Protein AF-0000000074484745 (afdb_homodimer)

InterPro domains:
  IPR009061 Putative DNA-binding domain superfamily [SSF46955] (7-53)
  IPR010093 SinI-like, DNA-binding domain [TIGR01764] (7-54)
  IPR024370 PBP domain [PF12727] (98-289)
  IPR041657 Helix-turn-helix domain, group 17 [PF12728] (7-54)

Foldseek 3Di:
DPPQDWDFLVRLCVVVVHDSLVSLVCCQVVLFPWDDDDQTTTGGPVSSVVSVVVVVPVPPPPPPPPPPPPPPDPPDPPQAAHEAEEEEADCLVVLLQVLVVVVDVNYHYHYHYAAQQVQLLSVLVVSHFKGKFFAAAQPVRDTDCVSNCVSQVVFWKWKFFAWKFFKFKKFFAPLVVPDADLVSQLDPVFAAAEEDPRHRQNNVNVSRCVNVVHDCVSGHHSVHYDHDLLVRNACNHVVVGGMYMDTPVSNVVDPRIDGHTDDTITMIMMGTDDPVCPVVLVSSLVLQPDPVSVVVVVVVPRIGSVRGSPTPDTD/DPPQDWDFLVRLCVVVVHDSLVSLVCCLVVLFPWDDDDQTTTGGPVSSVVSVVVVVPVPDPPPPPPPPPPPPDPPDPPQQAHEAEEEEADCLVVLLQVLVVVVDVNYHYHYHYAAQQVQLLSVLVVSHFKGKFFAAAQPVRDTDCVSNCVSQVVFWKWKFFAWKFFKFKKFFAVLPVPDADLVSQLDPVFAAAEEDPRHRQNNVNVSRCVNVVNDCVSGHNSVHYDHDLLVRNACNHVVVGGMYMDTPVSNVVDPRIDGHTDDTITMIMMGTDDPVCPVVLVSSLVLQPDPVSVVVVVVVPRIGSVRGSPTPDTD

Secondary structure (DSSP, 8-state):
-----PEEHHHHHHHHT--HHHHHHHHHTTSS--EEETTEEEE-HHHHHHHHHHHHHTTS--------------------PEEEEEE-S-THHHHHHHHHHHH-TTEEEEEE---HHHHHHHHHTT--SEEEE-PBPTTT--BSHHHHHHHTTTS-EEEEEEEEEEEEEEEETT-TT---SGGGGGSTT--EEEEPTTSHHHHHHHHHHHHTT--GGG-TTTT-EESSHHHHHHHHHTTS-SEEEEEHHHHHTSTTEEEEEEEEEEEEEEEE-SGGGHHHHHHHHHHHHSHHHHHHHHHH-SEE-TTTT-EEEE-/-----PEEHHHHHHHHT--HHHHHHHHHTTSS--EEETTEEEE-HHHHHHHHHHHHHTTS--------------------PEEEEEE-S-THHHHHHHHHHHH-TTEEEEEE---HHHHHHHHHTT--SEEEE-PBPTTT--BSHHHHHHHTTTS-EEEEEEEEEEEEEEEETT-TT---SGGGGGSTT--EEEEPTTSHHHHHHHHHHHHTT--GGG-TTTT-EESSHHHHHHHHHTTS-SEEEEEHHHHHTSTTEEEEEEEEEEEEEEEE-SGGGHHHHHHHHHHHHSHHHHHHHHHH-SEE-TTTT-EEEE-

Structure (mmCIF, N/CA/C/O backbone):
data_AF-0000000074484745-model_v1
#
loop_
_entity.id
_entity.type
_entity.pdbx_description
1 polymer 'Helix-turn-helix domain-containing protein'
#
loop_
_atom_site.group_PDB
_atom_site.id
_atom_site.type_symbol
_atom_site.label_atom_id
_atom_site.label_alt_id
_atom_site.label_comp_id
_atom_site.label_asym_id
_atom_site.label_entity_id
_atom_site.label_seq_id
_atom_site.pdbx_PDB_ins_code
_atom_site.Cartn_x
_atom_site.Cartn_y
_atom_site.Cartn_z
_atom_site.occupancy
_atom_site.B_iso_or_equiv
_atom_site.auth_seq_id
_atom_site.auth_comp_id
_atom_site.auth_asym_id
_atom_site.auth_atom_id
_atom_site.pdbx_PDB_model_num
ATOM 1 N N . MET A 1 1 ? -10.875 -10.203 -43.719 1 24.77 1 MET A N 1
ATOM 2 C CA . MET A 1 1 ? -11.383 -9.688 -42.438 1 24.77 1 MET A CA 1
ATOM 3 C C . MET A 1 1 ? -10.305 -8.906 -41.688 1 24.77 1 MET A C 1
ATOM 5 O O . MET A 1 1 ? -9.25 -9.453 -41.344 1 24.77 1 MET A O 1
ATOM 9 N N . GLU A 1 2 ? -9.953 -7.727 -41.969 1 32.47 2 GLU A N 1
ATOM 10 C CA . GLU A 1 2 ? -8.812 -6.949 -41.5 1 32.47 2 GLU A CA 1
ATOM 11 C C . GLU A 1 2 ? -8.695 -7.02 -39.969 1 32.47 2 GLU A C 1
ATOM 13 O O . GLU A 1 2 ? -9.664 -6.746 -39.25 1 32.47 2 GLU A O 1
ATOM 18 N N . LYS A 1 3 ? -8.023 -7.977 -39.344 1 40.06 3 LYS A N 1
ATOM 19 C CA . LYS A 1 3 ? -7.848 -8.383 -37.938 1 40.06 3 LYS A CA 1
ATOM 20 C C . LYS A 1 3 ? -7.766 -7.164 -37.031 1 40.06 3 LYS A C 1
ATOM 22 O O . LYS A 1 3 ? -6.793 -6.41 -37.062 1 40.06 3 LYS A O 1
ATOM 27 N N . SER A 1 4 ? -8.789 -6.41 -36.75 1 48 4 SER A N 1
ATOM 28 C CA . SER A 1 4 ? -8.945 -5.203 -35.938 1 48 4 SER A CA 1
ATOM 29 C C . SER A 1 4 ? -8.281 -5.367 -34.594 1 48 4 SER A C 1
ATOM 31 O O . SER A 1 4 ? -8.648 -6.254 -33.812 1 48 4 SER A O 1
ATOM 33 N N . HIS A 1 5 ? -6.922 -5.211 -34.469 1 65.5 5 HIS A N 1
ATOM 34 C CA . HIS A 1 5 ? -5.988 -5.383 -33.375 1 65.5 5 HIS A CA 1
ATOM 35 C C . HIS A 1 5 ? -6.406 -4.551 -32.156 1 65.5 5 HIS A C 1
ATOM 37 O O . HIS A 1 5 ? -6.625 -3.342 -32.281 1 65.5 5 HIS A O 1
ATOM 43 N N . SER A 1 6 ? -7.145 -5.141 -31.125 1 74.12 6 SER A N 1
ATOM 44 C CA . SER A 1 6 ? -7.445 -4.484 -29.859 1 74.12 6 SER A CA 1
ATOM 45 C C . SER A 1 6 ? -6.215 -4.418 -28.969 1 74.12 6 SER A C 1
ATOM 47 O O . SER A 1 6 ? -5.254 -5.164 -29.172 1 74.12 6 SER A O 1
ATOM 49 N N . TYR A 1 7 ? -6.148 -3.359 -28.234 1 79.06 7 TYR A N 1
ATOM 50 C CA . TYR A 1 7 ? -5.027 -3.15 -27.328 1 79.06 7 TYR A CA 1
ATOM 51 C C . TYR A 1 7 ? -5.289 -3.816 -25.984 1 79.06 7 TYR A C 1
ATOM 53 O O . TYR A 1 7 ? -6.422 -3.832 -25.5 1 79.06 7 TYR A O 1
ATOM 61 N N . THR A 1 8 ? -4.258 -4.445 -25.469 1 78.38 8 THR A N 1
ATOM 62 C CA . THR A 1 8 ? -4.301 -4.84 -24.062 1 78.38 8 THR A CA 1
ATOM 63 C C . THR A 1 8 ? -4.18 -3.621 -23.141 1 78.38 8 THR A C 1
ATOM 65 O O . THR A 1 8 ? -3.832 -2.531 -23.609 1 78.38 8 THR A O 1
ATOM 68 N N . THR A 1 9 ? -4.547 -3.93 -21.953 1 75.19 9 THR A N 1
ATOM 69 C CA . THR A 1 9 ? -4.395 -2.85 -20.984 1 75.19 9 THR A CA 1
ATOM 70 C C . THR A 1 9 ? -2.939 -2.404 -20.891 1 75.19 9 THR A C 1
ATOM 72 O O . THR A 1 9 ? -2.656 -1.212 -20.75 1 75.19 9 THR A O 1
ATOM 75 N N . GLU A 1 10 ? -2.098 -3.393 -21.016 1 73.44 10 GLU A N 1
ATOM 76 C CA . GLU A 1 10 ? -0.674 -3.07 -20.984 1 73.44 10 GLU A CA 1
ATOM 77 C C . GLU A 1 10 ? -0.276 -2.205 -22.188 1 73.44 10 GLU A C 1
ATOM 79 O O . GLU A 1 10 ? 0.48 -1.243 -22.031 1 73.44 10 GLU A O 1
ATOM 84 N N . GLU A 1 11 ? -0.733 -2.586 -23.281 1 75 11 GLU A N 1
ATOM 85 C CA . GLU A 1 11 ? -0.441 -1.834 -24.5 1 75 11 GLU A CA 1
ATOM 86 C C . GLU A 1 11 ? -0.996 -0.415 -24.422 1 75 11 GLU A C 1
ATOM 88 O O . GLU A 1 11 ? -0.316 0.545 -24.781 1 75 11 GLU A O 1
ATOM 93 N N . VAL A 1 12 ? -2.141 -0.335 -23.938 1 78.56 12 VAL A N 1
ATOM 94 C CA . VAL A 1 12 ? -2.766 0.977 -23.797 1 78.56 12 VAL A CA 1
ATOM 95 C C . VAL A 1 12 ? -1.986 1.817 -22.797 1 78.56 12 VAL A C 1
ATOM 97 O O . VAL A 1 12 ? -1.76 3.01 -23.016 1 78.56 12 VAL A O 1
ATOM 100 N N . ALA A 1 13 ? -1.604 1.086 -21.766 1 75.5 13 ALA A N 1
ATOM 101 C CA . ALA A 1 13 ? -0.803 1.776 -20.766 1 75.5 13 ALA A CA 1
ATOM 102 C C . ALA A 1 13 ? 0.471 2.352 -21.375 1 75.5 13 ALA A C 1
ATOM 104 O O . ALA A 1 13 ? 0.853 3.486 -21.078 1 75.5 13 ALA A O 1
ATOM 105 N N . ASN A 1 14 ? 1.008 1.59 -22.234 1 70.56 14 ASN A N 1
ATOM 106 C CA . ASN A 1 14 ? 2.223 2.023 -22.906 1 70.56 14 ASN A CA 1
ATOM 107 C C . ASN A 1 14 ? 1.943 3.174 -23.875 1 70.56 14 ASN A C 1
ATOM 109 O O . ASN A 1 14 ? 2.721 4.125 -23.953 1 70.56 14 ASN A O 1
ATOM 113 N N . ILE A 1 15 ? 0.83 3.035 -24.547 1 68.19 15 ILE A N 1
ATOM 114 C CA . ILE A 1 15 ? 0.446 4.023 -25.547 1 68.19 15 ILE A CA 1
ATOM 115 C C . ILE A 1 15 ? 0.151 5.359 -24.859 1 68.19 15 ILE A C 1
ATOM 117 O O . ILE A 1 15 ? 0.598 6.41 -25.328 1 68.19 15 ILE A O 1
ATOM 121 N N . LEU A 1 16 ? -0.575 5.223 -23.75 1 67.62 16 LEU A N 1
ATOM 122 C CA . LEU A 1 16 ? -1.01 6.426 -23.047 1 67.62 16 LEU A CA 1
ATOM 123 C C . LEU A 1 16 ? 0.053 6.895 -22.062 1 67.62 16 LEU A C 1
ATOM 125 O O . LEU A 1 16 ? -0.072 7.969 -21.469 1 67.62 16 LEU A O 1
ATOM 129 N N . LYS A 1 17 ? 1.092 5.938 -21.922 1 62.72 17 LYS A N 1
ATOM 130 C CA . LYS A 1 17 ? 2.182 6.191 -20.984 1 62.72 17 LYS A CA 1
ATOM 131 C C . LYS A 1 17 ? 1.647 6.449 -19.578 1 62.72 17 LYS A C 1
ATOM 133 O O . LYS A 1 17 ? 2.035 7.422 -18.922 1 62.72 17 LYS A O 1
ATOM 138 N N . VAL A 1 18 ? 0.648 5.691 -19.234 1 64.44 18 VAL A N 1
ATOM 139 C CA . VAL A 1 18 ? 0.069 5.668 -17.906 1 64.44 18 VAL A CA 1
ATOM 140 C C . VAL A 1 18 ? 0.228 4.273 -17.297 1 64.44 18 VAL A C 1
ATOM 142 O O . VAL A 1 18 ? 0.671 3.344 -17.969 1 64.44 18 VAL A O 1
ATOM 145 N N . SER A 1 19 ? 0.088 4.199 -15.984 1 59.94 19 SER A N 1
ATOM 146 C CA . SER A 1 19 ? 0.112 2.891 -15.336 1 59.94 19 SER A CA 1
ATOM 147 C C . SER A 1 19 ? -1.058 2.025 -15.797 1 59.94 19 SER A C 1
ATOM 149 O O . SER A 1 19 ? -2.076 2.545 -16.25 1 59.94 19 SER A O 1
ATOM 151 N N . LYS A 1 20 ? -0.791 0.778 -15.711 1 69.75 20 LYS A N 1
ATOM 152 C CA . LYS A 1 20 ? -1.881 -0.154 -15.984 1 69.75 20 LYS A CA 1
ATOM 153 C C . LYS A 1 20 ? -3.098 0.157 -15.117 1 69.75 20 LYS A C 1
ATOM 155 O O . LYS A 1 20 ? -4.234 0.085 -15.586 1 69.75 20 LYS A O 1
ATOM 160 N N . LEU A 1 21 ? -2.854 0.633 -14.023 1 63.97 21 LEU A N 1
ATOM 161 C CA . LEU A 1 21 ? -3.928 0.944 -13.086 1 63.97 21 LEU A CA 1
ATOM 162 C C . LEU A 1 21 ? -4.766 2.113 -13.594 1 63.97 21 LEU A C 1
ATOM 164 O O . LEU A 1 21 ? -5.992 2.105 -13.461 1 63.97 21 LEU A O 1
ATOM 168 N N . THR A 1 22 ? -4.086 2.992 -14.133 1 66.56 22 THR A N 1
ATOM 169 C CA . THR A 1 22 ? -4.789 4.129 -14.711 1 66.56 22 THR A CA 1
ATOM 170 C C . THR A 1 22 ? -5.711 3.682 -15.844 1 66.56 22 THR A C 1
ATOM 172 O O . THR A 1 22 ? -6.832 4.172 -15.969 1 66.56 22 THR A O 1
ATOM 175 N N . VAL A 1 23 ? -5.23 2.775 -16.625 1 73.94 23 VAL A N 1
ATOM 176 C CA . VAL A 1 23 ? -6.055 2.275 -17.719 1 73.94 23 VAL A CA 1
ATOM 177 C C . VAL A 1 23 ? -7.32 1.629 -17.156 1 73.94 23 VAL A C 1
ATOM 179 O O . VAL A 1 23 ? -8.422 1.883 -17.656 1 73.94 23 VAL A O 1
ATOM 182 N N . TYR A 1 24 ? -7.172 0.943 -16.125 1 72.31 24 TYR A N 1
ATOM 183 C CA . TYR A 1 24 ? -8.32 0.289 -15.508 1 72.31 24 TYR A CA 1
ATOM 184 C C . TYR A 1 24 ? -9.305 1.316 -14.969 1 72.31 24 TYR A C 1
ATOM 186 O O . TYR A 1 24 ? -10.523 1.139 -15.086 1 72.31 24 TYR A O 1
ATOM 194 N N . ASP A 1 25 ? -8.758 2.295 -14.438 1 68.44 25 ASP A N 1
ATOM 195 C CA . ASP A 1 25 ? -9.602 3.373 -13.922 1 68.44 25 ASP A CA 1
ATOM 196 C C . ASP A 1 25 ? -10.422 4.012 -15.039 1 68.44 25 ASP A C 1
ATOM 198 O O . ASP A 1 25 ? -11.609 4.27 -14.875 1 68.44 25 ASP A O 1
ATOM 202 N N . LEU A 1 26 ? -9.789 4.266 -16.125 1 72.5 26 LEU A N 1
ATOM 203 C CA . LEU A 1 26 ? -10.453 4.859 -17.281 1 72.5 26 LEU A CA 1
ATOM 204 C C . LEU A 1 26 ? -11.586 3.963 -17.766 1 72.5 26 LEU A C 1
ATOM 206 O O . LEU A 1 26 ? -12.656 4.449 -18.141 1 72.5 26 LEU A O 1
ATOM 210 N N . VAL A 1 27 ? -11.352 2.736 -17.703 1 73.69 27 VAL A N 1
ATOM 211 C CA . VAL A 1 27 ? -12.344 1.768 -18.172 1 73.69 27 VAL A CA 1
ATOM 212 C C . VAL A 1 27 ? -13.516 1.716 -17.188 1 73.69 27 VAL A C 1
ATOM 214 O O . VAL A 1 27 ? -14.672 1.75 -17.609 1 73.69 27 VAL A O 1
ATOM 217 N N . LYS A 1 28 ? -13.195 1.705 -15.992 1 67.62 28 LYS A N 1
ATOM 218 C CA . LYS A 1 28 ? -14.219 1.613 -14.953 1 67.62 28 LYS A CA 1
ATOM 219 C C . LYS A 1 28 ? -15.141 2.83 -14.969 1 67.62 28 LYS A C 1
ATOM 221 O O . LYS A 1 28 ? -16.344 2.707 -14.758 1 67.62 28 LYS A O 1
ATOM 226 N N . LYS A 1 29 ? -14.477 3.928 -15.258 1 66.25 29 LYS A N 1
ATOM 227 C CA . LYS A 1 29 ? -15.234 5.18 -15.281 1 66.25 29 LYS A CA 1
ATOM 228 C C . LYS A 1 29 ? -15.992 5.336 -16.594 1 66.25 29 LYS A C 1
ATOM 230 O O . LYS A 1 29 ? -16.719 6.316 -16.781 1 66.25 29 LYS A O 1
ATOM 235 N N . GLY A 1 30 ? -15.797 4.422 -17.484 1 68.5 30 GLY A N 1
ATOM 236 C CA . GLY A 1 30 ? -16.5 4.453 -18.75 1 68.5 30 GLY A CA 1
ATOM 237 C C . GLY A 1 30 ? -15.875 5.414 -19.75 1 68.5 30 GLY A C 1
ATOM 238 O O . GLY A 1 30 ? -16.453 5.676 -20.812 1 68.5 30 GLY A O 1
ATOM 239 N N . LEU A 1 31 ? -14.758 5.902 -19.391 1 73.25 31 LEU A N 1
ATOM 240 C CA . LEU A 1 31 ? -14.094 6.867 -20.266 1 73.25 31 LEU A CA 1
ATOM 241 C C . LEU A 1 31 ? -13.383 6.16 -21.422 1 73.25 31 LEU A C 1
ATOM 243 O O . LEU A 1 31 ? -13.18 6.75 -22.484 1 73.25 31 LEU A O 1
ATOM 247 N N . LEU A 1 32 ? -13.023 5.035 -21.172 1 76.25 32 LEU A N 1
ATOM 248 C CA . LEU A 1 32 ? -12.383 4.18 -22.156 1 76.25 32 LEU A CA 1
ATOM 249 C C . LEU A 1 32 ? -13.102 2.84 -22.266 1 76.25 32 LEU A C 1
ATOM 251 O O . LEU A 1 32 ? -12.891 1.95 -21.438 1 76.25 32 LEU A O 1
ATOM 255 N N . PRO A 1 33 ? -13.977 2.914 -23.25 1 76.31 33 PRO A N 1
ATOM 256 C CA . PRO A 1 33 ? -14.711 1.654 -23.391 1 76.31 33 PRO A CA 1
ATOM 257 C C . PRO A 1 33 ? -13.789 0.457 -23.609 1 76.31 33 PRO A C 1
ATOM 259 O O . PRO A 1 33 ? -12.781 0.567 -24.312 1 76.31 33 PRO A O 1
ATOM 262 N N . ALA A 1 34 ? -13.984 -0.537 -22.844 1 77 34 ALA A N 1
ATOM 263 C CA . ALA A 1 34 ? -13.242 -1.787 -22.984 1 77 34 ALA A CA 1
ATOM 264 C C . ALA A 1 34 ? -14.188 -2.977 -23.109 1 77 34 ALA A C 1
ATOM 266 O O . ALA A 1 34 ? -15.375 -2.865 -22.812 1 77 34 ALA A O 1
ATOM 267 N N . TYR A 1 35 ? -13.773 -3.877 -23.828 1 67.81 35 TYR A N 1
ATOM 268 C CA . TYR A 1 35 ? -14.539 -5.113 -23.938 1 67.81 35 TYR A CA 1
ATOM 269 C C . TYR A 1 35 ? -13.664 -6.324 -23.641 1 67.81 35 TYR A C 1
ATOM 271 O O . TYR A 1 35 ? -12.445 -6.199 -23.5 1 67.81 35 TYR A O 1
ATOM 279 N N . ARG A 1 36 ? -14.391 -7.414 -23.5 1 59.75 36 ARG A N 1
ATOM 280 C CA . ARG A 1 36 ? -13.695 -8.625 -23.062 1 59.75 36 ARG A CA 1
ATOM 281 C C . ARG A 1 36 ? -13.461 -9.57 -24.234 1 59.75 36 ARG A C 1
ATOM 283 O O . ARG A 1 36 ? -14.359 -9.812 -25.047 1 59.75 36 ARG A O 1
ATOM 290 N N . VAL A 1 37 ? -12.219 -9.695 -24.453 1 55.06 37 VAL A N 1
ATOM 291 C CA . VAL A 1 37 ? -11.891 -10.812 -25.328 1 55.06 37 VAL A CA 1
ATOM 292 C C . VAL A 1 37 ? -11.281 -11.945 -24.516 1 55.06 37 VAL A C 1
ATOM 294 O O . VAL A 1 37 ? -10.148 -11.836 -24.031 1 55.06 37 VAL A O 1
ATOM 297 N N . GLY A 1 38 ? -12.086 -12.852 -24.344 1 53.56 38 GLY A N 1
ATOM 298 C CA . GLY A 1 38 ? -11.68 -13.836 -23.359 1 53.56 38 GLY A CA 1
ATOM 299 C C . GLY A 1 38 ? -11.719 -13.305 -21.938 1 53.56 38 GLY A C 1
ATOM 300 O O . GLY A 1 38 ? -12.758 -12.844 -21.469 1 53.56 38 GLY A O 1
ATOM 301 N N . ARG A 1 39 ? -10.602 -13.414 -21.312 1 52.69 39 ARG A N 1
ATOM 302 C CA . ARG A 1 39 ? -10.555 -12.938 -19.938 1 52.69 39 ARG A CA 1
ATOM 303 C C . ARG A 1 39 ? -9.781 -11.625 -19.844 1 52.69 39 ARG A C 1
ATOM 305 O O . ARG A 1 39 ? -9.531 -11.133 -18.734 1 52.69 39 ARG A O 1
ATOM 312 N N . GLN A 1 40 ? -9.398 -11.211 -20.891 1 60.31 40 GLN A N 1
ATOM 313 C CA . GLN A 1 40 ? -8.578 -10 -20.906 1 60.31 40 GLN A CA 1
ATOM 314 C C . GLN A 1 40 ? -9.398 -8.789 -21.344 1 60.31 40 GLN A C 1
ATOM 316 O O . GLN A 1 40 ? -10.266 -8.891 -22.203 1 60.31 40 GLN A O 1
ATOM 321 N N . MET A 1 41 ? -9.172 -7.727 -20.703 1 72.62 41 MET A N 1
ATOM 322 C CA . MET A 1 41 ? -9.734 -6.438 -21.078 1 72.62 41 MET A CA 1
ATOM 323 C C . MET A 1 41 ? -9.062 -5.914 -22.359 1 72.62 41 MET A C 1
ATOM 325 O O . MET A 1 41 ? -7.84 -5.918 -22.453 1 72.62 41 MET A O 1
ATOM 329 N N . ARG A 1 42 ? -9.852 -5.691 -23.359 1 74.62 42 ARG A N 1
ATOM 330 C CA . ARG A 1 42 ? -9.352 -5.16 -24.625 1 74.62 42 ARG A CA 1
ATOM 331 C C . ARG A 1 42 ? -9.977 -3.801 -24.938 1 74.62 42 ARG A C 1
ATOM 333 O O . ARG A 1 42 ? -11.109 -3.529 -24.531 1 74.62 42 ARG A O 1
ATOM 340 N N . ILE A 1 43 ? -9.188 -2.959 -25.547 1 81.62 43 ILE A N 1
ATOM 341 C CA . ILE A 1 43 ? -9.641 -1.624 -25.922 1 81.62 43 ILE A CA 1
ATOM 342 C C . ILE A 1 43 ? -9.508 -1.449 -27.438 1 81.62 43 ILE A C 1
ATOM 344 O O . ILE A 1 43 ? -8.445 -1.722 -28.016 1 81.62 43 ILE A O 1
ATOM 348 N N . ASP A 1 44 ? -10.539 -1.108 -28.062 1 78.38 44 ASP A N 1
ATOM 349 C CA . ASP A 1 44 ? -10.523 -0.859 -29.5 1 78.38 44 ASP A CA 1
ATOM 350 C C . ASP A 1 44 ? -9.688 0.378 -29.828 1 78.38 44 ASP A C 1
ATOM 352 O O . ASP A 1 44 ? -9.773 1.395 -29.141 1 78.38 44 ASP A O 1
ATOM 356 N N . PRO A 1 45 ? -8.922 0.197 -30.812 1 77.69 45 PRO A N 1
ATOM 357 C CA . PRO A 1 45 ? -8.133 1.361 -31.234 1 77.69 45 PRO A CA 1
ATOM 358 C C . PRO A 1 45 ? -8.992 2.607 -31.438 1 77.69 45 PRO A C 1
ATOM 360 O O . PRO A 1 45 ? -8.57 3.715 -31.094 1 77.69 45 PRO A O 1
ATOM 363 N N . SER A 1 46 ? -10.156 2.359 -31.953 1 77.62 46 SER A N 1
ATOM 364 C CA . SER A 1 46 ? -11.039 3.494 -32.188 1 77.62 46 SER A CA 1
ATOM 365 C C . SER A 1 46 ? -11.453 4.164 -30.891 1 77.62 46 SER A C 1
ATOM 367 O O . SER A 1 46 ? -11.539 5.391 -30.812 1 77.62 46 SER A O 1
ATOM 369 N N . ASP A 1 47 ? -11.734 3.318 -29.938 1 79.06 47 ASP A N 1
ATOM 370 C CA . ASP A 1 47 ? -12.141 3.857 -28.641 1 79.06 47 ASP A CA 1
ATOM 371 C C . ASP A 1 47 ? -10.984 4.594 -27.969 1 79.06 47 ASP A C 1
ATOM 373 O O . ASP A 1 47 ? -11.188 5.633 -27.344 1 79.06 47 ASP A O 1
ATOM 377 N N . LEU A 1 48 ? -9.898 3.963 -28.172 1 80.25 48 LEU A N 1
ATOM 378 C CA . LEU A 1 48 ? -8.719 4.621 -27.625 1 80.25 48 LEU A CA 1
ATOM 379 C C . LEU A 1 48 ? -8.477 5.961 -28.312 1 80.25 48 LEU A C 1
ATOM 381 O O . LEU A 1 48 ? -8.203 6.965 -27.656 1 80.25 48 LEU A O 1
ATOM 385 N N . GLU A 1 49 ? -8.664 5.953 -29.578 1 74.44 49 GLU A N 1
ATOM 386 C CA . GLU A 1 49 ? -8.508 7.188 -30.328 1 74.44 49 GLU A CA 1
ATOM 387 C C . GLU A 1 49 ? -9.555 8.227 -29.922 1 74.44 49 GLU A C 1
ATOM 389 O O . GLU A 1 49 ? -9.242 9.414 -29.812 1 74.44 49 GLU A O 1
ATOM 394 N N . ALA A 1 50 ? -10.734 7.73 -29.781 1 73.69 50 ALA A N 1
ATOM 395 C CA . ALA A 1 50 ? -11.805 8.625 -29.344 1 73.69 50 ALA A CA 1
ATOM 396 C C . ALA A 1 50 ? -11.5 9.25 -27.984 1 73.69 50 ALA A C 1
ATOM 398 O O . ALA A 1 50 ? -11.742 10.438 -27.781 1 73.69 50 ALA A O 1
ATOM 399 N N . TYR A 1 51 ? -11.086 8.391 -27.188 1 76.62 51 TYR A N 1
ATOM 400 C CA . TYR A 1 51 ? -10.711 8.883 -25.875 1 76.62 51 TYR A CA 1
ATOM 401 C C . TYR A 1 51 ? -9.633 9.953 -25.969 1 76.62 51 TYR A C 1
ATOM 403 O O . TYR A 1 51 ? -9.719 10.992 -25.312 1 76.62 51 TYR A O 1
ATOM 411 N N . ILE A 1 52 ? -8.75 9.648 -26.844 1 69.69 52 ILE A N 1
ATOM 412 C CA . ILE A 1 52 ? -7.633 10.57 -27.016 1 69.69 52 ILE A CA 1
ATOM 413 C C . ILE A 1 52 ? -8.133 11.875 -27.625 1 69.69 52 ILE A C 1
ATOM 415 O O . ILE A 1 52 ? -7.738 12.961 -27.188 1 69.69 52 ILE A O 1
ATOM 419 N N . LYS A 1 53 ? -9.016 11.766 -28.547 1 65.31 53 LYS A N 1
ATOM 420 C CA . LYS A 1 53 ? -9.594 12.945 -29.188 1 65.31 53 LYS A CA 1
ATOM 421 C C . LYS A 1 53 ? -10.406 13.773 -28.203 1 65.31 53 LYS A C 1
ATOM 423 O O . LYS A 1 53 ? -10.328 15 -28.219 1 65.31 53 LYS A O 1
ATOM 428 N N . ARG A 1 54 ? -11.281 13.07 -27.531 1 64 54 ARG A N 1
ATOM 429 C CA . ARG A 1 54 ? -12.102 13.758 -26.547 1 64 54 ARG A CA 1
ATOM 430 C C . ARG A 1 54 ? -11.227 14.461 -25.516 1 64 54 ARG A C 1
ATOM 432 O O . ARG A 1 54 ? -11.539 15.57 -25.078 1 64 54 ARG A O 1
ATOM 439 N N . ALA A 1 55 ? -10.367 13.688 -25.25 1 56.81 55 ALA A N 1
ATOM 440 C CA . ALA A 1 55 ? -9.43 14.242 -24.281 1 56.81 55 ALA A CA 1
ATOM 441 C C . ALA A 1 55 ? -8.695 15.453 -24.844 1 56.81 55 ALA A C 1
ATOM 443 O O . ALA A 1 55 ? -8.391 16.406 -24.125 1 56.81 55 ALA A O 1
ATOM 444 N N . LYS A 1 56 ? -8.703 15.492 -26.172 1 51.69 56 LYS A N 1
ATOM 445 C CA . LYS A 1 56 ? -8.094 16.609 -26.891 1 51.69 56 LYS A CA 1
ATOM 446 C C . LYS A 1 56 ? -9.094 17.75 -27.094 1 51.69 56 LYS A C 1
ATOM 448 O O . LYS A 1 56 ? -8.742 18.922 -26.984 1 51.69 56 LYS A O 1
ATOM 453 N N . GLY A 1 57 ? -10.359 17.562 -27.734 1 45.38 57 GLY A N 1
ATOM 454 C CA . GLY A 1 57 ? -11.359 18.531 -28.141 1 45.38 57 GLY A CA 1
ATOM 455 C C . GLY A 1 57 ? -12.008 19.25 -26.969 1 45.38 57 GLY A C 1
ATOM 456 O O . GLY A 1 57 ? -12.578 20.328 -27.141 1 45.38 57 GLY A O 1
ATOM 457 N N . LYS A 1 58 ? -12.445 18.781 -25.844 1 44.12 58 LYS A N 1
ATOM 458 C CA . LYS A 1 58 ? -13.156 19.578 -24.844 1 44.12 58 LYS A CA 1
ATOM 459 C C . LYS A 1 58 ? -12.391 20.844 -24.516 1 44.12 58 LYS A C 1
ATOM 461 O O . LYS A 1 58 ? -12.766 21.594 -23.609 1 44.12 58 LYS A O 1
ATOM 466 N N . LEU A 1 59 ? -11.523 21.375 -25.266 1 36.62 59 LEU A N 1
ATOM 467 C CA . LEU A 1 59 ? -11.117 22.75 -25 1 36.62 59 LEU A CA 1
ATOM 468 C C . LEU A 1 59 ? -12.055 23.734 -25.688 1 36.62 59 LEU A C 1
ATOM 470 O O . LEU A 1 59 ? -11.891 24.953 -25.547 1 36.62 59 LEU A O 1
ATOM 474 N N . GLN A 1 60 ? -12.695 23.594 -26.859 1 30.97 60 GLN A N 1
ATOM 475 C CA . GLN A 1 60 ? -13.516 24.734 -27.281 1 30.97 60 GLN A CA 1
ATOM 476 C C . GLN A 1 60 ? -14.789 24.828 -26.438 1 30.97 60 GLN A C 1
ATOM 478 O O . GLN A 1 60 ? -15.492 23.828 -26.25 1 30.97 60 GLN A O 1
ATOM 483 N N . PRO A 1 61 ? -15.109 26.031 -25.781 1 30.84 61 PRO A N 1
ATOM 484 C CA . PRO A 1 61 ? -16.328 26.359 -25.031 1 30.84 61 PRO A CA 1
ATOM 485 C C . PRO A 1 61 ? -17.594 26.156 -25.844 1 30.84 61 PRO A C 1
ATOM 487 O O . PRO A 1 61 ? -18.641 26.719 -25.516 1 30.84 61 PRO A O 1
ATOM 490 N N . THR A 1 62 ? -17.812 25.531 -26.969 1 27.75 62 THR A N 1
ATOM 491 C CA . THR A 1 62 ? -19.141 25.734 -27.516 1 27.75 62 THR A CA 1
ATOM 492 C C . THR A 1 62 ? -20.203 25.625 -26.422 1 27.75 62 THR A C 1
ATOM 494 O O . THR A 1 62 ? -20.094 24.781 -25.531 1 27.75 62 THR A O 1
ATOM 497 N N . ALA A 1 63 ? -21.219 26.766 -26.469 1 28.05 63 ALA A N 1
ATOM 498 C CA . ALA A 1 63 ? -22.453 26.875 -25.719 1 28.05 63 ALA A CA 1
ATOM 499 C C . ALA A 1 63 ? -23.172 25.531 -25.641 1 28.05 63 ALA A C 1
ATOM 501 O O . ALA A 1 63 ? -23.641 25.016 -26.672 1 28.05 63 ALA A O 1
ATOM 502 N N . SER A 1 64 ? -22.734 24.703 -25.078 1 27.69 64 SER A N 1
ATOM 503 C CA . SER A 1 64 ? -23.484 23.438 -24.969 1 27.69 64 SER A CA 1
ATOM 504 C C . SER A 1 64 ? -24.969 23.703 -24.797 1 27.69 64 SER A C 1
ATOM 506 O O . SER A 1 64 ? -25.375 24.406 -23.875 1 27.69 64 SER A O 1
ATOM 508 N N . GLN A 1 65 ? -25.672 24.109 -25.969 1 26.81 65 GLN A N 1
ATOM 509 C CA . GLN A 1 65 ? -27.125 24.016 -25.859 1 26.81 65 GLN A CA 1
ATOM 510 C C . GLN A 1 65 ? -27.531 22.938 -24.859 1 26.81 65 GLN A C 1
ATOM 512 O O . GLN A 1 65 ? -26.875 21.906 -24.75 1 26.81 65 GLN A O 1
ATOM 517 N N . PRO A 1 66 ? -28.297 23.469 -23.859 1 25.86 66 PRO A N 1
ATOM 518 C CA . PRO A 1 66 ? -28.859 22.469 -22.938 1 25.86 66 PRO A CA 1
ATOM 519 C C . PRO A 1 66 ? -29.359 21.219 -23.641 1 25.86 66 PRO A C 1
ATOM 521 O O . PRO A 1 66 ? -30.109 21.328 -24.625 1 25.86 66 PRO A O 1
ATOM 524 N N . LEU A 1 67 ? -28.516 20.453 -24.188 1 26.97 67 LEU A N 1
ATOM 525 C CA . LEU A 1 67 ? -29.266 19.297 -24.656 1 26.97 67 LEU A CA 1
ATOM 526 C C . LEU A 1 67 ? -30.609 19.188 -23.938 1 26.97 67 LEU A C 1
ATOM 528 O O . LEU A 1 67 ? -30.656 19.266 -22.703 1 26.97 67 LEU A O 1
ATOM 532 N N . ASN A 1 68 ? -31.562 19.688 -24.562 1 25.55 68 ASN A N 1
ATOM 533 C CA . ASN A 1 68 ? -32.938 19.5 -24.141 1 25.55 68 ASN A CA 1
ATOM 534 C C . ASN A 1 68 ? -33.094 18.25 -23.281 1 25.55 68 ASN A C 1
ATOM 536 O O . ASN A 1 68 ? -32.562 17.203 -23.594 1 25.55 68 ASN A O 1
ATOM 540 N N . LYS A 1 69 ? -33.344 18.438 -22.016 1 27.62 69 LYS A N 1
ATOM 541 C CA . LYS A 1 69 ? -33.938 17.484 -21.078 1 27.62 69 LYS A CA 1
ATOM 542 C C . LYS A 1 69 ? -34.969 16.594 -21.766 1 27.62 69 LYS A C 1
ATOM 544 O O . LYS A 1 69 ? -36 16.266 -21.188 1 27.62 69 LYS A O 1
ATOM 549 N N . GLU A 1 70 ? -35.281 16.906 -23.125 1 27.34 70 GLU A N 1
ATOM 550 C CA . GLU A 1 70 ? -36.469 16.172 -23.516 1 27.34 70 GLU A CA 1
ATOM 551 C C . GLU A 1 70 ? -36.531 14.812 -22.812 1 27.34 70 GLU A C 1
ATOM 553 O O . GLU A 1 70 ? -35.5 14.328 -22.312 1 27.34 70 GLU A O 1
ATOM 558 N N . THR A 1 71 ? -37.688 14.031 -23.266 1 26.28 71 THR A N 1
ATOM 559 C CA . THR A 1 71 ? -38.406 12.875 -22.75 1 26.28 71 THR A CA 1
ATOM 560 C C . THR A 1 71 ? -37.5 11.648 -22.672 1 26.28 71 THR A C 1
ATOM 562 O O . THR A 1 71 ? -37.375 10.914 -23.656 1 26.28 71 THR A O 1
ATOM 565 N N . THR A 1 72 ? -36.344 11.828 -22.922 1 25.88 72 THR A N 1
ATOM 566 C CA . THR A 1 72 ? -35.938 10.438 -22.969 1 25.88 72 THR A CA 1
ATOM 567 C C . THR A 1 72 ? -36.688 9.609 -21.922 1 25.88 72 THR A C 1
ATOM 569 O O . THR A 1 72 ? -36.5 9.82 -20.719 1 25.88 72 THR A O 1
ATOM 572 N N . SER A 1 73 ? -37.906 9.32 -22.203 1 28.88 73 SER A N 1
ATOM 573 C CA . SER A 1 73 ? -38.938 8.547 -21.531 1 28.88 73 SER A CA 1
ATOM 574 C C . SER A 1 73 ? -38.344 7.543 -20.547 1 28.88 73 SER A C 1
ATOM 576 O O . SER A 1 73 ? -37.125 7.336 -20.531 1 28.88 73 SER A O 1
ATOM 578 N N . GLU A 1 74 ? -39.281 6.43 -20.328 1 27.97 74 GLU A N 1
ATOM 579 C CA . GLU A 1 74 ? -39.312 5.223 -19.516 1 27.97 74 GLU A CA 1
ATOM 580 C C . GLU A 1 74 ? -38.062 4.367 -19.766 1 27.97 74 GLU A C 1
ATOM 582 O O . GLU A 1 74 ? -38.094 3.48 -20.625 1 27.97 74 GLU A O 1
ATOM 587 N N . ALA A 1 75 ? -37.156 4.762 -20.328 1 29.73 75 ALA A N 1
ATOM 588 C CA . ALA A 1 75 ? -36.25 3.658 -20.594 1 29.73 75 ALA A CA 1
ATOM 589 C C . ALA A 1 75 ? -36.5 2.494 -19.641 1 29.73 75 ALA A C 1
ATOM 591 O O . ALA A 1 75 ? -36.312 2.631 -18.438 1 29.73 75 ALA A O 1
ATOM 592 N N . ARG A 1 76 ? -37.125 1.553 -19.812 1 29.2 76 ARG A N 1
ATOM 593 C CA . ARG A 1 76 ? -37.688 0.344 -19.203 1 29.2 76 ARG A CA 1
ATOM 594 C C . ARG A 1 76 ? -36.625 -0.37 -18.359 1 29.2 76 ARG A C 1
ATOM 596 O O . ARG A 1 76 ? -35.438 -0.159 -18.531 1 29.2 76 ARG A O 1
ATOM 603 N N . GLY A 1 77 ? -36.812 -1.422 -17.547 1 34.97 77 GLY A N 1
ATOM 604 C CA . GLY A 1 77 ? -36.344 -2.238 -16.438 1 34.97 77 GLY A CA 1
ATOM 605 C C . GLY A 1 77 ? -34.969 -2.842 -16.703 1 34.97 77 GLY A C 1
ATOM 606 O O . GLY A 1 77 ? -34.625 -3.893 -16.141 1 34.97 77 GLY A O 1
ATOM 607 N N . TYR A 1 78 ? -34.281 -2.557 -17.766 1 39.84 78 TYR A N 1
ATOM 608 C CA . TYR A 1 78 ? -33.125 -3.469 -17.797 1 39.84 78 TYR A CA 1
ATOM 609 C C . TYR A 1 78 ? -32.188 -3.189 -16.625 1 39.84 78 TYR A C 1
ATOM 611 O O . TYR A 1 78 ? -31.859 -2.033 -16.344 1 39.84 78 TYR A O 1
ATOM 619 N N . PRO A 1 79 ? -32 -3.838 -15.742 1 50.59 79 PRO A N 1
ATOM 620 C CA . PRO A 1 79 ? -31.156 -3.713 -14.547 1 50.59 79 PRO A CA 1
ATOM 621 C C . PRO A 1 79 ? -29.734 -3.262 -14.883 1 50.59 79 PRO A C 1
ATOM 623 O O . PRO A 1 79 ? -29.141 -3.719 -15.867 1 50.59 79 PRO A O 1
ATOM 626 N N . GLN A 1 80 ? -29.219 -1.973 -14.859 1 66.38 80 GLN A N 1
ATOM 627 C CA . GLN A 1 80 ? -27.875 -1.42 -15 1 66.38 80 GLN A CA 1
ATOM 628 C C . GLN A 1 80 ? -26.828 -2.4 -14.5 1 66.38 80 GLN A C 1
ATOM 630 O O . GLN A 1 80 ? -26.828 -2.781 -13.328 1 66.38 80 GLN A O 1
ATOM 635 N N . VAL A 1 81 ? -26.141 -2.994 -15.477 1 82 81 VAL A N 1
ATOM 636 C CA . VAL A 1 81 ? -25.109 -3.992 -15.219 1 82 81 VAL A CA 1
ATOM 637 C C . VAL A 1 81 ? -23.875 -3.316 -14.633 1 82 81 VAL A C 1
ATOM 639 O O . VAL A 1 81 ? -23.422 -2.299 -15.148 1 82 81 VAL A O 1
ATOM 642 N N . ARG A 1 82 ? -23.422 -3.678 -13.445 1 87.12 82 ARG A N 1
ATOM 643 C CA . ARG A 1 82 ? -22.234 -3.172 -12.781 1 87.12 82 ARG A CA 1
ATOM 644 C C . ARG A 1 82 ? -20.984 -3.922 -13.242 1 87.12 82 ARG A C 1
ATOM 646 O O . ARG A 1 82 ? -20.906 -5.145 -13.102 1 87.12 82 ARG A O 1
ATOM 653 N N . GLN A 1 83 ? -20.062 -3.139 -13.812 1 84.94 83 GLN A N 1
ATOM 654 C CA . GLN A 1 83 ? -18.781 -3.725 -14.164 1 84.94 83 GLN A CA 1
ATOM 655 C C . GLN A 1 83 ? -17.906 -3.941 -12.93 1 84.94 83 GLN A C 1
ATOM 657 O O . GLN A 1 83 ? -17.719 -3.02 -12.133 1 84.94 83 GLN A O 1
ATOM 662 N N . LEU A 1 84 ? -17.375 -5.219 -12.758 1 91.19 84 LEU A N 1
ATOM 663 C CA . LEU A 1 84 ? -16.547 -5.586 -11.617 1 91.19 84 LEU A CA 1
ATOM 664 C C . LEU A 1 84 ? -15.133 -5.914 -12.062 1 91.19 84 LEU A C 1
ATOM 666 O O . LEU A 1 84 ? -14.93 -6.562 -13.086 1 91.19 84 LEU A O 1
ATOM 670 N N . ILE A 1 85 ? -14.18 -5.371 -11.398 1 91.06 85 ILE A N 1
ATOM 671 C CA . ILE A 1 85 ? -12.789 -5.738 -11.656 1 91.06 85 ILE A CA 1
ATOM 672 C C . ILE A 1 85 ? -12.312 -6.734 -10.602 1 91.06 85 ILE A C 1
ATOM 674 O O . ILE A 1 85 ? -12.32 -6.434 -9.406 1 91.06 85 ILE A O 1
ATOM 678 N N . ILE A 1 86 ? -11.945 -7.961 -11.062 1 95 86 ILE A N 1
ATOM 679 C CA . ILE A 1 86 ? -11.367 -9.008 -10.227 1 95 86 ILE A CA 1
ATOM 680 C 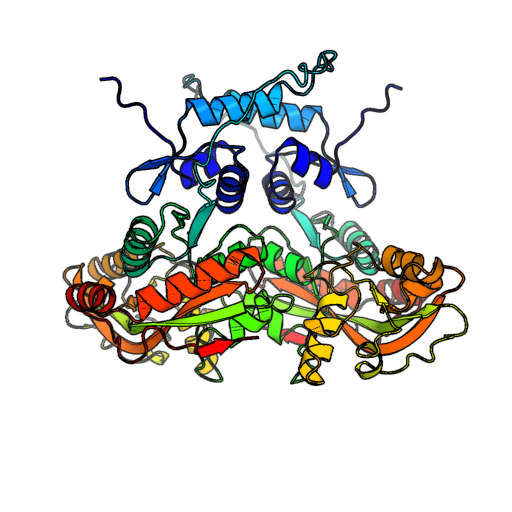C . ILE A 1 86 ? -9.867 -9.094 -10.477 1 95 86 ILE A C 1
ATOM 682 O O . ILE A 1 86 ? -9.43 -9.414 -11.586 1 95 86 ILE A O 1
ATOM 686 N N . SER A 1 87 ? -9.086 -8.859 -9.422 1 94.69 87 SER A N 1
ATOM 687 C CA . SER A 1 87 ? -7.641 -8.781 -9.586 1 94.69 87 SER A CA 1
ATOM 688 C C . SER A 1 87 ? -6.949 -9.984 -8.953 1 94.69 87 SER A C 1
ATOM 690 O O . SER A 1 87 ? -7.34 -10.438 -7.875 1 94.69 87 SER A O 1
ATOM 692 N N . GLY A 1 88 ? -5.934 -10.5 -9.609 1 93.75 88 GLY A N 1
ATOM 693 C CA . GLY A 1 88 ? -5.148 -11.641 -9.18 1 93.75 88 GLY A CA 1
ATOM 694 C C . GLY A 1 88 ? -4.711 -12.539 -10.328 1 93.75 88 GLY A C 1
ATOM 695 O O . GLY A 1 88 ? -5.215 -12.414 -11.445 1 93.75 88 GLY A O 1
ATOM 696 N N . GLN A 1 89 ? -3.871 -13.461 -10.055 1 89.88 89 GLN A N 1
ATOM 697 C CA . GLN A 1 89 ? -3.262 -14.172 -11.164 1 89.88 89 GLN A CA 1
ATOM 698 C C . GLN A 1 89 ? -3.691 -15.641 -11.18 1 89.88 89 GLN A C 1
ATOM 700 O O . GLN A 1 89 ? -3.404 -16.359 -12.133 1 89.88 89 GLN A O 1
ATOM 705 N N . ASP A 1 90 ? -4.383 -16.125 -10.203 1 94.88 90 ASP A N 1
ATOM 706 C CA . ASP A 1 90 ? -4.75 -17.547 -10.148 1 94.88 90 ASP A CA 1
ATOM 707 C C . ASP A 1 90 ? -5.949 -17.828 -11.047 1 94.88 90 ASP A C 1
ATOM 709 O O . ASP A 1 90 ? -6.906 -17.062 -11.078 1 94.88 90 ASP A O 1
ATOM 713 N N . ILE A 1 91 ? -5.969 -18.938 -11.672 1 93.38 91 ILE A N 1
ATOM 714 C CA . ILE A 1 91 ? -6.992 -19.312 -12.633 1 93.38 91 ILE A CA 1
ATOM 715 C C . ILE A 1 91 ? -8.328 -19.5 -11.922 1 93.38 91 ILE A C 1
ATOM 717 O O . ILE A 1 91 ? -9.391 -19.406 -12.547 1 93.38 91 ILE A O 1
ATOM 721 N N . SER A 1 92 ? -8.312 -19.797 -10.672 1 97.56 92 SER A N 1
ATOM 722 C CA . SER A 1 92 ? -9.539 -19.938 -9.891 1 97.56 92 SER A CA 1
ATOM 723 C C . SER A 1 92 ? -10.391 -18.672 -9.984 1 97.56 92 SER A C 1
ATOM 725 O O . SER A 1 92 ? -11.617 -18.734 -9.867 1 97.56 92 SER A O 1
ATOM 727 N N . LEU A 1 93 ? -9.812 -17.547 -10.211 1 97.56 93 LEU A N 1
ATOM 728 C CA . LEU A 1 93 ? -10.531 -16.281 -10.305 1 97.56 93 LEU A CA 1
ATOM 729 C C . LEU A 1 93 ? -11.297 -16.188 -11.617 1 97.56 93 LEU A C 1
ATOM 731 O O . LEU A 1 93 ? -12.336 -15.531 -11.688 1 97.56 93 LEU A O 1
ATOM 735 N N . ASP A 1 94 ? -10.805 -16.828 -12.617 1 94.38 94 ASP A N 1
ATOM 736 C CA . ASP A 1 94 ? -11.555 -16.922 -13.867 1 94.38 94 ASP A CA 1
ATOM 737 C C . ASP A 1 94 ? -12.836 -17.719 -13.688 1 94.38 94 ASP A C 1
ATOM 739 O O . ASP A 1 94 ? -13.891 -17.359 -14.227 1 94.38 94 ASP A O 1
ATOM 743 N N . ILE A 1 95 ? -12.68 -18.75 -12.984 1 97 95 ILE A N 1
ATOM 744 C CA . ILE A 1 95 ? -13.844 -19.578 -12.688 1 97 95 ILE A CA 1
ATOM 745 C C . ILE A 1 95 ? -14.852 -18.781 -11.875 1 97 95 ILE A C 1
ATOM 747 O O . ILE A 1 95 ? -16.047 -18.797 -12.172 1 97 95 ILE A O 1
ATOM 751 N N . LEU A 1 96 ? -14.352 -18.062 -10.859 1 97.94 96 LEU A N 1
ATOM 752 C CA . LEU A 1 96 ? -15.227 -17.203 -10.062 1 97.94 96 LEU A CA 1
ATOM 753 C C . LEU A 1 96 ? -15.938 -16.172 -10.945 1 97.94 96 LEU A C 1
ATOM 755 O O . LEU A 1 96 ? -17.141 -15.953 -10.797 1 97.94 96 LEU A O 1
ATOM 759 N N . ALA A 1 97 ? -15.211 -15.578 -11.828 1 95.62 97 ALA A N 1
ATOM 760 C CA . ALA A 1 97 ? -15.781 -14.586 -12.742 1 95.62 97 ALA A CA 1
ATOM 761 C C . ALA A 1 97 ? -16.922 -15.18 -13.562 1 95.62 97 ALA A C 1
ATOM 763 O O . ALA A 1 97 ? -17.969 -14.547 -13.734 1 95.62 97 ALA A O 1
ATOM 764 N N . ASN A 1 98 ? -16.75 -16.391 -14.031 1 95 98 ASN A N 1
ATOM 765 C CA . ASN A 1 98 ? -17.766 -17.078 -14.805 1 95 98 ASN A CA 1
ATOM 766 C C . ASN A 1 98 ? -19.031 -17.312 -13.977 1 95 98 ASN A C 1
ATOM 768 O O . ASN A 1 98 ? -20.141 -17.094 -14.461 1 95 98 ASN A O 1
ATOM 772 N N . TYR A 1 99 ? -18.859 -17.719 -12.812 1 97 99 TYR A N 1
ATOM 773 C CA . TYR A 1 99 ? -20 -17.984 -11.938 1 97 99 TYR A CA 1
ATOM 774 C C . TYR A 1 99 ? -20.734 -16.703 -11.609 1 97 99 TYR A C 1
ATOM 776 O O . TYR A 1 99 ? -21.969 -16.688 -11.57 1 97 99 TYR A O 1
ATOM 784 N N . LEU A 1 100 ? -20.031 -15.625 -11.344 1 95.75 100 LEU A N 1
ATOM 785 C CA . LEU A 1 100 ? -20.656 -14.336 -11.055 1 95.75 100 LEU A CA 1
ATOM 786 C C . LEU A 1 100 ? -21.484 -13.859 -12.234 1 95.75 100 LEU A C 1
ATOM 788 O O . LEU A 1 100 ? -22.594 -13.344 -12.055 1 95.75 100 LEU A O 1
ATOM 792 N N . GLU A 1 101 ? -20.938 -14.039 -13.367 1 91.5 101 GLU A N 1
ATOM 793 C CA . GLU A 1 101 ? -21.625 -13.617 -14.578 1 91.5 101 GLU A CA 1
ATOM 794 C C . GLU A 1 101 ? -22.906 -14.422 -14.797 1 91.5 101 GLU A C 1
ATOM 796 O O . GLU A 1 101 ? -23.922 -13.867 -15.227 1 91.5 101 GLU A O 1
ATOM 801 N N . LYS A 1 102 ? -22.875 -15.633 -14.5 1 92.44 102 LYS A N 1
ATOM 802 C CA . LYS A 1 102 ? -24.016 -16.531 -14.688 1 92.44 102 LYS A CA 1
ATOM 803 C C . LYS A 1 102 ? -25.078 -16.297 -13.617 1 92.44 102 LYS A C 1
ATOM 805 O O . LYS A 1 102 ? -26.281 -16.422 -13.883 1 92.44 102 LYS A O 1
ATOM 810 N N . SER A 1 103 ? -24.688 -16.031 -12.445 1 89.88 103 SER A N 1
ATOM 811 C CA . SER A 1 103 ? -25.594 -15.945 -11.297 1 89.88 103 SER A CA 1
ATOM 812 C C . SER A 1 103 ? -26.406 -14.664 -11.336 1 89.88 103 SER A C 1
ATOM 814 O O . SER A 1 103 ? -27.516 -14.609 -10.797 1 89.88 103 SER A O 1
ATOM 816 N N . SER A 1 104 ? -25.781 -13.602 -11.812 1 80.56 104 SER A N 1
ATOM 817 C CA . SER A 1 104 ? -26.484 -12.32 -11.836 1 80.56 104 SER A CA 1
ATOM 818 C C . SER A 1 104 ? -26.219 -11.578 -13.141 1 80.56 104 SER A C 1
ATOM 820 O O . SER A 1 104 ? -25.078 -11.438 -13.57 1 80.56 104 SER A O 1
ATOM 822 N N . LYS A 1 105 ? -27.312 -11.156 -13.703 1 82.62 105 LYS A N 1
ATOM 823 C CA . LYS A 1 105 ? -27.172 -10.328 -14.898 1 82.62 105 LYS A CA 1
ATOM 824 C C . LYS A 1 105 ? -26.781 -8.898 -14.531 1 82.62 105 LYS A C 1
ATOM 826 O O . LYS A 1 105 ? -26.516 -8.078 -15.406 1 82.62 105 LYS A O 1
ATOM 831 N N . ARG A 1 106 ? -26.594 -8.789 -13.266 1 87.69 106 ARG A N 1
ATOM 832 C CA . ARG A 1 106 ? -26.297 -7.441 -12.797 1 87.69 106 ARG A CA 1
ATOM 833 C C . ARG A 1 106 ? -24.797 -7.195 -12.773 1 87.69 106 ARG A C 1
ATOM 835 O O . ARG A 1 106 ? -24.344 -6.051 -12.664 1 87.69 106 ARG A O 1
ATOM 842 N N . PHE A 1 107 ? -24.016 -8.266 -12.781 1 90.31 107 PHE A N 1
ATOM 843 C CA . PHE A 1 107 ? -22.578 -8.109 -12.68 1 90.31 107 PHE A CA 1
ATOM 844 C C . PHE A 1 107 ? -21.875 -8.578 -13.953 1 90.31 107 PHE A C 1
ATOM 846 O O . PHE A 1 107 ? -22.234 -9.625 -14.508 1 90.31 107 PHE A O 1
ATOM 853 N N . ARG A 1 108 ? -20.938 -7.77 -14.367 1 88.25 108 ARG A N 1
ATOM 854 C CA . ARG A 1 108 ? -20.047 -8.117 -15.469 1 88.25 108 ARG A CA 1
ATOM 855 C C . ARG A 1 108 ? -18.594 -8.07 -15.016 1 88.25 108 ARG A C 1
ATOM 857 O O . ARG A 1 108 ? -17.969 -7 -15 1 88.25 108 ARG A O 1
ATOM 864 N N . PRO A 1 109 ? -18.047 -9.258 -14.742 1 90.88 109 PRO A N 1
ATOM 865 C CA . PRO A 1 109 ? -16.688 -9.289 -14.203 1 90.88 109 PRO A CA 1
ATOM 866 C C . PRO A 1 109 ? -15.609 -9.133 -15.281 1 90.88 109 PRO A C 1
ATOM 868 O O . PRO A 1 109 ? -15.742 -9.695 -16.375 1 90.88 109 PRO A O 1
ATOM 871 N N . LEU A 1 110 ? -14.633 -8.289 -15.023 1 85.25 110 LEU A N 1
ATOM 872 C CA . LEU A 1 110 ? -13.391 -8.156 -15.773 1 85.25 110 LEU A CA 1
ATOM 873 C C . LEU A 1 110 ? -12.195 -8.602 -14.938 1 85.25 110 LEU A C 1
ATOM 875 O O . LEU A 1 110 ? -12.195 -8.445 -13.711 1 85.25 110 LEU A O 1
ATOM 879 N N . ARG A 1 111 ? -11.172 -9.172 -15.656 1 88.62 111 ARG A N 1
ATOM 880 C CA . ARG A 1 111 ? -10.016 -9.703 -14.945 1 88.62 111 ARG A CA 1
ATOM 881 C C . ARG A 1 111 ? -8.82 -8.766 -15.07 1 88.62 111 ARG A C 1
ATOM 883 O O . ARG A 1 111 ? -8.555 -8.227 -16.141 1 88.62 111 ARG A O 1
ATOM 890 N N . SER A 1 112 ? -8.172 -8.484 -13.953 1 85.69 112 SER A N 1
ATOM 891 C CA . SER A 1 112 ? -6.883 -7.809 -13.898 1 85.69 112 SER A CA 1
ATOM 892 C C . SER A 1 112 ? -5.801 -8.727 -13.336 1 85.69 112 SER A C 1
ATOM 894 O O . SER A 1 112 ? -5.855 -9.109 -12.172 1 85.69 112 SER A O 1
ATOM 896 N N . TYR A 1 113 ? -4.809 -9.031 -14.148 1 86.19 113 TYR A N 1
ATOM 897 C CA . TYR A 1 113 ? -3.793 -10.016 -13.773 1 86.19 113 TYR A CA 1
ATOM 898 C C . TYR A 1 113 ? -2.574 -9.328 -13.164 1 86.19 113 TYR A C 1
ATOM 900 O O . TYR A 1 113 ? -1.582 -9.086 -13.859 1 86.19 113 TYR A O 1
ATOM 908 N N . VAL A 1 114 ? -2.619 -9.039 -11.906 1 86.5 114 VAL A N 1
ATOM 909 C CA . VAL A 1 114 ? -1.522 -8.367 -11.211 1 86.5 114 VAL A CA 1
ATOM 910 C C . VAL A 1 114 ? -1.245 -9.078 -9.883 1 86.5 114 VAL A C 1
ATOM 912 O O . VAL A 1 114 ? -2.039 -9.906 -9.438 1 86.5 114 VAL A O 1
ATOM 915 N N . GLY A 1 115 ? -0.075 -8.773 -9.25 1 91.5 115 GLY A N 1
ATOM 916 C CA . GLY A 1 115 ? 0.335 -9.398 -7.996 1 91.5 115 GLY A CA 1
ATOM 917 C C . GLY A 1 115 ? -0.513 -8.969 -6.812 1 91.5 115 GLY A C 1
ATOM 918 O O . GLY A 1 115 ? -1.284 -8.008 -6.91 1 91.5 115 GLY A O 1
ATOM 919 N N . SER A 1 116 ? -0.348 -9.641 -5.738 1 97.06 116 SER A N 1
ATOM 920 C CA . SER A 1 116 ? -1.18 -9.484 -4.551 1 97.06 116 SER A CA 1
ATOM 921 C C . SER A 1 116 ? -1.093 -8.062 -4 1 97.06 116 SER A C 1
ATOM 923 O O . SER A 1 116 ? -2.117 -7.438 -3.717 1 97.06 116 SER A O 1
ATOM 925 N N . LEU A 1 117 ? 0.119 -7.586 -3.83 1 97.25 117 LEU A N 1
ATOM 926 C CA . LEU A 1 117 ? 0.288 -6.254 -3.26 1 97.25 117 LEU A CA 1
ATOM 927 C C . LEU A 1 117 ? -0.297 -5.188 -4.18 1 97.25 117 LEU A C 1
ATOM 929 O O . LEU A 1 117 ? -0.994 -4.277 -3.721 1 97.25 117 LEU A O 1
ATOM 933 N N . GLU A 1 118 ? -0.043 -5.328 -5.457 1 93.06 118 GLU A N 1
ATOM 934 C CA . GLU A 1 118 ? -0.615 -4.41 -6.434 1 93.06 118 GLU A CA 1
ATOM 935 C C . GLU A 1 118 ? -2.139 -4.477 -6.434 1 93.06 118 GLU A C 1
ATOM 937 O O . GLU A 1 118 ? -2.812 -3.467 -6.641 1 93.06 118 GLU A O 1
ATOM 942 N N . SER A 1 119 ? -2.619 -5.633 -6.281 1 95.38 119 SER A N 1
ATOM 943 C CA . SER A 1 119 ? -4.066 -5.805 -6.203 1 95.38 119 SER A CA 1
ATOM 944 C C . SER A 1 119 ? -4.652 -5.031 -5.023 1 95.38 119 SER A C 1
ATOM 946 O O . SER A 1 119 ? -5.656 -4.332 -5.172 1 95.38 119 SER A O 1
ATOM 948 N N . LEU A 1 120 ? -4.039 -5.121 -3.896 1 97.81 120 LEU A N 1
ATOM 949 C CA . LEU A 1 120 ? -4.5 -4.398 -2.717 1 97.81 120 LEU A CA 1
ATOM 950 C C . LEU A 1 120 ? -4.414 -2.891 -2.934 1 97.81 120 LEU A C 1
ATOM 952 O O . LEU A 1 120 ? -5.336 -2.154 -2.574 1 97.81 120 LEU A O 1
ATOM 956 N N . ILE A 1 121 ? -3.316 -2.477 -3.504 1 95.31 121 ILE A N 1
ATOM 957 C CA . ILE A 1 121 ? -3.127 -1.061 -3.793 1 95.31 121 ILE A CA 1
ATOM 958 C C . ILE A 1 121 ? -4.199 -0.585 -4.77 1 95.31 121 ILE A C 1
ATOM 960 O O . ILE A 1 121 ? -4.773 0.493 -4.598 1 95.31 121 ILE A O 1
ATOM 964 N N . SER A 1 122 ? -4.469 -1.427 -5.77 1 91.62 122 SER A N 1
ATOM 965 C CA . SER A 1 122 ? -5.508 -1.108 -6.742 1 91.62 122 SER A CA 1
ATOM 966 C C . SER A 1 122 ? -6.867 -0.943 -6.066 1 91.62 122 SER A C 1
ATOM 968 O O . SER A 1 122 ? -7.629 -0.038 -6.41 1 91.62 122 SER A O 1
ATOM 970 N N . MET A 1 123 ? -7.16 -1.747 -5.117 1 95.81 123 MET A N 1
ATOM 971 C CA . MET A 1 123 ? -8.414 -1.636 -4.375 1 95.81 123 MET A CA 1
ATOM 972 C C . MET A 1 123 ? -8.438 -0.368 -3.529 1 95.81 123 MET A C 1
ATOM 974 O O . MET A 1 123 ? -9.43 0.357 -3.516 1 95.81 123 MET A O 1
ATOM 978 N N . TYR A 1 124 ? -7.328 -0.091 -2.877 1 96.19 124 TYR A N 1
ATOM 979 C CA . TYR A 1 124 ? -7.199 1.134 -2.096 1 96.19 124 TYR A CA 1
ATOM 980 C C . TYR A 1 124 ? -7.512 2.359 -2.945 1 96.19 124 TYR A C 1
ATOM 982 O O . TYR A 1 124 ? -8.18 3.289 -2.484 1 96.19 124 TYR A O 1
ATOM 990 N N . GLN A 1 125 ? -7.055 2.234 -4.156 1 88.5 125 GLN A N 1
ATOM 991 C CA . GLN A 1 125 ? -7.203 3.371 -5.059 1 88.5 125 GLN A CA 1
ATOM 992 C C . GLN A 1 125 ? -8.57 3.355 -5.738 1 88.5 125 GLN A C 1
ATOM 994 O O . GLN A 1 125 ? -8.891 4.254 -6.516 1 88.5 125 GLN A O 1
ATOM 999 N N . GLY A 1 126 ? -9.328 2.344 -5.527 1 89.31 126 GLY A N 1
ATOM 1000 C CA . GLY A 1 126 ? -10.688 2.289 -6.047 1 89.31 126 GLY A CA 1
ATOM 1001 C C . GLY A 1 126 ? -10.781 1.64 -7.414 1 89.31 126 GLY A C 1
ATOM 1002 O O . GLY A 1 126 ? -11.805 1.753 -8.094 1 89.31 126 GLY A O 1
ATOM 1003 N N . TYR A 1 127 ? -9.766 0.891 -7.801 1 85.75 127 TYR A N 1
ATOM 1004 C CA . TYR A 1 127 ? -9.703 0.384 -9.164 1 85.75 127 TYR A CA 1
ATOM 1005 C C . TYR A 1 127 ? -10.086 -1.09 -9.219 1 85.75 127 TYR A C 1
ATOM 1007 O O . TYR A 1 127 ? -10.234 -1.661 -10.305 1 85.75 127 TYR A O 1
ATOM 1015 N N . SER A 1 128 ? -10.258 -1.717 -8.094 1 92.62 128 SER A N 1
ATOM 1016 C CA . SER A 1 128 ? -10.602 -3.135 -8.062 1 92.62 128 SER A CA 1
ATOM 1017 C C . SER A 1 128 ? -11.711 -3.412 -7.055 1 92.62 128 SER A C 1
ATOM 1019 O O . SER A 1 128 ? -11.742 -2.814 -5.98 1 92.62 128 SER A O 1
ATOM 1021 N N . ASP A 1 129 ? -12.547 -4.348 -7.418 1 96.12 129 ASP A N 1
ATOM 1022 C CA . ASP A 1 129 ? -13.703 -4.66 -6.59 1 96.12 129 ASP A CA 1
ATOM 1023 C C . ASP A 1 129 ? -13.469 -5.922 -5.762 1 96.12 129 ASP A C 1
ATOM 1025 O O . ASP A 1 129 ? -13.867 -5.996 -4.598 1 96.12 129 ASP A O 1
ATOM 1029 N N . ILE A 1 130 ? -12.891 -6.91 -6.422 1 98.38 130 ILE A N 1
ATOM 1030 C CA . ILE A 1 130 ? -12.477 -8.148 -5.773 1 98.38 130 ILE A CA 1
ATOM 1031 C C . ILE A 1 130 ? -10.977 -8.352 -5.965 1 98.38 130 ILE A C 1
ATOM 1033 O O . ILE A 1 130 ? -10.484 -8.352 -7.094 1 98.38 130 ILE A O 1
ATOM 1037 N N . VAL A 1 131 ? -10.312 -8.547 -4.828 1 98.06 131 VAL A N 1
ATOM 1038 C CA . VAL A 1 131 ? -8.867 -8.703 -4.906 1 98.06 131 VAL A CA 1
ATOM 1039 C C . VAL A 1 131 ? -8.453 -10.016 -4.246 1 98.06 131 VAL A C 1
ATOM 1041 O O . VAL A 1 131 ? -9.008 -10.398 -3.213 1 98.06 131 VAL A O 1
ATOM 1044 N N . SER A 1 132 ? -7.527 -10.695 -4.898 1 98.25 132 SER A N 1
ATOM 1045 C CA . SER A 1 132 ? -6.934 -11.859 -4.25 1 98.25 132 SER A CA 1
ATOM 1046 C C . SER A 1 132 ? -5.578 -11.523 -3.641 1 98.25 132 SER A C 1
ATOM 1048 O O . SER A 1 132 ? -4.863 -10.656 -4.145 1 98.25 132 SER A O 1
ATOM 1050 N N . THR A 1 133 ? -5.312 -12.141 -2.559 1 98.25 133 THR A N 1
ATOM 1051 C CA . THR A 1 133 ? -4.031 -11.898 -1.902 1 98.25 133 THR A CA 1
ATOM 1052 C C . THR A 1 133 ? -3.498 -13.18 -1.26 1 98.25 133 THR A C 1
ATOM 1054 O O . THR A 1 133 ? -4.277 -14.039 -0.838 1 98.25 133 THR A O 1
ATOM 1057 N N . HIS A 1 134 ? -2.271 -13.398 -1.271 1 98.56 134 HIS A N 1
ATOM 1058 C CA . HIS A 1 134 ? -1.532 -14.438 -0.569 1 98.56 134 HIS A CA 1
ATOM 1059 C C . HIS A 1 134 ? -0.18 -13.93 -0.085 1 98.56 134 HIS A C 1
ATOM 1061 O O . HIS A 1 134 ? 0.865 -14.453 -0.475 1 98.56 134 HIS A O 1
ATOM 1067 N N . LEU A 1 135 ? -0.177 -12.984 0.756 1 98.69 135 LEU A N 1
ATOM 1068 C CA . LEU A 1 135 ? 0.995 -12.328 1.324 1 98.69 135 LEU A CA 1
ATOM 1069 C C . LEU A 1 135 ? 1.271 -12.836 2.736 1 98.69 135 LEU A C 1
ATOM 1071 O O . LEU A 1 135 ? 0.452 -12.648 3.639 1 98.69 135 LEU A O 1
ATOM 1075 N N . ILE A 1 136 ? 2.406 -13.375 2.928 1 98.25 136 ILE A N 1
ATOM 1076 C CA . ILE A 1 136 ? 2.738 -13.953 4.227 1 98.25 136 ILE A CA 1
ATOM 1077 C C . ILE A 1 136 ? 3.549 -12.945 5.043 1 98.25 136 ILE A C 1
ATOM 1079 O O . ILE A 1 136 ? 4.414 -12.25 4.504 1 98.25 136 ILE A O 1
ATOM 1083 N N . GLU A 1 137 ? 3.25 -12.836 6.266 1 95.75 137 GLU A N 1
ATOM 1084 C CA . GLU A 1 137 ? 4.113 -12.133 7.215 1 95.75 137 GLU A CA 1
ATOM 1085 C C . GLU A 1 137 ? 5.102 -13.086 7.871 1 95.75 137 GLU A C 1
ATOM 1087 O O . GLU A 1 137 ? 4.703 -14.062 8.516 1 95.75 137 GLU A O 1
ATOM 1092 N N . GLY A 1 138 ? 6.336 -12.805 7.832 1 90.31 138 GLY A N 1
ATOM 1093 C CA . GLY A 1 138 ? 7.395 -13.719 8.227 1 90.31 138 GLY A CA 1
ATOM 1094 C C . GLY A 1 138 ? 7.398 -14.023 9.711 1 90.31 138 GLY A C 1
ATOM 1095 O O . GLY A 1 138 ? 7.477 -15.188 10.117 1 90.31 138 GLY A O 1
ATOM 1096 N N . ILE A 1 139 ? 7.23 -13.031 10.492 1 84.94 139 ILE A N 1
ATOM 1097 C CA . ILE A 1 139 ? 7.391 -13.18 11.938 1 84.94 139 ILE A CA 1
ATOM 1098 C C . ILE A 1 139 ? 6.234 -13.992 12.508 1 84.94 139 ILE A C 1
ATOM 1100 O O . ILE A 1 139 ? 6.449 -14.938 13.266 1 84.94 139 ILE A O 1
ATOM 1104 N N . SER A 1 140 ? 5.012 -13.75 12.094 1 90.12 140 SER A N 1
ATOM 1105 C CA . SER A 1 140 ? 3.836 -14.398 12.672 1 90.12 140 SER A CA 1
ATOM 1106 C C . SER A 1 140 ? 3.441 -15.641 11.875 1 90.12 140 SER A C 1
ATOM 1108 O O . SER A 1 140 ? 2.783 -16.531 12.406 1 90.12 140 SER A O 1
ATOM 1110 N N . GLY A 1 141 ? 3.828 -15.609 10.594 1 93.38 141 GLY A N 1
ATOM 1111 C CA . GLY A 1 141 ? 3.391 -16.688 9.719 1 93.38 141 GLY A CA 1
ATOM 1112 C C . GLY A 1 141 ? 1.961 -16.516 9.234 1 93.38 141 GLY A C 1
ATOM 1113 O O . GLY A 1 141 ? 1.438 -17.375 8.516 1 93.38 141 GLY A O 1
ATOM 1114 N N . GLU A 1 142 ? 1.363 -15.43 9.641 1 96.25 142 GLU A N 1
ATOM 1115 C CA . GLU A 1 142 ? -0.018 -15.172 9.25 1 96.25 142 GLU A CA 1
ATOM 1116 C C . GLU A 1 142 ? -0.093 -14.641 7.816 1 96.25 142 GLU A C 1
ATOM 1118 O O . GLU A 1 142 ? 0.71 -13.797 7.418 1 96.25 142 GLU A O 1
ATOM 1123 N N . TYR A 1 143 ? -1.039 -15.188 7.062 1 98.19 143 TYR A N 1
ATOM 1124 C CA . TYR A 1 143 ? -1.225 -14.734 5.688 1 98.19 143 TYR A CA 1
ATOM 1125 C C . TYR A 1 143 ? -2.234 -13.594 5.625 1 98.19 143 TYR A C 1
ATOM 1127 O O . TYR A 1 143 ? -3.254 -13.617 6.316 1 98.19 143 TYR A O 1
ATOM 1135 N N . ASN A 1 144 ? -1.971 -12.625 4.793 1 98.56 144 ASN A N 1
ATOM 1136 C CA . ASN A 1 144 ? -2.873 -11.68 4.141 1 98.56 144 ASN A CA 1
ATOM 1137 C C . ASN A 1 144 ? -3.293 -10.562 5.09 1 98.56 144 ASN A C 1
ATOM 1139 O O . ASN A 1 144 ? -2.986 -9.391 4.848 1 98.56 144 ASN A O 1
ATOM 1143 N N . VAL A 1 145 ? -3.854 -10.875 6.285 1 97.94 145 VAL A N 1
ATOM 1144 C CA . VAL A 1 145 ? -4.5 -9.875 7.129 1 97.94 145 VAL A CA 1
ATOM 1145 C C . VAL A 1 145 ? -3.479 -8.828 7.566 1 97.94 145 VAL A C 1
ATOM 1147 O O . VAL A 1 145 ? -3.768 -7.629 7.57 1 97.94 145 VAL A O 1
ATOM 1150 N N . PRO A 1 146 ? -2.236 -9.234 7.906 1 97.25 146 PRO A N 1
ATOM 1151 C CA . PRO A 1 146 ? -1.249 -8.234 8.312 1 97.25 146 PRO A CA 1
ATOM 1152 C C . PRO A 1 146 ? -0.988 -7.188 7.23 1 97.25 146 PRO A C 1
ATOM 1154 O O . PRO A 1 146 ? -0.663 -6.039 7.543 1 97.25 146 PRO A O 1
ATOM 1157 N N . TYR A 1 147 ? -1.113 -7.531 5.977 1 98.44 147 TYR A N 1
ATOM 1158 C CA . TYR A 1 147 ? -0.928 -6.605 4.863 1 98.44 147 TYR A CA 1
ATOM 1159 C C . TYR A 1 147 ? -2.209 -5.828 4.582 1 98.44 147 TYR A C 1
ATOM 1161 O O . TYR A 1 147 ? -2.174 -4.609 4.406 1 98.44 147 TYR A O 1
ATOM 1169 N N . ILE A 1 148 ? -3.324 -6.516 4.586 1 98.56 148 ILE A N 1
ATOM 1170 C CA . ILE A 1 148 ? -4.621 -5.93 4.266 1 98.56 148 ILE A CA 1
ATOM 1171 C C . ILE A 1 148 ? -4.941 -4.812 5.262 1 98.56 148 ILE A C 1
ATOM 1173 O O . ILE A 1 148 ? -5.352 -3.721 4.863 1 98.56 148 ILE A O 1
ATOM 1177 N N . SER A 1 149 ? -4.672 -5.062 6.523 1 97.19 149 SER A N 1
ATOM 1178 C CA . SER A 1 149 ? -5.055 -4.137 7.582 1 97.19 149 SER A CA 1
ATOM 1179 C C . SER A 1 149 ? -4.242 -2.848 7.508 1 97.19 149 SER A C 1
ATOM 1181 O O . SER A 1 149 ? -4.66 -1.812 8.031 1 97.19 149 SER A O 1
ATOM 1183 N N . LYS A 1 150 ? -3.07 -2.898 6.875 1 97.81 150 LYS A N 1
ATOM 1184 C CA . LYS A 1 150 ? -2.258 -1.694 6.73 1 97.81 150 LYS A CA 1
ATOM 1185 C C . LYS A 1 150 ? -2.643 -0.921 5.473 1 97.81 150 LYS A C 1
ATOM 1187 O O . LYS A 1 150 ? -2.84 0.295 5.52 1 97.81 150 LYS A O 1
ATOM 1192 N N . ILE A 1 151 ? -2.861 -1.609 4.441 1 98.06 151 ILE A N 1
ATOM 1193 C CA . ILE A 1 151 ? -3.113 -0.956 3.162 1 98.06 151 ILE A CA 1
ATOM 1194 C C . ILE A 1 151 ? -4.547 -0.433 3.123 1 98.06 151 ILE A C 1
ATOM 1196 O O . ILE A 1 151 ? -4.805 0.645 2.582 1 98.06 151 ILE A O 1
ATOM 1200 N N . LEU A 1 152 ? -5.434 -1.171 3.74 1 98.12 152 LEU A N 1
ATOM 1201 C CA . LEU A 1 152 ? -6.84 -0.785 3.74 1 98.12 152 LEU A CA 1
ATOM 1202 C C . LEU A 1 152 ? -7.27 -0.297 5.121 1 98.12 152 LEU A C 1
ATOM 1204 O O . LEU A 1 152 ? -8.406 -0.518 5.535 1 98.12 152 LEU A O 1
ATOM 1208 N N . VAL 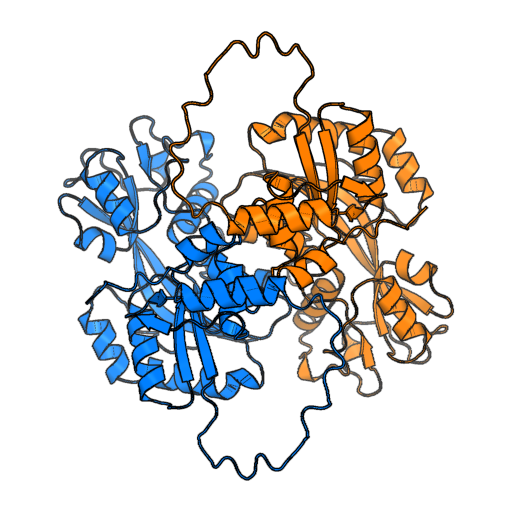A 1 153 ? -6.406 0.355 5.824 1 96.94 153 VAL A N 1
ATOM 1209 C CA . VAL A 1 153 ? -6.551 0.731 7.227 1 96.94 153 VAL A CA 1
ATOM 1210 C C . VAL A 1 153 ? -7.793 1.601 7.406 1 96.94 153 VAL A C 1
ATOM 1212 O O . VAL A 1 153 ? -8.438 1.56 8.453 1 96.94 153 VAL A O 1
ATOM 1215 N N . ASN A 1 154 ? -8.211 2.371 6.418 1 97 154 ASN A N 1
ATOM 1216 C CA . ASN A 1 154 ? -9.32 3.309 6.559 1 97 154 ASN A CA 1
ATOM 1217 C C . ASN A 1 154 ? -10.602 2.758 5.934 1 97 154 ASN A C 1
ATOM 1219 O O . ASN A 1 154 ? -11.562 3.496 5.73 1 97 154 ASN A O 1
ATOM 1223 N N . PHE A 1 155 ? -10.617 1.483 5.613 1 97 155 PHE A N 1
ATOM 1224 C CA . PHE A 1 155 ? -11.758 0.869 4.949 1 97 155 PHE A CA 1
ATOM 1225 C C . PHE A 1 155 ? -12.336 -0.26 5.797 1 97 155 PHE A C 1
ATOM 1227 O O . PHE A 1 155 ? -11.641 -0.817 6.652 1 97 155 PHE A O 1
ATOM 1234 N N . GLN A 1 156 ? -13.594 -0.471 5.586 1 96.5 156 GLN A N 1
ATOM 1235 C CA . GLN A 1 156 ? -14.195 -1.717 6.043 1 96.5 156 GLN A CA 1
ATOM 1236 C C . GLN A 1 156 ? -14.133 -2.789 4.961 1 96.5 156 GLN A C 1
ATOM 1238 O O . GLN A 1 156 ? -14.328 -2.498 3.779 1 96.5 156 GLN A O 1
ATOM 1243 N N . TYR A 1 157 ? -13.812 -4.02 5.336 1 98.25 157 TYR A N 1
ATOM 1244 C CA . TYR A 1 157 ? -13.633 -5.062 4.332 1 98.25 157 TYR A CA 1
ATOM 1245 C C . TYR A 1 157 ? -13.922 -6.441 4.918 1 98.25 157 TYR A C 1
ATOM 1247 O O . TYR A 1 157 ? -14.031 -6.594 6.137 1 98.25 157 TYR A O 1
ATOM 1255 N N . ILE A 1 158 ? -14.125 -7.348 4.059 1 98.75 158 ILE A N 1
ATOM 1256 C CA . ILE A 1 158 ? -14.281 -8.758 4.398 1 98.75 158 ILE A CA 1
ATOM 1257 C C . ILE A 1 158 ? -13.211 -9.586 3.689 1 98.75 158 ILE A C 1
ATOM 1259 O O . ILE A 1 158 ? -12.875 -9.312 2.535 1 98.75 158 ILE A O 1
ATOM 1263 N N . VAL A 1 159 ? -12.609 -10.484 4.422 1 98.88 159 VAL A N 1
ATOM 1264 C CA . VAL A 1 159 ? -11.617 -11.414 3.893 1 98.88 159 VAL A CA 1
ATOM 1265 C C . VAL A 1 159 ? -12.188 -12.828 3.877 1 98.88 159 VAL A C 1
ATOM 1267 O O . VAL A 1 159 ? -12.602 -13.352 4.914 1 98.88 159 VAL A O 1
ATOM 1270 N N . ILE A 1 160 ? -12.156 -13.453 2.666 1 98.94 160 ILE A N 1
ATOM 1271 C CA . ILE A 1 160 ? -12.773 -14.758 2.486 1 98.94 160 ILE A CA 1
ATOM 1272 C C . ILE A 1 160 ? -11.742 -15.742 1.929 1 98.94 160 ILE A C 1
ATOM 1274 O O . ILE A 1 160 ? -11.055 -15.445 0.953 1 98.94 160 ILE A O 1
ATOM 1278 N N . ARG A 1 161 ? -11.648 -16.906 2.559 1 98.88 161 ARG A N 1
ATOM 1279 C CA . ARG A 1 161 ? -10.75 -17.938 2.043 1 98.88 161 ARG A CA 1
ATOM 1280 C C . ARG A 1 161 ? -11.25 -18.469 0.703 1 98.88 161 ARG A C 1
ATOM 1282 O O . ARG A 1 161 ? -12.383 -18.953 0.6 1 98.88 161 ARG A O 1
ATOM 1289 N N . LEU A 1 162 ? -10.477 -18.344 -0.309 1 98.81 162 LEU A N 1
ATOM 1290 C CA . LEU A 1 162 ? -10.805 -18.938 -1.598 1 98.81 162 LEU A CA 1
ATOM 1291 C C . LEU A 1 162 ? -10.258 -20.359 -1.7 1 98.81 162 LEU A C 1
ATOM 1293 O O . LEU A 1 162 ? -10.992 -21.297 -2.016 1 98.81 162 LEU A O 1
ATOM 1297 N N . LEU A 1 163 ? -8.969 -20.516 -1.406 1 98.75 163 LEU A N 1
ATOM 1298 C CA . LEU A 1 163 ? -8.297 -21.812 -1.466 1 98.75 163 LEU A CA 1
ATOM 1299 C C . LEU A 1 163 ? -6.957 -21.766 -0.743 1 98.75 163 LEU A C 1
ATOM 1301 O O . LEU A 1 163 ? -6.516 -20.688 -0.31 1 98.75 163 LEU A O 1
ATOM 1305 N N . ALA A 1 164 ? -6.375 -22.875 -0.5 1 98.5 164 ALA A N 1
ATOM 1306 C CA . ALA A 1 164 ? -4.965 -23 -0.134 1 98.5 164 ALA A CA 1
ATOM 1307 C C . ALA A 1 164 ? -4.211 -23.859 -1.146 1 98.5 164 ALA A C 1
ATOM 1309 O O . ALA A 1 164 ? -4.809 -24.703 -1.83 1 98.5 164 ALA A O 1
ATOM 1310 N N . ARG A 1 165 ? -2.994 -23.531 -1.271 1 98.25 165 ARG A N 1
ATOM 1311 C CA . ARG A 1 165 ? -2.186 -24.281 -2.23 1 98.25 165 ARG A CA 1
ATOM 1312 C C . ARG A 1 165 ? -0.72 -24.297 -1.809 1 98.25 165 ARG A C 1
ATOM 1314 O O . ARG A 1 165 ? -0.29 -23.484 -0.989 1 98.25 165 ARG A O 1
ATOM 1321 N N . LYS A 1 166 ? 0.022 -25.219 -2.336 1 97.94 166 LYS A N 1
ATOM 1322 C CA . LYS A 1 166 ? 1.427 -25.359 -1.967 1 97.94 166 LYS A CA 1
ATOM 1323 C C . LYS A 1 166 ? 2.303 -24.391 -2.74 1 97.94 166 LYS A C 1
ATOM 1325 O O . LYS A 1 166 ? 2.139 -24.219 -3.951 1 97.94 166 LYS A O 1
ATOM 1330 N N . ALA A 1 167 ? 3.156 -23.719 -2.041 1 98 167 ALA A N 1
ATOM 1331 C CA . ALA A 1 167 ? 4.215 -22.891 -2.617 1 98 167 ALA A CA 1
ATOM 1332 C C . ALA A 1 167 ? 5.59 -23.359 -2.156 1 98 167 ALA A C 1
ATOM 1334 O O . ALA A 1 167 ? 5.73 -23.906 -1.061 1 98 167 ALA A O 1
ATOM 1335 N N . GLY A 1 168 ? 6.527 -23.234 -3.035 1 98.31 168 GLY A N 1
ATOM 1336 C CA . GLY A 1 168 ? 7.859 -23.703 -2.705 1 98.31 168 GLY A CA 1
ATOM 1337 C C . GLY A 1 168 ? 8.875 -23.438 -3.801 1 98.31 168 GLY A C 1
ATOM 1338 O O . GLY A 1 168 ? 8.727 -22.484 -4.57 1 98.31 168 GLY A O 1
ATOM 1339 N N . PHE A 1 169 ? 9.93 -24.312 -3.811 1 98.75 169 PHE A N 1
ATOM 1340 C CA . PHE A 1 169 ? 11.047 -24.109 -4.73 1 98.75 169 PHE A CA 1
ATOM 1341 C C . PHE A 1 169 ? 10.812 -24.859 -6.035 1 98.75 169 PHE A C 1
ATOM 1343 O O . PHE A 1 169 ? 10.367 -26.016 -6.02 1 98.75 169 PHE A O 1
ATOM 1350 N N . TYR A 1 170 ? 11.008 -24.188 -7.133 1 98.75 170 TYR A N 1
ATOM 1351 C CA . TYR A 1 170 ? 11.328 -24.859 -8.383 1 98.75 170 TYR A CA 1
ATOM 1352 C C . TYR A 1 170 ? 12.82 -25.141 -8.484 1 98.75 170 TYR A C 1
ATOM 1354 O O . TYR A 1 170 ? 13.648 -24.25 -8.305 1 98.75 170 TYR A O 1
ATOM 1362 N N . VAL A 1 171 ? 13.188 -26.391 -8.727 1 98.62 171 VAL A N 1
ATOM 1363 C CA . VAL A 1 171 ? 14.578 -26.75 -8.945 1 98.62 171 VAL A CA 1
ATOM 1364 C C . VAL A 1 171 ? 14.695 -27.594 -10.219 1 98.62 171 VAL A C 1
ATOM 1366 O O . VAL A 1 171 ? 13.695 -28.094 -10.734 1 98.62 171 VAL A O 1
ATOM 1369 N N . GLN A 1 172 ? 15.883 -27.641 -10.719 1 97.69 172 GLN A N 1
ATOM 1370 C CA . GLN A 1 172 ? 16.094 -28.516 -11.875 1 97.69 172 GLN A CA 1
ATOM 1371 C C . GLN A 1 172 ? 15.734 -29.953 -11.539 1 97.69 172 GLN A C 1
ATOM 1373 O O . GLN A 1 172 ? 15.875 -30.391 -10.391 1 97.69 172 GLN A O 1
ATOM 1378 N N . LYS A 1 173 ? 15.328 -30.656 -12.617 1 97.62 173 LYS A N 1
ATOM 1379 C CA . LYS A 1 173 ? 14.961 -32.062 -12.438 1 97.62 173 LYS A CA 1
ATOM 1380 C C . LYS A 1 173 ? 16.062 -32.844 -11.734 1 97.62 173 LYS A C 1
ATOM 1382 O O . LYS A 1 173 ? 17.234 -32.75 -12.109 1 97.62 173 LYS A O 1
ATOM 1387 N N . GLY A 1 174 ? 15.68 -33.531 -10.688 1 97.5 174 GLY A N 1
ATOM 1388 C CA . GLY A 1 174 ? 16.641 -34.281 -9.914 1 97.5 174 GLY A CA 1
ATOM 1389 C C . GLY A 1 174 ? 17.297 -33.5 -8.797 1 97.5 174 GLY A C 1
ATOM 1390 O O . GLY A 1 174 ? 18 -34.062 -7.961 1 97.5 174 GLY A O 1
ATOM 1391 N N . ASN A 1 175 ? 17.234 -32.188 -8.844 1 98.31 175 ASN A N 1
ATOM 1392 C CA . ASN A 1 175 ? 17.781 -31.281 -7.828 1 98.31 175 ASN A CA 1
ATOM 1393 C C . ASN A 1 175 ? 19.281 -31.469 -7.652 1 98.31 175 ASN A C 1
ATOM 1395 O O . ASN A 1 175 ? 19.75 -31.766 -6.551 1 98.31 175 ASN A O 1
ATOM 1399 N N . PRO A 1 176 ? 19.984 -31.281 -8.672 1 97.75 176 PRO A N 1
ATOM 1400 C CA . PRO A 1 176 ? 21.406 -31.594 -8.656 1 97.75 176 PRO A CA 1
ATOM 1401 C C . PRO A 1 176 ? 22.172 -30.844 -7.574 1 97.75 176 PRO A C 1
ATOM 1403 O O . PRO A 1 176 ? 23.219 -31.297 -7.102 1 97.75 176 PRO A O 1
ATOM 1406 N N . LEU A 1 177 ? 21.641 -29.719 -7.121 1 98.19 177 LEU A N 1
ATOM 1407 C CA . LEU A 1 177 ? 22.344 -28.922 -6.125 1 98.19 177 LEU A CA 1
ATOM 1408 C C . LEU A 1 177 ? 21.797 -29.203 -4.727 1 98.19 177 LEU A C 1
ATOM 1410 O O . LEU A 1 177 ? 22.172 -28.516 -3.768 1 98.19 177 LEU A O 1
ATOM 1414 N N . ASN A 1 178 ? 20.828 -30.094 -4.559 1 98.25 178 ASN A N 1
ATOM 1415 C CA . ASN A 1 178 ? 20.266 -30.516 -3.285 1 98.25 178 ASN A CA 1
ATOM 1416 C C . ASN A 1 178 ? 19.75 -29.344 -2.475 1 98.25 178 ASN A C 1
ATOM 1418 O O . ASN A 1 178 ? 20.094 -29.172 -1.307 1 98.25 178 ASN A O 1
ATOM 1422 N N . ILE A 1 179 ? 19.016 -28.484 -3.135 1 98.38 179 ILE A N 1
ATOM 1423 C CA . ILE A 1 179 ? 18.391 -27.344 -2.502 1 98.38 179 ILE A CA 1
ATOM 1424 C C . ILE A 1 179 ? 17.141 -27.781 -1.749 1 98.38 179 ILE A C 1
ATOM 1426 O O . ILE A 1 179 ? 16.25 -28.406 -2.33 1 98.38 179 ILE A O 1
ATOM 1430 N N . LYS A 1 180 ? 17.031 -27.422 -0.409 1 96.94 180 LYS A N 1
ATOM 1431 C CA . LYS A 1 180 ? 15.914 -27.938 0.38 1 96.94 180 LYS A CA 1
ATOM 1432 C C . LYS A 1 180 ? 15.352 -26.844 1.289 1 96.94 180 LYS A C 1
ATOM 1434 O O . LYS A 1 180 ? 14.156 -26.844 1.601 1 96.94 180 LYS A O 1
ATOM 1439 N N . HIS A 1 181 ? 16.234 -25.906 1.738 1 96.56 181 HIS A N 1
ATOM 1440 C CA . HIS A 1 181 ? 15.852 -24.906 2.725 1 96.56 181 HIS A CA 1
ATOM 1441 C C . HIS A 1 181 ? 16.219 -23.5 2.266 1 96.56 181 HIS A C 1
ATOM 1443 O O . HIS A 1 181 ? 17.031 -23.344 1.351 1 96.56 181 HIS A O 1
ATOM 1449 N N . TRP A 1 182 ? 15.609 -22.578 2.902 1 97.19 182 TRP A N 1
ATOM 1450 C CA . TRP A 1 182 ? 15.875 -21.188 2.576 1 97.19 182 TRP A CA 1
ATOM 1451 C C . TRP A 1 182 ? 17.344 -20.859 2.756 1 97.19 182 TRP A C 1
ATOM 1453 O O . TRP A 1 182 ? 17.922 -20.094 1.972 1 97.19 182 TRP A O 1
ATOM 1463 N N . GLU A 1 183 ? 18 -21.469 3.717 1 96.81 183 GLU A N 1
ATOM 1464 C CA . GLU A 1 183 ? 19.391 -21.188 4.035 1 96.81 183 GLU A CA 1
ATOM 1465 C C . GLU A 1 183 ? 20.312 -21.609 2.889 1 96.81 183 GLU A C 1
ATOM 1467 O O . GLU A 1 183 ? 21.422 -21.094 2.75 1 96.81 183 GLU A O 1
ATOM 1472 N N . ASP A 1 184 ? 19.844 -22.531 2.08 1 97.69 184 ASP A N 1
ATOM 1473 C CA . ASP A 1 184 ? 20.641 -23 0.946 1 97.69 184 ASP A CA 1
ATOM 1474 C C . ASP A 1 184 ? 20.875 -21.875 -0.061 1 97.69 184 ASP A C 1
ATOM 1476 O O . ASP A 1 184 ? 21.828 -21.906 -0.835 1 97.69 184 ASP A O 1
ATOM 1480 N N . LEU A 1 185 ? 20.047 -20.859 -0.059 1 97.75 185 LEU A N 1
ATOM 1481 C CA . LEU A 1 185 ? 20.125 -19.766 -1.028 1 97.75 185 LEU A CA 1
ATOM 1482 C C . LEU A 1 185 ? 21.359 -18.922 -0.796 1 97.75 185 LEU A C 1
ATOM 1484 O O . LEU A 1 185 ? 21.75 -18.125 -1.66 1 97.75 185 LEU A O 1
ATOM 1488 N N . ARG A 1 186 ? 22.016 -19.094 0.341 1 96 186 ARG A N 1
ATOM 1489 C CA . ARG A 1 186 ? 23.234 -18.359 0.669 1 96 186 ARG A CA 1
ATOM 1490 C C . ARG A 1 186 ? 24.438 -18.906 -0.094 1 96 186 ARG A C 1
ATOM 1492 O O . ARG A 1 186 ? 25.484 -18.266 -0.156 1 96 186 ARG A O 1
ATOM 1499 N N . ARG A 1 187 ? 24.297 -20.109 -0.458 1 96.94 187 ARG A N 1
ATOM 1500 C CA . ARG A 1 187 ? 25.406 -20.75 -1.139 1 96.94 187 ARG A CA 1
ATOM 1501 C C . ARG A 1 187 ? 25.797 -19.984 -2.4 1 96.94 187 ARG A C 1
ATOM 1503 O O . ARG A 1 187 ? 24.922 -19.562 -3.164 1 96.94 187 ARG A O 1
ATOM 1510 N N . LYS A 1 188 ? 27.031 -19.906 -2.701 1 95.69 188 LYS A N 1
ATOM 1511 C CA . LYS A 1 188 ? 27.547 -19.125 -3.818 1 95.69 188 LYS A CA 1
ATOM 1512 C C . LYS A 1 188 ? 27.328 -19.844 -5.145 1 95.69 188 LYS A C 1
ATOM 1514 O O . LYS A 1 188 ? 27.312 -19.219 -6.203 1 95.69 188 LYS A O 1
ATOM 1519 N N . ASP A 1 189 ? 27.125 -21.125 -5.117 1 97.19 189 ASP A N 1
ATOM 1520 C CA . ASP A 1 189 ? 26.953 -21.891 -6.34 1 97.19 189 ASP A CA 1
ATOM 1521 C C . ASP A 1 189 ? 25.484 -21.906 -6.781 1 97.19 189 ASP A C 1
ATOM 1523 O O . ASP A 1 189 ? 25.141 -22.5 -7.805 1 97.19 189 ASP A O 1
ATOM 1527 N N . ILE A 1 190 ? 24.688 -21.266 -6.016 1 98.19 190 ILE A N 1
ATOM 1528 C CA . ILE A 1 190 ? 23.25 -21.25 -6.316 1 98.19 190 ILE A CA 1
ATOM 1529 C C . ILE A 1 190 ? 22.859 -19.859 -6.844 1 98.19 190 ILE A C 1
ATOM 1531 O O . ILE A 1 190 ? 23.234 -18.844 -6.266 1 98.19 190 ILE A O 1
ATOM 1535 N N . LYS A 1 191 ? 22.109 -19.828 -7.91 1 98.31 191 LYS A N 1
ATOM 1536 C CA . LYS A 1 191 ? 21.547 -18.625 -8.508 1 98.31 191 LYS A CA 1
ATOM 1537 C C . LYS A 1 191 ? 20.031 -18.688 -8.555 1 98.31 191 LYS A C 1
ATOM 1539 O O . LYS A 1 191 ? 19.453 -19.703 -8.969 1 98.31 191 LYS A O 1
ATOM 1544 N N . ILE A 1 192 ? 19.438 -17.531 -8.219 1 98.62 192 ILE A N 1
ATOM 1545 C CA . ILE A 1 192 ? 17.984 -17.594 -8.148 1 98.62 192 ILE A CA 1
ATOM 1546 C C . ILE A 1 192 ? 17.375 -16.766 -9.281 1 98.62 192 ILE A C 1
ATOM 1548 O O . ILE A 1 192 ? 18.062 -15.969 -9.922 1 98.62 192 ILE A O 1
ATOM 1552 N N . VAL A 1 193 ? 16.109 -17.016 -9.578 1 98.62 193 VAL A N 1
ATOM 1553 C CA . VAL A 1 193 ? 15.211 -16.156 -10.352 1 98.62 193 VAL A CA 1
ATOM 1554 C C . VAL A 1 193 ? 13.961 -15.844 -9.539 1 98.62 193 VAL A C 1
ATOM 1556 O O . VAL A 1 193 ? 13.461 -16.688 -8.797 1 98.62 193 VAL A O 1
ATOM 1559 N N . ASN A 1 194 ? 13.523 -14.602 -9.664 1 97.81 194 ASN A N 1
ATOM 1560 C CA . ASN A 1 194 ? 12.422 -14.156 -8.812 1 97.81 194 ASN A CA 1
ATOM 1561 C C . ASN A 1 194 ? 11.195 -13.773 -9.641 1 97.81 194 ASN A C 1
ATOM 1563 O O . ASN A 1 194 ? 11.32 -13.438 -10.82 1 97.81 194 ASN A O 1
ATOM 1567 N N . ARG A 1 195 ? 10.016 -13.914 -9 1 96.75 195 ARG A N 1
ATOM 1568 C CA . ARG A 1 195 ? 8.82 -13.188 -9.438 1 96.75 195 ARG A CA 1
ATOM 1569 C C . ARG A 1 195 ? 8.969 -11.695 -9.195 1 96.75 195 ARG A C 1
ATOM 1571 O O . ARG A 1 195 ? 9.906 -11.258 -8.516 1 96.75 195 ARG A O 1
ATOM 1578 N N . GLU A 1 196 ? 8.078 -10.953 -9.805 1 94.12 196 GLU A N 1
ATOM 1579 C CA . GLU A 1 196 ? 8.109 -9.5 -9.672 1 94.12 196 GLU A CA 1
ATOM 1580 C C . GLU A 1 196 ? 7.809 -9.07 -8.242 1 94.12 196 GLU A C 1
ATOM 1582 O O . GLU A 1 196 ? 7.086 -9.758 -7.52 1 94.12 196 GLU A O 1
ATOM 1587 N N . LYS A 1 197 ? 8.375 -7.898 -7.832 1 95.75 197 LYS A N 1
ATOM 1588 C CA . LYS A 1 197 ? 8.078 -7.32 -6.527 1 95.75 197 LYS A CA 1
ATOM 1589 C C . LYS A 1 197 ? 6.574 -7.125 -6.348 1 95.75 197 LYS A C 1
ATOM 1591 O O . LYS A 1 197 ? 5.879 -6.715 -7.281 1 95.75 197 LYS A O 1
ATOM 1596 N N . GLY A 1 198 ? 6.105 -7.477 -5.156 1 96 198 GLY A N 1
ATOM 1597 C CA . GLY A 1 198 ? 4.684 -7.355 -4.867 1 96 198 GLY A CA 1
ATOM 1598 C C . GLY A 1 198 ? 3.926 -8.656 -5.047 1 96 198 GLY A C 1
ATOM 1599 O O . GLY A 1 198 ? 2.801 -8.797 -4.559 1 96 198 GLY A O 1
ATOM 1600 N N . SER A 1 199 ? 4.473 -9.594 -5.816 1 96.88 199 SER A N 1
ATOM 1601 C CA . SER A 1 199 ? 3.83 -10.898 -5.941 1 96.88 199 SER A CA 1
ATOM 16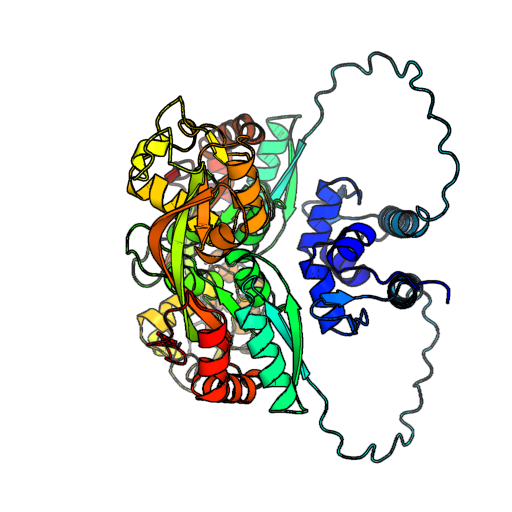02 C C . SER A 1 199 ? 3.93 -11.688 -4.637 1 96.88 199 SER A C 1
ATOM 1604 O O . SER A 1 199 ? 4.844 -11.469 -3.842 1 96.88 199 SER A O 1
ATOM 1606 N N . GLY A 1 200 ? 3.012 -12.562 -4.445 1 97.75 200 GLY A N 1
ATOM 1607 C CA . GLY A 1 200 ? 3.045 -13.398 -3.26 1 97.75 200 GLY A CA 1
ATOM 1608 C C . GLY A 1 200 ? 4.312 -14.227 -3.146 1 97.75 200 GLY A C 1
ATOM 1609 O O . GLY A 1 200 ? 4.871 -14.367 -2.057 1 97.75 200 GLY A O 1
ATOM 1610 N N . ALA A 1 201 ? 4.734 -14.734 -4.27 1 98 201 ALA A N 1
ATOM 1611 C CA . ALA A 1 201 ? 5.941 -15.555 -4.285 1 98 201 ALA A CA 1
ATOM 1612 C C . ALA A 1 201 ? 7.168 -14.734 -3.891 1 98 201 ALA A C 1
ATOM 1614 O O . ALA A 1 201 ? 8.039 -15.219 -3.16 1 98 201 ALA A O 1
ATOM 1615 N N . ARG A 1 202 ? 7.266 -13.539 -4.383 1 98.25 202 ARG A N 1
ATOM 1616 C CA . ARG A 1 202 ? 8.383 -12.664 -4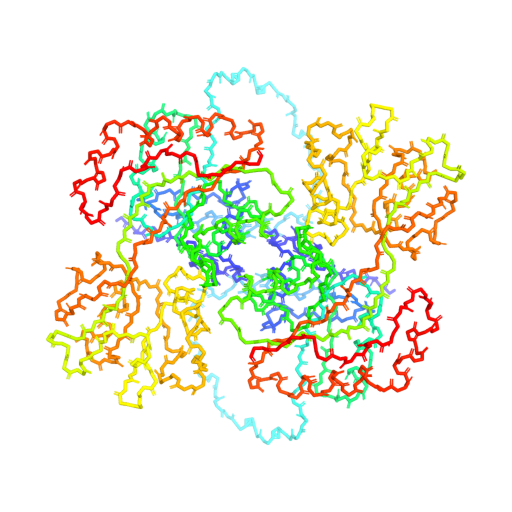.031 1 98.25 202 ARG A CA 1
ATOM 1617 C C . ARG A 1 202 ? 8.336 -12.289 -2.555 1 98.25 202 ARG A C 1
ATOM 1619 O O . ARG A 1 202 ? 9.375 -12.258 -1.888 1 98.25 202 ARG A O 1
ATOM 1626 N N . VAL A 1 203 ? 7.168 -11.992 -2.076 1 98.56 203 VAL A N 1
ATOM 1627 C CA . VAL A 1 203 ? 7 -11.656 -0.666 1 98.56 203 VAL A CA 1
ATOM 1628 C C . VAL A 1 203 ? 7.391 -12.852 0.199 1 98.56 203 VAL A C 1
ATOM 1630 O O . VAL A 1 203 ? 8.07 -12.695 1.217 1 98.56 203 VAL A O 1
ATOM 1633 N N . LEU A 1 204 ? 6.938 -14.062 -0.212 1 98.44 204 LEU A N 1
ATOM 1634 C CA . LEU A 1 204 ? 7.328 -15.266 0.503 1 98.44 204 LEU A CA 1
ATOM 1635 C C . LEU A 1 204 ? 8.852 -15.375 0.592 1 98.44 204 LEU A C 1
ATOM 1637 O O . LEU A 1 204 ? 9.391 -15.656 1.662 1 98.44 204 LEU A O 1
ATOM 1641 N N . LEU A 1 205 ? 9.523 -15.141 -0.512 1 98.25 205 LEU A N 1
ATOM 1642 C CA . LEU A 1 205 ? 10.984 -15.203 -0.537 1 98.25 205 LEU A CA 1
ATOM 1643 C C . LEU A 1 205 ? 11.586 -14.188 0.423 1 98.25 205 LEU A C 1
ATOM 1645 O O . LEU A 1 205 ? 12.352 -14.555 1.32 1 98.25 205 LEU A O 1
ATOM 1649 N N . ASP A 1 206 ? 11.211 -12.93 0.315 1 97.88 206 ASP A N 1
ATOM 1650 C CA . ASP A 1 206 ? 11.859 -11.859 1.072 1 97.88 206 ASP A CA 1
ATOM 1651 C C . ASP A 1 206 ? 11.539 -11.969 2.561 1 97.88 206 ASP A C 1
ATOM 1653 O O . ASP A 1 206 ? 12.391 -11.695 3.408 1 97.88 206 ASP A O 1
ATOM 1657 N N . GLU A 1 207 ? 10.305 -12.328 2.869 1 97.69 207 GLU A N 1
ATOM 1658 C CA . GLU A 1 207 ? 9.953 -12.562 4.266 1 97.69 207 GLU A CA 1
ATOM 1659 C C . GLU A 1 207 ? 10.75 -13.727 4.848 1 97.69 207 GLU A C 1
ATOM 1661 O O . GLU A 1 207 ? 11.164 -13.68 6.012 1 97.69 207 GLU A O 1
ATOM 1666 N N . SER A 1 208 ? 10.953 -14.734 4.074 1 97.31 208 SER A N 1
ATOM 1667 C CA . SER A 1 208 ? 11.727 -15.883 4.535 1 97.31 208 SER A CA 1
ATOM 1668 C C . SER A 1 208 ? 13.195 -15.523 4.719 1 97.31 208 SER A C 1
ATOM 1670 O O . SER A 1 208 ? 13.828 -15.945 5.688 1 97.31 208 SER A O 1
ATOM 1672 N N . LEU A 1 209 ? 13.75 -14.766 3.771 1 96.88 209 LEU A N 1
ATOM 1673 C CA . LEU A 1 209 ? 15.133 -14.312 3.922 1 96.88 209 LEU A CA 1
ATOM 1674 C C . LEU A 1 209 ? 15.312 -13.539 5.219 1 96.88 209 LEU A C 1
ATOM 1676 O O . LEU A 1 209 ? 16.281 -13.758 5.953 1 96.88 209 LEU A O 1
ATOM 1680 N N . ARG A 1 210 ? 14.375 -12.656 5.492 1 94.88 210 ARG A N 1
ATOM 1681 C CA . ARG A 1 210 ? 14.43 -11.859 6.715 1 94.88 210 ARG A CA 1
ATOM 1682 C C . ARG A 1 210 ? 14.312 -12.742 7.953 1 94.88 210 ARG A C 1
ATOM 1684 O O . ARG A 1 210 ? 15.086 -12.586 8.906 1 94.88 210 ARG A O 1
ATOM 1691 N N . LYS A 1 211 ? 13.375 -13.617 7.926 1 94 211 LYS A N 1
ATOM 1692 C CA . LYS A 1 211 ? 13.133 -14.523 9.047 1 94 211 LYS A CA 1
ATOM 1693 C C . LYS A 1 211 ? 14.391 -15.32 9.383 1 94 211 LYS A C 1
ATOM 1695 O O . LYS A 1 211 ? 14.68 -15.578 10.555 1 94 211 LYS A O 1
ATOM 1700 N N . HIS A 1 212 ? 15.133 -15.672 8.367 1 94.75 212 HIS A N 1
ATOM 1701 C CA . HIS A 1 212 ? 16.328 -16.5 8.539 1 94.75 212 HIS A CA 1
ATOM 1702 C C . HIS A 1 212 ? 17.594 -15.648 8.578 1 94.75 212 HIS A C 1
ATOM 1704 O O . HIS A 1 212 ? 18.703 -16.188 8.523 1 94.75 212 HIS A O 1
ATOM 1710 N N . ARG A 1 213 ? 17.406 -14.344 8.57 1 93.44 213 ARG A N 1
ATOM 1711 C CA . ARG A 1 213 ? 18.5 -13.375 8.695 1 93.44 213 ARG A CA 1
ATOM 1712 C C . ARG A 1 213 ? 19.516 -13.531 7.566 1 93.44 213 ARG A C 1
ATOM 1714 O O . ARG A 1 213 ? 20.719 -13.531 7.805 1 93.44 213 ARG A O 1
ATOM 1721 N N . ILE A 1 214 ? 19.031 -13.734 6.387 1 95.81 214 ILE A N 1
ATOM 1722 C CA . ILE A 1 214 ? 19.859 -13.82 5.191 1 95.81 214 ILE A CA 1
ATOM 1723 C C . ILE A 1 214 ? 19.844 -12.492 4.445 1 95.81 214 ILE A C 1
ATOM 1725 O O . ILE A 1 214 ? 18.812 -12.102 3.883 1 95.81 214 ILE A O 1
ATOM 1729 N N . PRO A 1 215 ? 20.953 -11.82 4.348 1 94.19 215 PRO A N 1
ATOM 1730 C CA . PRO A 1 215 ? 20.969 -10.555 3.602 1 94.19 215 PRO A CA 1
ATOM 1731 C C . PRO A 1 215 ? 20.766 -10.758 2.102 1 94.19 215 PRO A C 1
ATOM 1733 O O . PRO A 1 215 ? 21.297 -11.711 1.525 1 94.19 215 PRO A O 1
ATOM 1736 N N . VAL A 1 216 ? 20.078 -9.883 1.523 1 95 216 VAL A N 1
ATOM 1737 C CA . VAL A 1 216 ? 19.797 -9.977 0.097 1 95 216 VAL A CA 1
ATOM 1738 C C . VAL A 1 216 ? 21.094 -9.906 -0.705 1 95 216 VAL A C 1
ATOM 1740 O O . VAL A 1 216 ? 21.188 -10.477 -1.794 1 95 216 VAL A O 1
ATOM 1743 N N . SER A 1 217 ? 22.078 -9.219 -0.16 1 92.5 217 SER A N 1
ATOM 1744 C CA . SER A 1 217 ? 23.359 -9.047 -0.827 1 92.5 217 SER A CA 1
ATOM 1745 C C . SER A 1 217 ? 24.078 -10.383 -0.996 1 92.5 217 SER A C 1
ATOM 1747 O O . SER A 1 217 ? 25 -10.5 -1.812 1 92.5 217 SER A O 1
ATOM 1749 N N . GLU A 1 218 ? 23.656 -11.422 -0.314 1 95.12 218 GLU A N 1
ATOM 1750 C CA . GLU A 1 218 ? 24.297 -12.734 -0.376 1 95.12 218 GLU A CA 1
ATOM 1751 C C . GLU A 1 218 ? 23.594 -13.648 -1.376 1 95.12 218 GLU A C 1
ATOM 1753 O O . GLU A 1 218 ? 24.031 -14.773 -1.619 1 95.12 218 GLU A O 1
ATOM 1758 N N . ILE A 1 219 ? 22.578 -13.125 -1.967 1 97.25 219 ILE A N 1
ATOM 1759 C CA . ILE A 1 219 ? 21.766 -13.945 -2.855 1 97.25 219 ILE A CA 1
ATOM 1760 C C . ILE A 1 219 ? 22.156 -13.68 -4.309 1 97.25 219 ILE A C 1
ATOM 1762 O O . ILE A 1 219 ? 21.906 -12.602 -4.836 1 97.25 219 ILE A O 1
ATOM 1766 N N . ASN A 1 220 ? 22.703 -14.695 -4.922 1 97.12 220 ASN A N 1
ATOM 1767 C CA . ASN A 1 220 ? 23.031 -14.586 -6.34 1 97.12 220 ASN A CA 1
ATOM 1768 C C . ASN A 1 220 ? 21.766 -14.625 -7.199 1 97.12 220 ASN A C 1
ATOM 1770 O O . ASN A 1 220 ? 20.953 -15.539 -7.074 1 97.12 220 ASN A O 1
ATOM 1774 N N . GLY A 1 221 ? 21.594 -13.594 -8.016 1 97.31 221 GLY A N 1
ATOM 1775 C CA . GLY A 1 221 ? 20.438 -13.562 -8.906 1 97.31 221 GLY A CA 1
ATOM 1776 C C . GLY A 1 221 ? 19.234 -12.867 -8.289 1 97.31 221 GLY A C 1
ATOM 1777 O O . GLY A 1 221 ? 18.125 -12.953 -8.828 1 97.31 221 GLY A O 1
ATOM 1778 N N . TYR A 1 222 ? 19.406 -12.148 -7.234 1 97.12 222 TYR A N 1
ATOM 1779 C CA . TYR A 1 222 ? 18.312 -11.531 -6.492 1 97.12 222 TYR A CA 1
ATOM 1780 C C . TYR A 1 222 ? 17.531 -10.578 -7.387 1 97.12 222 TYR A C 1
ATOM 1782 O O . TYR A 1 222 ? 16.312 -10.445 -7.23 1 97.12 222 TYR A O 1
ATOM 1790 N N . ASP A 1 223 ? 18.156 -10.023 -8.344 1 94.94 223 ASP A N 1
ATOM 1791 C CA . ASP A 1 223 ? 17.5 -9 -9.148 1 94.94 223 ASP A CA 1
ATOM 1792 C C . ASP A 1 223 ? 16.984 -9.586 -10.461 1 94.94 223 ASP A C 1
ATOM 1794 O O . ASP A 1 223 ? 16.422 -8.867 -11.289 1 94.94 223 ASP A O 1
ATOM 1798 N N . HIS A 1 224 ? 17.188 -10.859 -10.711 1 97.12 224 HIS A N 1
ATOM 1799 C CA . HIS A 1 224 ? 16.625 -11.539 -11.867 1 97.12 224 HIS A CA 1
ATOM 1800 C C . HIS A 1 224 ? 15.125 -11.766 -11.703 1 97.12 224 HIS A C 1
ATOM 1802 O O . HIS A 1 224 ? 14.703 -12.57 -10.867 1 97.12 224 HIS A O 1
ATOM 1808 N N . GLU A 1 225 ? 14.359 -11.07 -12.516 1 96.81 225 GLU A N 1
ATOM 1809 C CA . GLU A 1 225 ? 12.914 -11.078 -12.312 1 96.81 225 GLU A CA 1
ATOM 1810 C C . GLU A 1 225 ? 12.18 -11.531 -13.57 1 96.81 225 GLU A C 1
ATOM 1812 O O . GLU A 1 225 ? 12.562 -11.164 -14.68 1 96.81 225 GLU A O 1
ATOM 1817 N N . VAL A 1 226 ? 11.156 -12.328 -13.359 1 94.38 226 VAL A N 1
ATOM 1818 C CA . VAL A 1 226 ? 10.195 -12.672 -14.406 1 94.38 226 VAL A CA 1
ATOM 1819 C C . VAL A 1 226 ? 8.773 -12.508 -13.883 1 94.38 226 VAL A C 1
ATOM 1821 O O . VAL A 1 226 ? 8.57 -12.219 -12.703 1 94.38 226 VAL A O 1
ATOM 1824 N N . THR A 1 227 ? 7.68 -12.688 -14.641 1 89.38 227 THR A N 1
ATOM 1825 C CA . THR A 1 227 ? 6.41 -12.055 -14.289 1 89.38 227 THR A CA 1
ATOM 1826 C C . THR A 1 227 ? 5.352 -13.109 -13.977 1 89.38 227 THR A C 1
ATOM 1828 O O . THR A 1 227 ? 4.211 -12.766 -13.648 1 89.38 227 THR A O 1
ATOM 1831 N N . ASN A 1 228 ? 5.613 -14.414 -14.086 1 90.12 228 ASN A N 1
ATOM 1832 C CA . ASN A 1 228 ? 4.629 -15.422 -13.711 1 90.12 228 ASN A CA 1
ATOM 1833 C C . ASN A 1 228 ? 5.293 -16.719 -13.273 1 90.12 228 ASN A C 1
ATOM 1835 O O . ASN A 1 228 ? 6.504 -16.891 -13.438 1 90.12 228 ASN A O 1
ATOM 1839 N N . HIS A 1 229 ? 4.523 -17.562 -12.727 1 94.38 229 HIS A N 1
ATOM 1840 C CA . HIS A 1 229 ? 5.039 -18.797 -12.156 1 94.38 229 HIS A CA 1
ATOM 1841 C C . HIS A 1 229 ? 5.66 -19.672 -13.234 1 94.38 229 HIS A C 1
ATOM 1843 O O . HIS A 1 229 ? 6.727 -20.266 -13.023 1 94.38 229 HIS A O 1
ATOM 1849 N N . VAL A 1 230 ? 5.023 -19.766 -14.336 1 94.06 230 VAL A N 1
ATOM 1850 C CA . VAL A 1 230 ? 5.492 -20.625 -15.422 1 94.06 230 VAL A CA 1
ATOM 1851 C C . VAL A 1 230 ? 6.84 -20.109 -15.938 1 94.06 230 VAL A C 1
ATOM 1853 O O . VAL A 1 230 ? 7.738 -20.906 -16.219 1 94.06 230 VAL A O 1
ATOM 1856 N N . SER A 1 231 ? 6.938 -18.797 -16 1 95.5 231 SER A N 1
ATOM 1857 C CA . SER A 1 231 ? 8.203 -18.203 -16.422 1 95.5 231 SER A CA 1
ATOM 1858 C C . SER A 1 231 ? 9.328 -18.547 -15.453 1 95.5 231 SER A C 1
ATOM 1860 O O . SER A 1 231 ? 10.445 -18.844 -15.867 1 95.5 231 SER A O 1
ATOM 1862 N N . VAL A 1 232 ? 9.078 -18.516 -14.211 1 97.88 232 VAL A N 1
ATOM 1863 C CA . VAL A 1 232 ? 10.07 -18.875 -13.203 1 97.88 232 VAL A CA 1
ATOM 1864 C C . VAL A 1 232 ? 10.484 -20.328 -13.406 1 97.88 232 VAL A C 1
ATOM 1866 O O . VAL A 1 232 ? 11.68 -20.641 -13.477 1 97.88 232 VAL A O 1
ATOM 1869 N N . ALA A 1 233 ? 9.508 -21.188 -13.531 1 97.94 233 ALA A N 1
ATOM 1870 C CA . ALA A 1 233 ? 9.773 -22.609 -13.734 1 97.94 233 ALA A CA 1
ATOM 1871 C C . ALA A 1 233 ? 10.586 -22.844 -15.008 1 97.94 233 ALA A C 1
ATOM 1873 O O . ALA A 1 233 ? 11.516 -23.656 -15.016 1 97.94 233 ALA A O 1
ATOM 1874 N N . SER A 1 234 ? 10.25 -22.141 -16.016 1 97.69 234 SER A N 1
ATOM 1875 C CA . SER A 1 234 ? 10.922 -22.281 -17.297 1 97.69 234 SER A CA 1
ATOM 1876 C C . SER A 1 234 ? 12.391 -21.875 -17.203 1 97.69 234 SER A C 1
ATOM 1878 O O . SER A 1 234 ? 13.266 -22.547 -17.766 1 97.69 234 SER A O 1
ATOM 1880 N N . VAL A 1 235 ? 12.648 -20.781 -16.547 1 98.06 235 VAL A N 1
ATOM 1881 C CA . VAL A 1 235 ? 14.016 -20.281 -16.359 1 98.06 235 VAL A CA 1
ATOM 1882 C C . VAL A 1 235 ? 14.852 -21.328 -15.617 1 98.06 235 VAL A C 1
ATOM 1884 O O . VAL A 1 235 ? 16 -21.578 -15.977 1 98.06 235 VAL A O 1
ATOM 1887 N N . VAL A 1 236 ? 14.281 -21.969 -14.664 1 98.5 236 VAL A N 1
ATOM 1888 C CA . VAL A 1 236 ? 14.961 -23.016 -13.883 1 98.5 236 VAL A CA 1
ATOM 1889 C C . VAL A 1 236 ? 15.172 -24.25 -14.75 1 98.5 236 VAL A C 1
ATOM 1891 O O . VAL A 1 236 ? 16.266 -24.828 -14.766 1 98.5 236 VAL A O 1
ATOM 1894 N N . ALA A 1 237 ? 14.18 -24.594 -15.484 1 97.69 237 ALA A N 1
ATOM 1895 C CA . ALA A 1 237 ? 14.25 -25.766 -16.359 1 97.69 237 ALA A CA 1
ATOM 1896 C C . ALA A 1 237 ? 15.375 -25.625 -17.375 1 97.69 237 ALA A C 1
ATOM 1898 O O . ALA A 1 237 ? 16.062 -26.594 -17.703 1 97.69 237 ALA A O 1
ATOM 1899 N N . LYS A 1 238 ? 15.539 -24.406 -17.844 1 97.31 238 LYS A N 1
ATOM 1900 C CA . LYS A 1 238 ? 16.531 -24.109 -18.875 1 97.31 238 LYS A CA 1
ATOM 1901 C C . LYS A 1 238 ? 17.938 -24.016 -18.281 1 97.31 238 LYS A C 1
ATOM 1903 O O . LYS A 1 238 ? 18.922 -23.938 -19 1 97.31 238 LYS A O 1
ATOM 1908 N N . GLY A 1 239 ? 18 -23.953 -16.969 1 97.06 239 GLY A N 1
ATOM 1909 C CA . GLY A 1 239 ? 19.297 -23.891 -16.297 1 97.06 239 GLY A CA 1
ATOM 1910 C C . GLY A 1 239 ? 19.812 -22.469 -16.172 1 97.06 239 GLY A C 1
ATOM 1911 O O . GLY A 1 239 ? 20.984 -22.266 -15.82 1 97.06 239 GLY A O 1
ATOM 1912 N N . GLU A 1 240 ? 19 -21.484 -16.484 1 97.88 240 GLU A N 1
ATOM 1913 C CA . GLU A 1 240 ? 19.406 -20.078 -16.344 1 97.88 240 GLU A CA 1
ATOM 1914 C C . GLU A 1 240 ? 19.453 -19.656 -14.883 1 97.88 240 GLU A C 1
ATOM 1916 O O . GLU A 1 240 ? 20.125 -18.688 -14.531 1 97.88 240 GLU A O 1
ATOM 1921 N N . ALA A 1 241 ? 18.75 -20.312 -14.102 1 98.62 241 ALA A N 1
ATOM 1922 C CA . ALA A 1 241 ? 18.766 -20.234 -12.641 1 98.62 241 ALA A CA 1
ATOM 1923 C C . ALA A 1 241 ? 18.641 -21.609 -12.008 1 98.62 241 ALA A C 1
ATOM 1925 O O . ALA A 1 241 ? 18.188 -22.562 -12.656 1 98.62 241 ALA A O 1
ATOM 1926 N N . ASP A 1 242 ? 18.984 -21.672 -10.797 1 98.56 242 ASP A N 1
ATOM 1927 C CA . ASP A 1 242 ? 19 -22.953 -10.125 1 98.56 242 ASP A CA 1
ATOM 1928 C C . ASP A 1 242 ? 17.734 -23.172 -9.297 1 98.56 242 ASP A C 1
ATOM 1930 O O . ASP A 1 242 ? 17.359 -24.297 -8.992 1 98.56 242 ASP A O 1
ATOM 1934 N N . VAL A 1 243 ? 17.203 -22.047 -8.93 1 98.69 243 VAL A N 1
ATOM 1935 C CA . VAL A 1 243 ? 16.031 -22.156 -8.07 1 98.69 243 VAL A CA 1
ATOM 1936 C C . VAL A 1 243 ? 15.156 -20.922 -8.219 1 98.69 243 VAL A C 1
ATOM 1938 O O . VAL A 1 243 ? 15.656 -19.828 -8.523 1 98.69 243 VAL A O 1
ATOM 1941 N N . GLY A 1 244 ? 13.859 -21.016 -8.102 1 98.56 244 GLY A N 1
ATOM 1942 C CA . GLY A 1 244 ? 12.852 -19.969 -7.992 1 98.56 244 GLY A CA 1
ATOM 1943 C C . GLY A 1 244 ? 11.68 -20.375 -7.113 1 98.56 244 GLY A C 1
ATOM 1944 O O . GLY A 1 244 ? 11.547 -21.531 -6.738 1 98.56 244 GLY A O 1
ATOM 1945 N N . VAL A 1 245 ? 10.906 -19.406 -6.719 1 98.56 245 VAL A N 1
ATOM 1946 C CA . VAL A 1 245 ? 9.766 -19.672 -5.848 1 98.56 245 VAL A CA 1
ATOM 1947 C C . VAL A 1 245 ? 8.469 -19.578 -6.652 1 98.56 245 VAL A C 1
ATOM 1949 O O . VAL A 1 245 ? 8.297 -18.672 -7.469 1 98.56 245 VAL A O 1
ATOM 1952 N N . GLY A 1 246 ? 7.594 -20.484 -6.449 1 97.69 246 GLY A N 1
ATOM 1953 C CA . GLY A 1 246 ? 6.293 -20.5 -7.098 1 97.69 246 GLY A CA 1
ATOM 1954 C C . GLY A 1 246 ? 5.344 -21.531 -6.52 1 97.69 246 GLY A C 1
ATOM 1955 O O . GLY A 1 246 ? 5.605 -22.094 -5.449 1 97.69 246 GLY A O 1
ATOM 1956 N N . ILE A 1 247 ? 4.289 -21.766 -7.195 1 97.31 247 ILE A N 1
ATOM 1957 C CA . ILE A 1 247 ? 3.281 -22.703 -6.727 1 97.31 247 ILE A CA 1
ATOM 1958 C C . ILE A 1 247 ? 3.441 -24.031 -7.457 1 97.31 247 ILE A C 1
ATOM 1960 O O . ILE A 1 247 ? 3.988 -24.078 -8.562 1 97.31 247 ILE A O 1
ATOM 1964 N N . GLU A 1 248 ? 2.93 -25.078 -6.898 1 96.5 248 GLU A N 1
ATOM 1965 C CA . GLU A 1 248 ? 3.09 -26.422 -7.41 1 96.5 248 GLU A CA 1
ATOM 1966 C C . GLU A 1 248 ? 2.574 -26.547 -8.844 1 96.5 248 GLU A C 1
ATOM 1968 O O . GLU A 1 248 ? 3.223 -27.156 -9.695 1 96.5 248 GLU A O 1
ATOM 1973 N N . ARG A 1 249 ? 1.503 -25.953 -9.156 1 91.69 249 ARG A N 1
ATOM 1974 C CA . ARG A 1 249 ? 0.897 -26.031 -10.477 1 91.69 249 ARG A CA 1
ATOM 1975 C C . ARG A 1 249 ? 1.835 -25.469 -11.547 1 91.69 249 ARG A C 1
ATOM 1977 O O . ARG A 1 249 ? 1.875 -25.969 -12.672 1 91.69 249 ARG A O 1
ATOM 1984 N N . GLY A 1 250 ? 2.49 -24.391 -11.219 1 90.06 250 GLY A N 1
ATOM 1985 C CA . GLY A 1 250 ? 3.447 -23.828 -12.156 1 90.06 250 GLY A CA 1
ATOM 1986 C C . GLY A 1 250 ? 4.543 -24.781 -12.555 1 90.06 250 GLY A C 1
ATOM 1987 O O . GLY A 1 250 ? 4.957 -24.812 -13.719 1 90.06 250 GLY A O 1
ATOM 1988 N N . ALA A 1 251 ? 4.961 -25.562 -11.633 1 92.69 251 ALA A N 1
ATOM 1989 C CA . ALA A 1 251 ? 6 -26.547 -11.891 1 92.69 251 ALA A CA 1
ATOM 1990 C C . ALA A 1 251 ? 5.473 -27.688 -12.773 1 92.69 251 ALA A C 1
ATOM 1992 O O . ALA A 1 251 ? 6.184 -28.188 -13.641 1 92.69 251 ALA A O 1
ATOM 1993 N N . ASN A 1 252 ? 4.246 -28.047 -12.547 1 92 252 ASN A N 1
ATOM 1994 C CA . ASN A 1 252 ? 3.645 -29.172 -13.266 1 92 252 ASN A CA 1
ATOM 1995 C C . ASN A 1 252 ? 3.486 -28.859 -14.75 1 92 252 ASN A C 1
ATOM 1997 O O . ASN A 1 252 ? 3.367 -29.781 -15.562 1 92 252 ASN A O 1
ATOM 2001 N N . LEU A 1 253 ? 3.549 -27.656 -15.102 1 90.69 253 LEU A N 1
ATOM 2002 C CA . LEU A 1 253 ? 3.303 -27.234 -16.469 1 90.69 253 LEU A CA 1
ATOM 2003 C C . LEU A 1 253 ? 4.605 -27.172 -17.266 1 90.69 253 LEU A C 1
ATOM 2005 O O . LEU A 1 253 ? 4.594 -26.938 -18.469 1 90.69 253 LEU A O 1
ATOM 2009 N N . VAL A 1 254 ? 5.672 -27.344 -16.594 1 93.94 254 VAL A N 1
ATOM 2010 C CA . VAL A 1 254 ? 6.973 -27.203 -17.234 1 93.94 254 VAL A CA 1
ATOM 2011 C C . VAL A 1 254 ? 7.777 -28.5 -17.078 1 93.94 254 VAL A C 1
ATOM 2013 O O . VAL A 1 254 ? 7.848 -29.047 -15.977 1 93.94 254 VAL A O 1
ATOM 2016 N N . LYS A 1 255 ? 8.383 -28.906 -18.141 1 93.69 255 LYS A N 1
ATOM 2017 C CA . LYS A 1 255 ? 9.219 -30.109 -18.094 1 93.69 255 LYS A CA 1
ATOM 2018 C C . LYS A 1 255 ? 10.57 -29.812 -17.453 1 93.69 255 LYS A C 1
ATOM 2020 O O . LYS A 1 255 ? 11.031 -28.672 -17.469 1 93.69 255 LYS A O 1
ATOM 2025 N N . ASN A 1 256 ? 11.125 -30.812 -16.797 1 95.81 256 ASN A N 1
ATOM 2026 C CA . ASN A 1 256 ? 12.484 -30.797 -16.266 1 95.81 256 ASN A CA 1
ATOM 2027 C C . ASN A 1 256 ? 12.594 -29.906 -15.031 1 95.81 256 ASN A C 1
ATOM 2029 O O . ASN A 1 256 ? 13.625 -29.281 -14.812 1 95.81 256 ASN A O 1
ATOM 2033 N N . VAL A 1 257 ? 11.562 -29.688 -14.398 1 97.56 257 VAL A N 1
ATOM 2034 C CA . VAL A 1 257 ? 11.547 -28.938 -13.141 1 97.56 257 VAL A CA 1
ATOM 2035 C C . VAL A 1 257 ? 10.953 -29.812 -12.031 1 97.56 257 VAL A C 1
ATOM 2037 O O . VAL A 1 257 ? 9.984 -30.531 -12.258 1 97.56 257 VAL A O 1
ATOM 2040 N N . ASP A 1 258 ? 11.562 -29.891 -10.906 1 98.12 258 ASP A N 1
ATOM 2041 C CA . ASP A 1 258 ? 11 -30.516 -9.711 1 98.12 258 ASP A CA 1
ATOM 2042 C C . ASP A 1 258 ? 10.516 -29.453 -8.719 1 98.12 258 ASP A C 1
ATOM 2044 O O . ASP A 1 258 ? 11.023 -28.328 -8.703 1 98.12 258 ASP A O 1
ATOM 2048 N N . PHE A 1 259 ? 9.531 -29.828 -7.996 1 98.19 259 PHE A N 1
ATOM 2049 C CA . PHE A 1 259 ? 8.898 -28.938 -7.031 1 98.19 259 PHE A CA 1
ATOM 2050 C C . PHE A 1 259 ? 9.172 -29.391 -5.605 1 98.19 259 PHE A C 1
ATOM 2052 O O . PHE A 1 259 ? 8.961 -30.562 -5.273 1 98.19 259 PHE A O 1
ATOM 2059 N N . ILE A 1 260 ? 9.688 -28.484 -4.719 1 98.44 260 ILE A N 1
ATOM 2060 C CA . ILE A 1 260 ? 9.898 -28.719 -3.295 1 98.44 260 ILE A CA 1
ATOM 2061 C C . ILE A 1 260 ? 8.906 -27.891 -2.48 1 98.44 260 ILE A C 1
ATOM 2063 O O . ILE A 1 260 ? 9.062 -26.672 -2.357 1 98.44 260 ILE A O 1
ATOM 2067 N N . PRO A 1 261 ? 7.898 -28.516 -1.927 1 97.69 261 PRO A N 1
ATOM 2068 C CA . PRO A 1 261 ? 6.914 -27.766 -1.153 1 97.69 261 PRO A CA 1
ATOM 2069 C C . PRO A 1 261 ? 7.496 -27.172 0.128 1 97.69 261 PRO A C 1
ATOM 2071 O O . PRO A 1 261 ? 8.203 -27.859 0.868 1 97.69 261 PRO A O 1
ATOM 2074 N N . LEU A 1 262 ? 7.23 -25.922 0.385 1 97.06 262 LEU A N 1
ATOM 2075 C CA . LEU A 1 262 ? 7.77 -25.266 1.571 1 97.06 262 LEU A CA 1
ATOM 2076 C C . LEU A 1 262 ? 6.645 -24.781 2.48 1 97.06 262 LEU A C 1
ATOM 2078 O O . LEU A 1 262 ? 6.781 -24.797 3.705 1 97.06 262 LEU A O 1
ATOM 2082 N N . VAL A 1 263 ? 5.57 -24.25 1.92 1 96.94 263 VAL A N 1
ATOM 2083 C CA . VAL A 1 263 ? 4.484 -23.703 2.721 1 96.94 263 VAL A CA 1
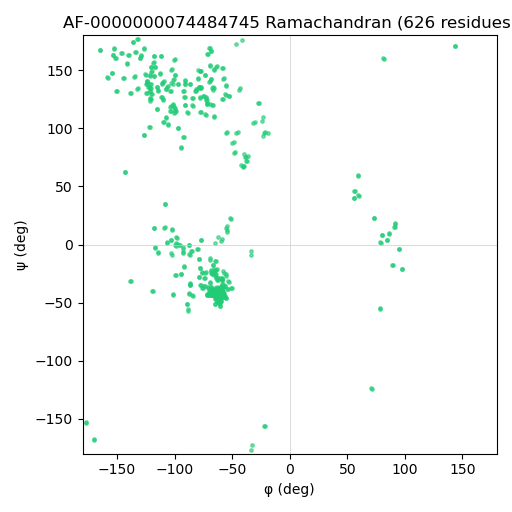ATOM 2084 C C . VAL A 1 263 ? 3.143 -24.047 2.082 1 96.94 263 VAL A C 1
ATOM 2086 O O . VAL A 1 263 ? 3.08 -24.391 0.898 1 96.94 263 VAL A O 1
ATOM 2089 N N . ASN A 1 264 ? 2.145 -24.062 2.889 1 97.44 264 ASN A N 1
ATOM 2090 C CA . ASN A 1 264 ? 0.759 -24.078 2.432 1 97.44 264 ASN A CA 1
ATOM 2091 C C . ASN A 1 264 ? 0.164 -22.672 2.426 1 97.44 264 ASN A C 1
ATOM 2093 O O . ASN A 1 264 ? -0.244 -22.156 3.471 1 97.44 264 ASN A O 1
ATOM 2097 N N . GLU A 1 265 ? 0.132 -22.109 1.307 1 97.94 265 GLU A N 1
ATOM 2098 C CA . GLU A 1 265 ? -0.235 -20.703 1.16 1 97.94 265 GLU A CA 1
ATOM 2099 C C . GLU A 1 265 ? -1.746 -20.516 1.247 1 97.94 265 GLU A C 1
ATOM 2101 O O . GLU A 1 265 ? -2.508 -21.297 0.673 1 97.94 265 GLU A O 1
ATOM 2106 N N . LYS A 1 266 ? -2.168 -19.531 1.998 1 98.56 266 LYS A N 1
ATOM 2107 C CA . LYS A 1 266 ? -3.572 -19.141 2.061 1 98.56 266 LYS A CA 1
ATOM 2108 C C . LYS A 1 266 ? -3.893 -18.062 1.02 1 98.56 266 LYS A C 1
ATOM 2110 O O . LYS A 1 266 ? -3.254 -17.016 0.987 1 98.56 266 LYS A O 1
ATOM 2115 N N . TYR A 1 267 ? -4.777 -18.391 0.174 1 98.56 267 TYR A N 1
ATOM 2116 C CA . TYR A 1 267 ? -5.215 -17.531 -0.914 1 98.56 267 TYR A CA 1
ATOM 2117 C C . TYR A 1 267 ? -6.613 -16.984 -0.647 1 98.56 267 TYR A C 1
ATOM 2119 O O . TYR A 1 267 ? -7.602 -17.719 -0.737 1 98.56 267 TYR A O 1
ATOM 2127 N N . ASP A 1 268 ? -6.703 -15.68 -0.347 1 98.88 268 ASP A N 1
ATOM 2128 C CA . ASP A 1 268 ? -7.953 -15.102 0.126 1 98.88 268 ASP A CA 1
ATOM 2129 C C . ASP A 1 268 ? -8.461 -14.031 -0.836 1 98.88 268 ASP A C 1
ATOM 2131 O O . ASP A 1 268 ? -7.688 -13.469 -1.614 1 98.88 268 ASP A O 1
ATOM 2135 N N . LEU A 1 269 ? -9.734 -13.812 -0.762 1 98.94 269 LEU A N 1
ATOM 2136 C CA . LEU A 1 269 ? -10.383 -12.695 -1.438 1 98.94 269 LEU A CA 1
ATOM 2137 C C . LEU A 1 269 ? -10.672 -11.562 -0.459 1 98.94 269 LEU A C 1
ATOM 2139 O O . LEU A 1 269 ? -11.055 -11.812 0.688 1 98.94 269 LEU A O 1
ATOM 2143 N N . VAL A 1 270 ? -10.5 -10.336 -0.924 1 98.94 270 VAL A N 1
ATOM 2144 C CA . VAL A 1 270 ? -10.844 -9.141 -0.158 1 98.94 270 VAL A CA 1
ATOM 2145 C C . VAL A 1 270 ? -11.898 -8.328 -0.912 1 98.94 270 VAL A C 1
ATOM 2147 O O . VAL A 1 270 ? -11.766 -8.102 -2.117 1 98.94 270 VAL A O 1
ATOM 2150 N N . ILE A 1 271 ? -12.961 -7.949 -0.284 1 98.88 271 ILE A N 1
ATOM 2151 C CA . ILE A 1 271 ? -14 -7.082 -0.82 1 98.88 271 ILE A CA 1
ATOM 2152 C C . ILE A 1 271 ? -14.336 -5.992 0.196 1 98.88 271 ILE A C 1
ATOM 2154 O O . ILE A 1 271 ? -14.477 -6.27 1.39 1 98.88 271 ILE A O 1
ATOM 2158 N N . LEU A 1 272 ? -14.438 -4.777 -0.227 1 98.5 272 LEU A N 1
ATOM 2159 C CA . LEU A 1 272 ? -14.805 -3.686 0.669 1 98.5 272 LEU A CA 1
ATOM 2160 C C . LEU A 1 272 ? -16.266 -3.807 1.105 1 98.5 272 LEU A C 1
ATOM 2162 O O . LEU A 1 272 ? -17.125 -4.156 0.302 1 98.5 272 LEU A O 1
ATOM 2166 N N . LYS A 1 273 ? -16.469 -3.512 2.336 1 97.31 273 LYS A N 1
ATOM 2167 C CA . LYS A 1 273 ? -17.828 -3.521 2.879 1 97.31 273 LYS A CA 1
ATOM 2168 C C . LYS A 1 273 ? -18.469 -2.141 2.781 1 97.31 273 LYS A C 1
ATOM 2170 O O . LYS A 1 273 ? -18.312 -1.311 3.678 1 97.31 273 LYS A O 1
ATOM 2175 N N . ASN A 1 274 ? -19.125 -1.901 1.787 1 94 274 ASN A N 1
ATOM 2176 C CA . ASN A 1 274 ? -19.938 -0.716 1.576 1 94 274 ASN A CA 1
ATOM 2177 C C . ASN A 1 274 ? -21.297 -1.075 0.977 1 94 274 ASN A C 1
ATOM 2179 O O . ASN A 1 274 ? -21.562 -2.244 0.699 1 94 274 ASN A O 1
ATOM 2183 N N . ASP A 1 275 ? -22.141 -0.141 0.843 1 92.44 275 ASP A N 1
ATOM 2184 C CA . ASP A 1 275 ? -23.5 -0.408 0.409 1 92.44 275 ASP A CA 1
ATOM 2185 C C . ASP A 1 275 ? -23.531 -1.021 -0.989 1 92.44 275 ASP A C 1
ATOM 2187 O O . ASP A 1 275 ? -24.297 -1.947 -1.254 1 92.44 275 ASP A O 1
ATOM 2191 N N . GLU A 1 276 ? -22.656 -0.56 -1.805 1 92.12 276 GLU A N 1
ATOM 2192 C CA . GLU A 1 276 ? -22.625 -1.014 -3.191 1 92.12 276 GLU A CA 1
ATOM 2193 C C . GLU A 1 276 ? -22.203 -2.477 -3.283 1 92.12 276 GLU A C 1
ATOM 2195 O O . GLU A 1 276 ? -22.594 -3.182 -4.219 1 92.12 276 GLU A O 1
ATOM 2200 N N . ASN A 1 277 ? -21.469 -2.963 -2.279 1 97.06 277 ASN A N 1
ATOM 2201 C CA . ASN A 1 277 ? -20.875 -4.289 -2.367 1 97.06 277 ASN A CA 1
ATOM 2202 C C . ASN A 1 277 ? -21.641 -5.312 -1.544 1 97.06 277 ASN A C 1
ATOM 2204 O O . ASN A 1 277 ? -21.266 -6.48 -1.472 1 97.06 277 ASN A O 1
ATOM 2208 N N . ARG A 1 278 ? -22.734 -4.914 -0.947 1 96.25 278 ARG A N 1
ATOM 2209 C CA . ARG A 1 278 ? -23.484 -5.84 -0.107 1 96.25 278 ARG A CA 1
ATOM 2210 C C . ARG A 1 278 ? -23.953 -7.055 -0.908 1 96.25 278 ARG A C 1
ATOM 2212 O O . ARG A 1 278 ? -23.734 -8.195 -0.493 1 96.25 278 ARG A O 1
ATOM 2219 N N . GLU A 1 279 ? -24.531 -6.754 -2.033 1 95.62 279 GLU A N 1
ATOM 2220 C CA . GLU A 1 279 ? -25 -7.836 -2.891 1 95.62 279 GLU A CA 1
ATOM 2221 C C . GLU A 1 279 ? -23.844 -8.656 -3.434 1 95.62 279 GLU A C 1
ATOM 2223 O O . GLU A 1 279 ? -23.922 -9.883 -3.518 1 95.62 279 GLU A O 1
ATOM 2228 N N . LEU A 1 280 ? -22.812 -7.965 -3.824 1 97.38 280 LEU A N 1
ATOM 2229 C CA . LEU A 1 280 ? -21.641 -8.641 -4.352 1 97.38 280 LEU A CA 1
ATOM 2230 C C . LEU A 1 280 ? -21.078 -9.625 -3.334 1 97.38 280 LEU A C 1
ATOM 2232 O O . LEU A 1 280 ? -20.797 -10.773 -3.674 1 97.38 280 LEU A O 1
ATOM 2236 N N . ILE A 1 281 ? -20.969 -9.219 -2.094 1 98.44 281 ILE A N 1
ATOM 2237 C CA . ILE A 1 281 ? -20.406 -10.039 -1.022 1 98.44 281 ILE A CA 1
ATOM 2238 C C . ILE A 1 281 ? -21.281 -11.273 -0.82 1 98.44 281 ILE A C 1
ATOM 2240 O O . ILE A 1 281 ? -20.781 -12.398 -0.729 1 98.44 281 ILE A O 1
ATOM 2244 N N . SER A 1 282 ? -22.531 -11.07 -0.804 1 97.56 282 SER A N 1
ATOM 2245 C CA . SER A 1 282 ? -23.469 -12.18 -0.631 1 97.56 282 SER A CA 1
ATOM 2246 C C . SER A 1 282 ? -23.344 -13.195 -1.763 1 97.56 282 SER A C 1
ATOM 2248 O O . SER A 1 282 ? -23.297 -14.398 -1.519 1 97.56 282 SER A O 1
ATOM 2250 N N . GLN A 1 283 ? -23.234 -12.711 -2.961 1 97.5 283 GLN A N 1
ATOM 2251 C CA . GLN A 1 283 ? -23.141 -13.578 -4.125 1 97.5 283 GLN A CA 1
ATOM 2252 C C . GLN A 1 283 ? -21.812 -14.352 -4.121 1 97.5 283 GLN A C 1
ATOM 2254 O O . GLN A 1 283 ? -21.781 -15.539 -4.426 1 97.5 283 GLN A O 1
ATOM 2259 N N . VAL A 1 284 ? -20.781 -13.688 -3.805 1 98.62 284 VAL A N 1
ATOM 2260 C CA . VAL A 1 284 ? -19.484 -14.336 -3.766 1 98.62 284 VAL A CA 1
ATOM 2261 C C . VAL A 1 284 ? -19.484 -15.453 -2.727 1 98.62 284 VAL A C 1
ATOM 2263 O O . VAL A 1 284 ? -19.031 -16.562 -3 1 98.62 284 VAL A O 1
ATOM 2266 N N . LEU A 1 285 ? -20.047 -15.148 -1.583 1 98.69 285 LEU A N 1
ATOM 2267 C CA . LEU A 1 285 ? -20.125 -16.156 -0.525 1 98.69 285 LEU A CA 1
ATOM 2268 C C . LEU A 1 285 ? -20.953 -17.359 -0.967 1 98.69 285 LEU A C 1
ATOM 2270 O O . LEU A 1 285 ? -20.562 -18.5 -0.738 1 98.69 285 LEU A O 1
ATOM 2274 N N . GLN A 1 286 ? -22.016 -17.078 -1.584 1 98.31 286 GLN A N 1
ATOM 2275 C CA . GLN A 1 286 ? -22.875 -18.156 -2.076 1 98.31 286 GLN A CA 1
ATOM 2276 C C . GLN A 1 286 ? -22.125 -19.031 -3.092 1 98.31 286 GLN A C 1
ATOM 2278 O O . GLN A 1 286 ? -22.188 -20.25 -3.025 1 98.31 286 GLN A O 1
ATOM 2283 N N . ILE A 1 287 ? -21.469 -18.391 -3.994 1 98.5 287 ILE A N 1
ATOM 2284 C CA . ILE A 1 287 ? -20.734 -19.109 -5.035 1 98.5 287 ILE A CA 1
ATOM 2285 C C . ILE A 1 287 ? -19.625 -19.953 -4.402 1 98.5 287 ILE A C 1
ATOM 2287 O O . ILE A 1 287 ? -19.516 -21.156 -4.684 1 98.5 287 ILE A O 1
ATOM 2291 N N . LEU A 1 288 ? -18.812 -19.359 -3.51 1 98.81 288 LEU A N 1
ATOM 2292 C CA . LEU A 1 288 ? -17.672 -20.062 -2.92 1 98.81 288 LEU A CA 1
ATOM 2293 C C . LEU A 1 288 ? -18.141 -21.266 -2.104 1 98.81 288 LEU A C 1
ATOM 2295 O O . LEU A 1 288 ? -17.422 -22.266 -2.021 1 98.81 288 LEU A O 1
ATOM 2299 N N . ARG A 1 289 ? -19.312 -21.172 -1.579 1 98.5 289 ARG A N 1
ATOM 2300 C CA . ARG A 1 289 ? -19.797 -22.234 -0.699 1 98.5 289 ARG A CA 1
ATOM 2301 C C . ARG A 1 289 ? -20.594 -23.266 -1.482 1 98.5 289 ARG A C 1
ATOM 2303 O O . ARG A 1 289 ? -21.016 -24.281 -0.922 1 98.5 289 ARG A O 1
ATOM 2310 N N . SER A 1 290 ? -20.781 -23.094 -2.736 1 98.19 290 SER A N 1
ATOM 2311 C CA . SER A 1 290 ? -21.562 -24.016 -3.555 1 98.19 290 SER A CA 1
ATOM 2312 C C . SER A 1 290 ? -20.734 -25.25 -3.922 1 98.19 290 SER A C 1
ATOM 2314 O O . SER A 1 290 ? -19.516 -25.156 -4.117 1 98.19 290 SER A O 1
ATOM 2316 N N . ASP A 1 291 ? -21.375 -26.344 -4.09 1 97.75 291 ASP A N 1
ATOM 2317 C CA . ASP A 1 291 ? -20.734 -27.594 -4.477 1 97.75 291 ASP A CA 1
ATOM 2318 C C . ASP A 1 291 ? -20.203 -27.531 -5.91 1 97.75 291 ASP A C 1
ATOM 2320 O O . ASP A 1 291 ? -19.156 -28.078 -6.215 1 97.75 291 ASP A O 1
ATOM 2324 N N . ASP A 1 292 ? -20.938 -26.859 -6.766 1 97.75 292 ASP A N 1
ATOM 2325 C CA . ASP A 1 292 ? -20.547 -26.75 -8.164 1 97.75 292 ASP A CA 1
ATOM 2326 C C . ASP A 1 292 ? -19.203 -26.031 -8.305 1 97.75 292 ASP A C 1
ATOM 2328 O O . ASP A 1 292 ? -18.328 -26.469 -9.047 1 97.75 292 ASP A O 1
ATOM 2332 N N . PHE A 1 293 ? -19.125 -24.953 -7.637 1 98.31 293 PHE A N 1
ATOM 2333 C CA . PHE A 1 293 ? -17.891 -24.188 -7.695 1 98.31 293 PHE A CA 1
ATOM 2334 C C . PHE A 1 293 ? -16.719 -24.984 -7.152 1 98.31 293 PHE A C 1
ATOM 2336 O O . PHE A 1 293 ? -15.664 -25.062 -7.789 1 98.31 293 PHE A O 1
ATOM 2343 N N . LYS A 1 294 ? -16.844 -25.609 -6.016 1 98.25 294 LYS A N 1
ATOM 2344 C CA . LYS A 1 294 ? -15.797 -26.406 -5.391 1 98.25 294 LYS A CA 1
ATOM 2345 C C . LYS A 1 294 ? -15.398 -27.578 -6.277 1 98.25 294 LYS A C 1
ATOM 2347 O O . LYS A 1 294 ? -14.211 -27.922 -6.375 1 98.25 294 LYS A O 1
ATOM 2352 N N . SER A 1 295 ? -16.375 -28.141 -6.879 1 97.94 295 SER A N 1
ATOM 2353 C CA . SER A 1 295 ? -16.109 -29.25 -7.789 1 97.94 295 SER A CA 1
ATOM 2354 C C . SER A 1 295 ? -15.242 -28.797 -8.961 1 97.94 295 SER A C 1
ATOM 2356 O O . SER A 1 295 ? -14.312 -29.5 -9.367 1 97.94 295 SER A O 1
ATOM 2358 N N . ASP A 1 296 ? -15.578 -27.625 -9.492 1 97.56 296 ASP A N 1
ATOM 2359 C CA . ASP A 1 296 ? -14.789 -27.094 -10.594 1 97.56 296 ASP A CA 1
ATOM 2360 C C . ASP A 1 296 ? -13.352 -26.812 -10.164 1 97.56 296 ASP A C 1
ATOM 2362 O O . ASP A 1 296 ? -12.406 -27.094 -10.906 1 97.56 296 ASP A O 1
ATOM 2366 N N . LEU A 1 297 ? -13.141 -26.312 -8.961 1 97.62 297 LEU A N 1
ATOM 2367 C CA . LEU A 1 297 ? -11.797 -26.047 -8.453 1 97.62 297 LEU A CA 1
ATOM 2368 C C . LEU A 1 297 ? -11.055 -27.359 -8.203 1 97.62 297 LEU A C 1
ATOM 2370 O O . LEU A 1 297 ? -9.852 -27.453 -8.461 1 97.62 297 LEU A O 1
ATOM 2374 N N . GLU A 1 298 ? -11.781 -28.328 -7.691 1 96.44 298 GLU A N 1
ATOM 2375 C CA . GLU A 1 298 ? -11.188 -29.641 -7.426 1 96.44 298 GLU A CA 1
ATOM 2376 C C . GLU A 1 298 ? -10.672 -30.281 -8.711 1 96.44 298 GLU A C 1
ATOM 2378 O O . GLU A 1 298 ? -9.648 -30.969 -8.695 1 96.44 298 GLU A O 1
ATOM 2383 N N . ALA A 1 299 ? -11.414 -30.078 -9.758 1 95.5 299 ALA A N 1
ATOM 2384 C CA . ALA A 1 299 ? -11.055 -30.656 -11.055 1 95.5 299 ALA A CA 1
ATOM 2385 C C . ALA A 1 299 ? -9.719 -30.094 -11.547 1 95.5 299 ALA A C 1
ATOM 2387 O O . ALA A 1 299 ? -9.008 -30.766 -12.305 1 95.5 299 ALA A O 1
ATOM 2388 N N . LEU A 1 300 ? -9.414 -28.906 -11.195 1 91.31 300 LEU A N 1
ATOM 2389 C CA . LEU A 1 300 ? -8.148 -28.312 -11.578 1 91.31 300 LEU A CA 1
ATOM 2390 C C . LEU A 1 300 ? -6.984 -28.969 -10.852 1 91.31 300 LEU A C 1
ATOM 2392 O O . LEU A 1 300 ? -5.879 -29.078 -11.391 1 91.31 300 LEU A O 1
ATOM 2396 N N . GLY A 1 301 ? -7.281 -29.422 -9.555 1 90.69 301 GLY A N 1
ATOM 2397 C CA . GLY A 1 301 ? -6.262 -30.078 -8.75 1 90.69 301 GLY A CA 1
ATOM 2398 C C . GLY A 1 301 ? -5.328 -29.109 -8.055 1 90.69 301 GLY A C 1
ATOM 2399 O O . GLY A 1 301 ? -5.262 -27.938 -8.43 1 90.69 301 GLY A O 1
ATOM 2400 N N . GLY A 1 302 ? -4.648 -29.578 -7 1 92.44 302 GLY A N 1
ATOM 2401 C CA . GLY A 1 302 ? -3.582 -28.844 -6.34 1 92.44 302 GLY A CA 1
ATOM 2402 C C . GLY A 1 302 ? -4.09 -27.859 -5.301 1 92.44 302 GLY A C 1
ATOM 2403 O O . GLY A 1 302 ? -3.316 -27.062 -4.766 1 92.44 302 GLY A O 1
ATOM 2404 N N . TYR A 1 303 ? -5.387 -27.859 -5.086 1 97.19 303 TYR A N 1
ATOM 2405 C CA . TYR A 1 303 ? -5.957 -26.906 -4.137 1 97.19 303 TYR A CA 1
ATOM 2406 C C . TYR A 1 303 ? -6.461 -27.625 -2.891 1 97.19 303 TYR A C 1
ATOM 2408 O O . TYR A 1 303 ? -6.945 -28.75 -2.967 1 97.19 303 TYR A O 1
ATOM 2416 N N . ASP A 1 304 ? -6.23 -27.062 -1.777 1 98.06 304 ASP A N 1
ATOM 2417 C CA . ASP A 1 304 ? -6.969 -27.391 -0.56 1 98.06 304 ASP A CA 1
ATOM 2418 C C . ASP A 1 304 ? -8.211 -26.516 -0.418 1 98.06 304 ASP A C 1
ATOM 2420 O O . ASP A 1 304 ? -8.109 -25.297 -0.212 1 98.06 304 ASP A O 1
ATOM 2424 N N . LEU A 1 305 ? -9.352 -27.141 -0.505 1 98.44 305 LEU A N 1
ATOM 2425 C CA . LEU A 1 305 ? -10.602 -26.391 -0.553 1 98.44 305 LEU A CA 1
ATOM 2426 C C . LEU A 1 305 ? -11.383 -26.547 0.751 1 98.44 305 LEU A C 1
ATOM 2428 O O . LEU A 1 305 ? -12.562 -26.188 0.824 1 98.44 305 LEU A O 1
ATOM 2432 N N . SER A 1 306 ? -10.766 -27.031 1.831 1 97.94 306 SER A N 1
ATOM 2433 C CA . SER A 1 306 ? -11.43 -27.375 3.086 1 97.94 306 SER A CA 1
ATOM 2434 C C . SER A 1 306 ? -12.031 -26.141 3.746 1 97.94 306 SER A C 1
ATOM 2436 O O . SER A 1 306 ? -13 -26.234 4.504 1 97.94 306 SER A O 1
ATOM 2438 N N . GLN A 1 307 ? -11.477 -24.953 3.457 1 98.38 307 GLN A N 1
ATOM 2439 C CA . GLN A 1 307 ? -11.953 -23.734 4.105 1 98.38 307 GLN A CA 1
ATOM 2440 C C . GLN A 1 307 ? -12.523 -22.75 3.082 1 98.38 307 GLN A C 1
ATOM 2442 O O . GLN A 1 307 ? -12.688 -21.578 3.377 1 98.38 307 GLN A O 1
ATOM 2447 N N . THR A 1 308 ? -12.781 -23.219 1.864 1 98.81 308 THR A N 1
ATOM 2448 C CA . THR A 1 308 ? -13.297 -22.344 0.815 1 98.81 308 THR A CA 1
ATOM 2449 C C . THR A 1 308 ? -14.625 -21.719 1.236 1 98.81 308 THR A C 1
ATOM 2451 O O . THR A 1 308 ? -15.531 -22.422 1.681 1 98.81 308 THR A O 1
ATOM 2454 N N . GLY A 1 309 ? -14.734 -20.422 1.204 1 98.69 309 GLY A N 1
ATOM 2455 C CA . GLY A 1 309 ? -15.969 -19.719 1.532 1 98.69 309 GLY A CA 1
ATOM 2456 C C . GLY A 1 309 ? -16.031 -19.25 2.975 1 98.69 309 GLY A C 1
ATOM 2457 O O . GLY A 1 309 ? -16.953 -18.531 3.365 1 98.69 309 GLY A O 1
ATOM 2458 N N . GLN A 1 310 ? -15.047 -19.594 3.74 1 98.56 310 GLN A N 1
ATOM 2459 C CA . GLN A 1 310 ? -15.008 -19.172 5.137 1 98.56 310 GLN A CA 1
ATOM 2460 C C . GLN A 1 310 ? -14.57 -17.703 5.254 1 98.56 310 GLN A C 1
ATOM 2462 O O . GLN A 1 310 ? -13.641 -17.281 4.574 1 98.56 310 GLN A O 1
ATOM 2467 N N . VAL A 1 311 ? -15.289 -16.984 6.086 1 98.69 311 VAL A N 1
ATOM 2468 C CA . VAL A 1 311 ? -14.867 -15.625 6.402 1 98.69 311 VAL A CA 1
ATOM 2469 C C . VAL A 1 311 ? -13.711 -15.664 7.402 1 98.69 311 VAL A C 1
ATOM 2471 O O . VAL A 1 311 ? -13.891 -16.078 8.547 1 98.69 311 VAL A O 1
ATOM 2474 N N . VAL A 1 312 ? -12.547 -15.227 6.98 1 97.81 312 VAL A N 1
ATOM 2475 C CA . VAL A 1 312 ? -11.32 -15.297 7.762 1 97.81 312 VAL A CA 1
ATOM 2476 C C . VAL A 1 312 ? -11.203 -14.07 8.656 1 97.81 312 VAL A C 1
ATOM 2478 O O . VAL A 1 312 ? -10.609 -14.133 9.734 1 97.81 312 VAL A O 1
ATOM 2481 N N . TYR A 1 313 ? -11.641 -12.961 8.195 1 97.44 313 TYR A N 1
ATOM 2482 C CA . TYR A 1 313 ? -11.562 -11.68 8.898 1 97.44 313 TYR A CA 1
ATOM 2483 C C . TYR A 1 313 ? -12.602 -10.703 8.367 1 97.44 313 TYR A C 1
ATOM 2485 O O . TYR A 1 313 ? -12.922 -10.719 7.172 1 97.44 313 TYR A O 1
ATOM 2493 N N . GLU A 1 314 ? -13.117 -9.961 9.219 1 95.81 314 GLU A N 1
ATOM 2494 C CA . GLU A 1 314 ? -14.094 -8.945 8.836 1 95.81 314 GLU A CA 1
ATOM 2495 C C . GLU A 1 314 ? -14.039 -7.746 9.781 1 95.81 314 GLU A C 1
ATOM 2497 O O . GLU A 1 314 ? -13.914 -7.91 11 1 95.81 314 GLU A O 1
ATOM 2502 N N . THR A 1 315 ? -14 -6.535 9.211 1 92.56 315 THR A N 1
ATOM 2503 C CA . THR A 1 315 ? -14.039 -5.32 10.016 1 92.56 315 THR A CA 1
ATOM 2504 C C . THR A 1 315 ? -15.477 -4.922 10.336 1 92.56 315 THR A C 1
ATOM 2506 O O . THR A 1 315 ? -16.391 -5.23 9.57 1 92.56 315 THR A O 1
ATOM 2509 N N . MET B 1 1 ? 1.05 41.188 -20.578 1 24.73 1 MET B N 1
ATOM 2510 C CA . MET B 1 1 ? 1.801 39.969 -20.375 1 24.73 1 MET B CA 1
ATOM 2511 C C . MET B 1 1 ? 0.861 38.781 -20.25 1 24.73 1 MET B C 1
ATOM 2513 O O . MET B 1 1 ? 0.017 38.719 -19.359 1 24.73 1 MET B O 1
ATOM 2517 N N . GLU B 1 2 ? 0.291 38.156 -21.234 1 32.56 2 GLU B N 1
ATOM 2518 C CA . GLU B 1 2 ? -0.776 37.156 -21.266 1 32.56 2 GLU B CA 1
ATOM 2519 C C . GLU B 1 2 ? -0.49 36.031 -20.297 1 32.56 2 GLU B C 1
ATOM 2521 O O . GLU B 1 2 ? 0.582 35.406 -20.344 1 32.56 2 GLU B O 1
ATOM 2526 N N . LYS B 1 3 ? -0.847 36.062 -19.016 1 39.84 3 LYS B N 1
ATOM 2527 C CA . LYS B 1 3 ? -0.615 35.219 -17.844 1 39.84 3 LYS B CA 1
ATOM 2528 C C . LYS B 1 3 ? -0.61 33.75 -18.219 1 39.84 3 LYS B C 1
ATOM 2530 O O . LYS B 1 3 ? -1.648 33.188 -18.578 1 39.84 3 LYS B O 1
ATOM 2535 N N . SER B 1 4 ? 0.351 33.188 -18.891 1 47.81 4 SER B N 1
ATOM 2536 C CA . SER B 1 4 ? 0.565 31.828 -19.391 1 47.81 4 SER B CA 1
ATOM 2537 C C . SER B 1 4 ? 0.303 30.781 -18.297 1 47.81 4 SER B C 1
ATOM 2539 O O . SER B 1 4 ? 0.97 30.781 -17.266 1 47.81 4 SER B O 1
ATOM 2541 N N . HIS B 1 5 ? -1.004 30.438 -18 1 64.81 5 HIS B N 1
ATOM 2542 C CA . HIS B 1 5 ? -1.589 29.578 -16.984 1 64.81 5 HIS B CA 1
ATOM 2543 C C . HIS B 1 5 ? -0.994 28.172 -17.031 1 64.81 5 HIS B C 1
ATOM 2545 O O . HIS B 1 5 ? -0.983 27.531 -18.078 1 64.81 5 HIS B O 1
ATOM 2551 N N . SER B 1 6 ? 0.055 27.844 -16.156 1 73.75 6 SER B N 1
ATOM 2552 C CA . SER B 1 6 ? 0.581 26.484 -16 1 73.75 6 SER B CA 1
ATOM 2553 C C . SER B 1 6 ? -0.386 25.609 -15.219 1 73.75 6 SER B C 1
ATOM 2555 O O . SER B 1 6 ? -1.266 26.109 -14.516 1 73.75 6 SER B O 1
ATOM 2557 N N . TYR B 1 7 ? -0.399 24.375 -15.594 1 78.69 7 TYR B N 1
ATOM 2558 C CA . TYR B 1 7 ? -1.275 23.406 -14.938 1 78.69 7 TYR B CA 1
ATOM 2559 C C . TYR B 1 7 ? -0.608 22.812 -13.711 1 78.69 7 TYR B C 1
ATOM 2561 O O . TYR B 1 7 ? 0.604 22.578 -13.703 1 78.69 7 TYR B O 1
ATOM 2569 N N . THR B 1 8 ? -1.388 22.688 -12.664 1 78.44 8 THR B N 1
ATOM 2570 C CA . THR B 1 8 ? -0.948 21.844 -11.555 1 78.44 8 THR B CA 1
ATOM 2571 C C . THR B 1 8 ? -0.986 20.375 -11.938 1 78.44 8 THR B C 1
ATOM 2573 O O . THR B 1 8 ? -1.571 20 -12.961 1 78.44 8 THR B O 1
ATOM 2576 N N . THR B 1 9 ? -0.297 19.672 -11.094 1 75.31 9 THR B N 1
ATOM 2577 C CA . THR B 1 9 ? -0.335 18.234 -11.328 1 75.31 9 THR B CA 1
ATOM 2578 C C . THR B 1 9 ? -1.767 17.719 -11.258 1 75.31 9 THR B C 1
ATOM 2580 O O . THR B 1 9 ? -2.152 16.828 -12.031 1 75.31 9 THR B O 1
ATOM 2583 N N . GLU B 1 10 ? -2.484 18.328 -10.352 1 73.5 10 GLU B N 1
ATOM 2584 C CA . GLU B 1 10 ? -3.883 17.938 -10.227 1 73.5 10 GLU B CA 1
ATOM 2585 C C . GLU B 1 10 ? -4.672 18.266 -11.484 1 73.5 10 GLU B C 1
ATOM 2587 O O . GLU B 1 10 ? -5.48 17.469 -11.953 1 73.5 10 GLU B O 1
ATOM 2592 N N . GLU B 1 11 ? -4.465 19.422 -11.945 1 75 11 GLU B N 1
ATOM 2593 C CA . GLU B 1 11 ? -5.145 19.859 -13.164 1 75 11 GLU B CA 1
ATOM 2594 C C . GLU B 1 11 ? -4.77 18.984 -14.352 1 75 11 GLU B C 1
ATOM 2596 O O . GLU B 1 11 ? -5.633 18.594 -15.141 1 75 11 GLU B O 1
ATOM 2601 N N . VAL B 1 12 ? -3.562 18.703 -14.422 1 78.38 12 VAL B N 1
ATOM 2602 C CA . VAL B 1 12 ? -3.09 17.859 -15.516 1 78.38 12 VAL B CA 1
ATOM 2603 C C . VAL B 1 12 ? -3.689 16.453 -15.383 1 78.38 12 VAL B C 1
ATOM 2605 O O . VAL B 1 12 ? -4.109 15.859 -16.375 1 78.38 12 VAL B O 1
ATOM 2608 N N . ALA B 1 13 ? -3.717 16.078 -14.133 1 75.44 13 ALA B N 1
ATOM 2609 C CA . ALA B 1 13 ? -4.32 14.766 -13.875 1 75.44 13 ALA B CA 1
ATOM 2610 C C . ALA B 1 13 ? -5.77 14.727 -14.359 1 75.44 13 ALA B C 1
ATOM 2612 O O . ALA B 1 13 ? -6.203 13.75 -14.961 1 75.44 13 ALA B O 1
ATOM 2613 N N . ASN B 1 14 ? -6.402 15.805 -14.125 1 70.5 14 ASN B N 1
ATOM 2614 C CA . ASN B 1 14 ? -7.793 15.914 -14.547 1 70.5 14 ASN B CA 1
ATOM 2615 C C . ASN B 1 14 ? -7.91 15.984 -16.062 1 70.5 14 ASN B C 1
ATOM 2617 O O . ASN B 1 14 ? -8.797 15.359 -16.656 1 70.5 14 ASN B O 1
ATOM 2621 N N . ILE B 1 15 ? -6.996 16.719 -16.641 1 68.19 15 ILE B N 1
ATOM 2622 C CA . ILE B 1 15 ? -7 16.922 -18.078 1 68.19 15 ILE B CA 1
ATOM 2623 C C . ILE B 1 15 ? -6.715 15.602 -18.797 1 68.19 15 ILE B C 1
ATOM 2625 O O . ILE B 1 15 ? -7.395 15.258 -19.766 1 68.19 15 ILE B O 1
ATOM 2629 N N . LEU B 1 16 ? -5.723 14.906 -18.219 1 67.5 16 LEU B N 1
ATOM 2630 C CA . LEU B 1 16 ? -5.277 13.672 -18.859 1 67.5 16 LEU B CA 1
ATOM 2631 C C . LEU B 1 16 ? -6.109 12.484 -18.375 1 67.5 16 LEU B C 1
ATOM 2633 O O . LEU B 1 16 ? -5.973 11.375 -18.891 1 67.5 16 LEU B O 1
ATOM 2637 N N . LYS B 1 17 ? -6.957 12.8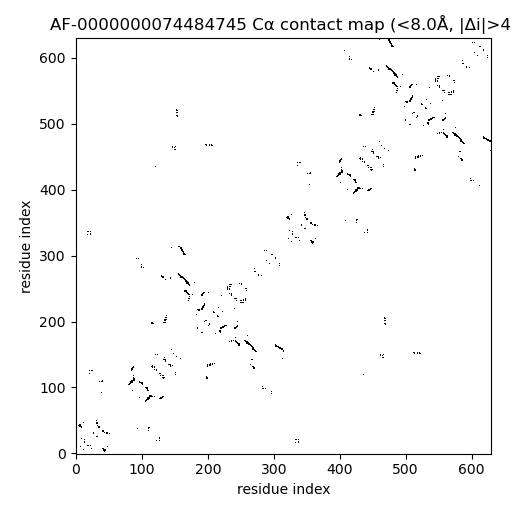52 -17.297 1 62.75 17 LYS B N 1
ATOM 2638 C CA . LYS B 1 17 ? -7.801 11.836 -16.672 1 62.75 17 LYS B CA 1
ATOM 2639 C C . LYS B 1 17 ? -6.969 10.656 -16.188 1 62.75 17 LYS B C 1
ATOM 2641 O O . LYS B 1 17 ? -7.297 9.5 -16.469 1 62.75 17 LYS B O 1
ATOM 2646 N N . VAL B 1 18 ? -5.832 10.977 -15.648 1 64.62 18 VAL B N 1
ATOM 2647 C CA . VAL B 1 18 ? -4.938 10.023 -14.992 1 64.62 18 VAL B CA 1
ATOM 2648 C C . VAL B 1 18 ? -4.766 10.398 -13.523 1 64.62 18 VAL B C 1
ATOM 2650 O O . VAL B 1 18 ? -5.242 11.453 -13.086 1 64.62 18 VAL B O 1
ATOM 2653 N N . SER B 1 19 ? -4.293 9.445 -12.734 1 59.78 19 SER B N 1
ATOM 2654 C CA . SER B 1 19 ? -3.992 9.758 -11.344 1 59.78 19 SER B CA 1
ATOM 2655 C C . SER B 1 19 ? -2.875 10.789 -11.234 1 59.78 19 SER B C 1
ATOM 2657 O O . SER B 1 19 ? -2.07 10.945 -12.156 1 59.78 19 SER B O 1
ATOM 2659 N N . LYS B 1 20 ? -2.953 11.484 -10.164 1 70.06 20 LYS B N 1
ATOM 2660 C CA . LYS B 1 20 ? -1.856 12.406 -9.867 1 70.06 20 LYS B CA 1
ATOM 2661 C C . LYS B 1 20 ? -0.511 11.688 -9.914 1 70.06 20 LYS B C 1
ATOM 2663 O O . LYS B 1 20 ? 0.474 12.227 -10.414 1 70.06 20 LYS B O 1
ATOM 2668 N N . LEU B 1 21 ? -0.521 10.516 -9.578 1 63.97 21 LEU B N 1
ATOM 2669 C CA . LEU B 1 21 ? 0.707 9.727 -9.539 1 63.97 21 LEU B CA 1
ATOM 2670 C C . LEU B 1 21 ? 1.24 9.484 -10.945 1 63.97 21 LEU B C 1
ATOM 2672 O O . LEU B 1 21 ? 2.451 9.531 -11.172 1 63.97 21 LEU B O 1
ATOM 2676 N N . THR B 1 22 ? 0.332 9.281 -11.773 1 66.38 22 THR B N 1
ATOM 2677 C CA . THR B 1 22 ? 0.72 9.102 -13.164 1 66.38 22 THR B CA 1
ATOM 2678 C C . THR B 1 22 ? 1.378 10.367 -13.711 1 66.38 22 THR B C 1
ATOM 2680 O O . THR B 1 22 ? 2.363 10.289 -14.445 1 66.38 22 THR B O 1
ATOM 2683 N N . VAL B 1 23 ? 0.841 11.484 -13.352 1 74.06 23 VAL B N 1
ATOM 2684 C CA . VAL B 1 23 ? 1.423 12.742 -13.812 1 74.06 23 VAL B CA 1
ATOM 2685 C C . VAL B 1 23 ? 2.859 12.859 -13.312 1 74.06 23 VAL B C 1
ATOM 2687 O O . VAL B 1 23 ? 3.764 13.219 -14.07 1 74.06 23 VAL B O 1
ATOM 2690 N N . TYR B 1 24 ? 3.061 12.461 -12.133 1 72.25 24 TYR B N 1
ATOM 2691 C CA . TYR B 1 24 ? 4.398 12.523 -11.555 1 72.25 24 TYR B CA 1
ATOM 2692 C C . TYR B 1 24 ? 5.355 11.586 -12.281 1 72.25 24 TYR B C 1
ATOM 2694 O O . TYR B 1 24 ? 6.516 11.938 -12.516 1 72.25 24 TYR B O 1
ATOM 2702 N N . ASP B 1 25 ? 4.84 10.508 -12.602 1 68.62 25 ASP B N 1
ATOM 2703 C CA . ASP B 1 25 ? 5.641 9.539 -13.352 1 68.62 25 ASP B CA 1
ATOM 2704 C C . ASP B 1 25 ? 6.066 10.109 -14.703 1 68.62 25 ASP B C 1
ATOM 2706 O O . ASP B 1 25 ? 7.219 9.961 -15.102 1 68.62 25 ASP B O 1
ATOM 2710 N N . LEU B 1 26 ? 5.16 10.719 -15.359 1 72.5 26 LEU B N 1
ATOM 2711 C CA . LEU B 1 26 ? 5.441 11.32 -16.656 1 72.5 26 LEU B CA 1
ATOM 2712 C C . LEU B 1 26 ? 6.512 12.391 -16.547 1 72.5 26 LEU B C 1
ATOM 2714 O O . LEU B 1 26 ? 7.391 12.5 -17.406 1 72.5 26 LEU B O 1
ATOM 2718 N N . VAL B 1 27 ? 6.453 13.078 -15.5 1 73.88 27 VAL B N 1
ATOM 2719 C CA . VAL B 1 27 ? 7.406 14.156 -15.273 1 73.88 27 VAL B CA 1
ATOM 2720 C C . VAL B 1 27 ? 8.781 13.578 -14.953 1 73.88 27 VAL B C 1
ATOM 2722 O O . VAL B 1 27 ? 9.789 14.016 -15.516 1 73.88 27 VAL B O 1
ATOM 2725 N N . LYS B 1 28 ? 8.773 12.602 -14.172 1 67.81 28 LYS B N 1
ATOM 2726 C CA . LYS B 1 28 ? 10.023 11.977 -13.75 1 67.81 28 LYS B CA 1
ATOM 2727 C C . LYS B 1 28 ? 10.75 11.344 -14.938 1 67.81 28 LYS B C 1
ATOM 2729 O O . LYS B 1 28 ? 11.984 11.406 -15.023 1 67.81 28 LYS B O 1
ATOM 2734 N N . LYS B 1 29 ? 9.914 10.805 -15.781 1 66.38 29 LYS B N 1
ATOM 2735 C CA . LYS B 1 29 ? 10.477 10.141 -16.953 1 66.38 29 LYS B CA 1
ATOM 2736 C C . LYS B 1 29 ? 10.859 11.156 -18.031 1 66.38 29 LYS B C 1
ATOM 2738 O O . LYS B 1 29 ? 11.391 10.789 -19.078 1 66.38 29 LYS B O 1
ATOM 2743 N N . GLY B 1 30 ? 10.562 12.391 -17.797 1 68.69 30 GLY B N 1
ATOM 2744 C CA . GLY B 1 30 ? 10.914 13.438 -18.734 1 68.69 30 GLY B CA 1
ATOM 2745 C C . GLY B 1 30 ? 9.953 13.539 -19.891 1 68.69 30 GLY B C 1
ATOM 2746 O O . GLY B 1 30 ? 10.203 14.273 -20.859 1 68.69 30 GLY B O 1
ATOM 2747 N N . LEU B 1 31 ? 8.898 12.82 -19.797 1 73.69 31 LEU B N 1
ATOM 2748 C CA . LEU B 1 31 ? 7.93 12.82 -20.875 1 73.69 31 LEU B CA 1
ATOM 2749 C C . LEU B 1 31 ? 7.047 14.062 -20.828 1 73.69 31 LEU B C 1
ATOM 2751 O O . LEU B 1 31 ? 6.504 14.492 -21.844 1 73.69 31 LEU B O 1
ATOM 2755 N N . LEU B 1 32 ? 6.902 14.523 -19.719 1 76.44 32 LEU B N 1
ATOM 2756 C CA . LEU B 1 32 ? 6.148 15.75 -19.469 1 76.44 32 LEU B CA 1
ATOM 2757 C C . LEU B 1 32 ? 6.984 16.75 -18.672 1 76.44 32 LEU B C 1
ATOM 2759 O O . LEU B 1 32 ? 7.094 16.641 -17.453 1 76.44 32 LEU B O 1
ATOM 2763 N N . PRO B 1 33 ? 7.574 17.562 -19.516 1 76.19 33 PRO B N 1
ATOM 2764 C CA . PRO B 1 33 ? 8.398 18.547 -18.812 1 76.19 33 PRO B CA 1
ATOM 2765 C C . PRO B 1 33 ? 7.609 19.344 -17.781 1 76.19 33 PRO B C 1
ATOM 2767 O O . PRO B 1 33 ? 6.453 19.703 -18.031 1 76.19 33 PRO B O 1
ATOM 2770 N N . ALA B 1 34 ? 8.109 19.391 -16.609 1 76.69 34 ALA B N 1
ATOM 2771 C CA . ALA B 1 34 ? 7.52 20.172 -15.539 1 76.69 34 ALA B CA 1
ATOM 2772 C C . ALA B 1 34 ? 8.547 21.141 -14.938 1 76.69 34 ALA B C 1
ATOM 2774 O O . ALA B 1 34 ? 9.75 20.984 -15.164 1 76.69 34 ALA B O 1
ATOM 2775 N N . TYR B 1 35 ? 8.086 22.203 -14.562 1 67.69 35 TYR B N 1
ATOM 2776 C CA . TYR B 1 35 ? 8.953 23.156 -13.867 1 67.69 35 TYR B CA 1
ATOM 2777 C C . TYR B 1 35 ? 8.336 23.562 -12.531 1 67.69 35 TYR B C 1
ATOM 2779 O O . TYR B 1 35 ? 7.184 23.25 -12.25 1 67.69 35 TYR B O 1
ATOM 2787 N N . ARG B 1 36 ? 9.195 24.234 -11.805 1 59.94 36 ARG B N 1
ATOM 2788 C CA . ARG B 1 36 ? 8.797 24.562 -10.445 1 59.94 36 ARG B CA 1
ATOM 2789 C C . ARG B 1 36 ? 8.391 26.031 -10.336 1 59.94 36 ARG B C 1
ATOM 2791 O O . ARG B 1 36 ? 9.078 26.906 -10.844 1 59.94 36 ARG B O 1
ATOM 2798 N N . VAL B 1 37 ? 7.168 26.125 -10.047 1 55.03 37 VAL B N 1
ATOM 2799 C CA . VAL B 1 37 ? 6.77 27.453 -9.602 1 55.03 37 VAL B CA 1
ATOM 2800 C C . VAL B 1 37 ? 6.535 27.453 -8.094 1 55.03 37 VAL B C 1
ATOM 2802 O O . VAL B 1 37 ? 5.555 26.875 -7.613 1 55.03 37 VAL B O 1
ATOM 2805 N N . GLY B 1 38 ? 7.473 27.969 -7.504 1 53.22 38 GLY B N 1
ATOM 2806 C CA . GLY B 1 38 ? 7.465 27.766 -6.062 1 53.22 38 GLY B CA 1
ATOM 2807 C C . GLY B 1 38 ? 7.781 26.328 -5.664 1 53.22 38 GLY B C 1
ATOM 2808 O O . GLY B 1 38 ? 8.836 25.812 -6.02 1 53.22 38 GLY B O 1
ATOM 2809 N N . ARG B 1 39 ? 6.875 25.797 -4.949 1 52.66 39 ARG B N 1
ATOM 2810 C CA . ARG B 1 39 ? 7.109 24.438 -4.5 1 52.66 39 ARG B CA 1
ATOM 2811 C C . ARG B 1 39 ? 6.227 23.453 -5.258 1 52.66 39 ARG B C 1
ATOM 2813 O O . ARG B 1 39 ? 6.207 22.25 -4.949 1 52.66 39 ARG B O 1
ATOM 2820 N N . GLN B 1 40 ? 5.543 23.969 -6.082 1 60.44 40 GLN B N 1
ATOM 2821 C CA . GLN B 1 40 ? 4.594 23.141 -6.824 1 60.44 40 GLN B CA 1
ATOM 2822 C C . GLN B 1 40 ? 5.121 22.812 -8.219 1 60.44 40 GLN B C 1
ATOM 2824 O O . GLN B 1 40 ? 5.758 23.656 -8.859 1 60.44 40 GLN B O 1
ATOM 2829 N N . MET B 1 41 ? 4.938 21.625 -8.602 1 72.81 41 MET B N 1
ATOM 2830 C CA . MET B 1 41 ? 5.215 21.203 -9.969 1 72.81 41 MET B CA 1
ATOM 2831 C C . MET B 1 41 ? 4.188 21.766 -10.938 1 72.81 41 MET B C 1
ATOM 2833 O O . MET B 1 41 ? 2.984 21.719 -10.688 1 72.81 41 MET B O 1
ATOM 2837 N N . ARG B 1 42 ? 4.66 22.5 -11.891 1 74.69 42 ARG B N 1
ATOM 2838 C CA . ARG B 1 42 ? 3.797 23.094 -12.914 1 74.69 42 ARG B CA 1
ATOM 2839 C C . ARG B 1 42 ? 4.148 22.562 -14.297 1 74.69 42 ARG B C 1
ATOM 2841 O O . ARG B 1 42 ? 5.305 22.234 -14.562 1 74.69 42 ARG B O 1
ATOM 2848 N N . ILE B 1 43 ? 3.133 22.422 -15.102 1 81.44 43 ILE B N 1
ATOM 2849 C CA . ILE B 1 43 ? 3.301 21.938 -16.469 1 81.44 43 ILE B CA 1
ATOM 2850 C C . ILE B 1 43 ? 2.777 22.984 -17.453 1 81.44 43 ILE B C 1
ATOM 2852 O O . ILE B 1 43 ? 1.649 23.469 -17.312 1 81.44 43 ILE B O 1
ATOM 2856 N N . ASP B 1 44 ? 3.58 23.391 -18.328 1 78.12 44 ASP B N 1
ATOM 2857 C CA . ASP B 1 44 ? 3.178 24.344 -19.359 1 78.12 44 ASP B CA 1
ATOM 2858 C C . ASP B 1 44 ? 2.141 23.734 -20.297 1 78.12 44 ASP B C 1
ATOM 2860 O O . ASP B 1 44 ? 2.264 22.578 -20.703 1 78.12 44 ASP B O 1
ATOM 2864 N N . PRO B 1 45 ? 1.181 24.516 -20.531 1 77.56 45 PRO B N 1
ATOM 2865 C CA . PRO B 1 45 ? 0.176 24.031 -21.484 1 77.56 45 PRO B CA 1
ATOM 2866 C C . PRO B 1 45 ? 0.79 23.516 -22.781 1 77.56 45 PRO B C 1
ATOM 2868 O O . PRO B 1 45 ? 0.332 22.516 -23.328 1 77.56 45 PRO B O 1
ATOM 2871 N N . SER B 1 46 ? 1.809 24.203 -23.188 1 77.56 46 SER B N 1
ATOM 2872 C CA . SER B 1 46 ? 2.451 23.797 -24.422 1 77.56 46 SER B CA 1
ATOM 2873 C C . SER B 1 46 ? 3.094 22.422 -24.297 1 77.56 46 SER B C 1
ATOM 2875 O O . SER B 1 46 ? 3.037 21.609 -25.219 1 77.56 46 SER B O 1
ATOM 2877 N N . ASP B 1 47 ? 3.711 22.234 -23.156 1 78.94 47 ASP B N 1
ATOM 2878 C CA . ASP B 1 47 ? 4.352 20.938 -22.922 1 78.94 47 ASP B CA 1
ATOM 2879 C C . ASP B 1 47 ? 3.316 19.828 -22.797 1 78.94 47 ASP B C 1
ATOM 2881 O O . ASP B 1 47 ? 3.537 18.719 -23.297 1 78.94 47 ASP B O 1
ATOM 2885 N N . LEU B 1 48 ? 2.312 20.25 -22.156 1 80.12 48 LEU B N 1
ATOM 2886 C CA . LEU B 1 48 ? 1.227 19.281 -22.047 1 80.12 48 LEU B CA 1
ATOM 2887 C C . LEU B 1 48 ? 0.653 18.953 -23.422 1 80.12 48 LEU B C 1
ATOM 2889 O O . LEU B 1 48 ? 0.426 17.781 -23.75 1 80.12 48 LEU B O 1
ATOM 2893 N N . GLU B 1 49 ? 0.52 19.953 -24.203 1 74.19 49 GLU B N 1
ATOM 2894 C CA . GLU B 1 49 ? 0.02 19.766 -25.562 1 74.19 49 GLU B CA 1
ATOM 2895 C C . GLU B 1 49 ? 0.989 18.922 -26.391 1 74.19 49 GLU B C 1
ATOM 2897 O O . GLU B 1 49 ? 0.568 18.062 -27.156 1 74.19 49 GLU B O 1
ATOM 2902 N N . ALA B 1 50 ? 2.221 19.266 -26.203 1 73.69 50 ALA B N 1
ATOM 2903 C CA . ALA B 1 50 ? 3.242 18.5 -26.938 1 73.69 50 ALA B CA 1
ATOM 2904 C C . ALA B 1 50 ? 3.207 17.031 -26.547 1 73.69 50 ALA B C 1
ATOM 2906 O O . ALA B 1 50 ? 3.348 16.156 -27.406 1 73.69 50 ALA B O 1
ATOM 2907 N N . TYR B 1 51 ? 3.111 16.891 -25.312 1 76.88 51 TYR B N 1
ATOM 2908 C CA . TYR B 1 51 ? 3.02 15.516 -24.828 1 76.88 51 TYR B CA 1
ATOM 2909 C C . TYR B 1 51 ? 1.817 14.805 -25.438 1 76.88 51 TYR B C 1
ATOM 2911 O O . TYR B 1 51 ? 1.928 13.664 -25.891 1 76.88 51 TYR B O 1
ATOM 2919 N N . ILE B 1 52 ? 0.797 15.562 -25.5 1 69.75 52 ILE B N 1
ATOM 2920 C CA . ILE B 1 52 ? -0.437 14.984 -26.031 1 69.75 52 ILE B CA 1
ATOM 2921 C C . ILE B 1 52 ? -0.28 14.703 -27.516 1 69.75 52 ILE B C 1
ATOM 2923 O O . ILE B 1 52 ? -0.685 13.648 -28.016 1 69.75 52 ILE B O 1
ATOM 2927 N N . LYS B 1 53 ? 0.344 15.594 -28.188 1 65.31 53 LYS B N 1
ATOM 2928 C CA . LYS B 1 53 ? 0.585 15.438 -29.625 1 65.31 53 LYS B CA 1
ATOM 2929 C C . LYS B 1 53 ? 1.501 14.25 -29.906 1 65.31 53 LYS B C 1
ATOM 2931 O O . LYS B 1 53 ? 1.27 13.484 -30.844 1 65.31 53 LYS B O 1
ATOM 2936 N N . ARG B 1 54 ? 2.596 14.273 -29.188 1 64.06 54 ARG B N 1
ATOM 2937 C CA . ARG B 1 54 ? 3.539 13.164 -29.344 1 64.06 54 ARG B CA 1
ATOM 2938 C C . ARG B 1 54 ? 2.865 11.828 -29.062 1 64.06 54 ARG B C 1
ATOM 2940 O O . ARG B 1 54 ? 3.133 10.844 -29.75 1 64.06 54 ARG B O 1
ATOM 2947 N N . ALA B 1 55 ? 2.191 12.008 -28.125 1 56.66 55 ALA B N 1
ATOM 2948 C CA . ALA B 1 55 ? 1.461 10.797 -27.75 1 56.66 55 ALA B CA 1
ATOM 2949 C C . ALA B 1 55 ? 0.459 10.406 -28.828 1 56.66 55 ALA B C 1
ATOM 2951 O O . ALA B 1 55 ? 0.228 9.219 -29.062 1 56.66 55 ALA B O 1
ATOM 2952 N N . LYS B 1 56 ? 0.117 11.414 -29.641 1 51.84 56 LYS B N 1
ATOM 2953 C CA . LYS B 1 56 ? -0.79 11.203 -30.766 1 51.84 56 LYS B CA 1
ATOM 2954 C C . LYS B 1 56 ? -0.024 10.789 -32 1 51.84 56 LYS B C 1
ATOM 2956 O O . LYS B 1 56 ? -0.492 9.945 -32.781 1 51.84 56 LYS B O 1
ATOM 2961 N N . GLY B 1 57 ? 1.036 11.578 -32.562 1 45.41 57 GLY B N 1
ATOM 2962 C CA . GLY B 1 57 ? 1.771 11.43 -33.812 1 45.41 57 GLY B CA 1
ATOM 2963 C C . GLY B 1 57 ? 2.59 10.148 -33.875 1 45.41 57 GLY B C 1
ATOM 2964 O O . GLY B 1 57 ? 2.957 9.695 -34.938 1 45.41 57 GLY B O 1
ATOM 2965 N N . LYS B 1 58 ? 3.365 9.633 -32.938 1 44.41 58 LYS B N 1
ATOM 2966 C CA . LYS B 1 58 ? 4.195 8.453 -33.188 1 44.41 58 LYS B CA 1
ATOM 2967 C C . LYS B 1 58 ? 3.375 7.316 -33.781 1 44.41 58 LYS B C 1
ATOM 2969 O O . LYS B 1 58 ? 3.871 6.199 -33.938 1 44.41 58 LYS B O 1
ATOM 2974 N N . LEU B 1 59 ? 2.281 7.488 -34.406 1 36.81 59 LEU B N 1
ATOM 2975 C CA . LEU B 1 59 ? 1.766 6.402 -35.25 1 36.81 59 LEU B CA 1
ATOM 2976 C C . LEU B 1 59 ? 2.355 6.461 -36.656 1 36.81 59 LEU B C 1
ATOM 2978 O O . LEU B 1 59 ? 2.059 5.605 -37.5 1 36.81 59 LEU B O 1
ATOM 2982 N N . GLN B 1 60 ? 2.703 7.539 -37.375 1 31.09 60 GLN B N 1
ATOM 2983 C CA . GLN B 1 60 ? 3.219 7.297 -38.719 1 31.09 60 GLN B CA 1
ATOM 2984 C C . GLN B 1 60 ? 4.629 6.711 -38.656 1 31.09 60 GLN B C 1
ATOM 2986 O O . GLN B 1 60 ? 5.492 7.223 -37.938 1 31.09 60 GLN B O 1
ATOM 2991 N N . PRO B 1 61 ? 4.93 5.512 -39.344 1 30.89 61 PRO B N 1
ATOM 2992 C CA . PRO B 1 61 ? 6.23 4.859 -39.5 1 30.89 61 PRO B CA 1
ATOM 2993 C C . PRO B 1 61 ? 7.285 5.781 -40.094 1 30.89 61 PRO B C 1
ATOM 2995 O O . PRO B 1 61 ? 8.328 5.309 -40.562 1 30.89 61 PRO B O 1
ATOM 2998 N N . THR B 1 62 ? 7.289 7.062 -40.312 1 27.88 62 THR B N 1
ATOM 2999 C CA . THR B 1 62 ? 8.398 7.547 -41.125 1 27.88 62 THR B CA 1
ATOM 3000 C C . THR B 1 62 ? 9.711 6.895 -40.688 1 27.88 62 THR B C 1
ATOM 3002 O O . THR B 1 62 ? 9.945 6.707 -39.5 1 27.88 62 THR B O 1
ATOM 3005 N N . ALA B 1 63 ? 10.523 6.414 -41.844 1 28.16 63 ALA B N 1
ATOM 3006 C CA . ALA B 1 63 ? 11.891 5.914 -41.844 1 28.16 63 ALA B CA 1
ATOM 3007 C C . ALA B 1 63 ? 12.773 6.762 -40.938 1 28.16 63 ALA B C 1
ATOM 3009 O O . ALA B 1 63 ? 13.016 7.941 -41.188 1 28.16 63 ALA B O 1
ATOM 3010 N N . SER B 1 64 ? 12.633 6.746 -39.844 1 27.78 64 SER B N 1
ATOM 3011 C CA . SER B 1 64 ? 13.547 7.5 -38.969 1 27.78 64 SER B CA 1
ATOM 3012 C C . SER B 1 64 ? 14.977 7.426 -39.5 1 27.78 64 SER B C 1
ATOM 3014 O O . SER B 1 64 ? 15.523 6.332 -39.656 1 27.78 64 SER B O 1
ATOM 3016 N N . GLN B 1 65 ? 15.273 8.219 -40.625 1 27.5 65 GLN B N 1
ATOM 3017 C CA . GLN B 1 65 ? 16.703 8.406 -40.906 1 27.5 65 GLN B CA 1
ATOM 3018 C C . GLN B 1 65 ? 17.516 8.281 -39.594 1 27.5 65 GLN B C 1
ATOM 3020 O O . GLN B 1 65 ? 17.047 8.688 -38.531 1 27.5 65 GLN B O 1
ATOM 3025 N N . PRO B 1 66 ? 18.453 7.293 -39.688 1 26.53 66 PRO B N 1
ATOM 3026 C CA . PRO B 1 66 ? 19.359 7.191 -38.562 1 26.53 66 PRO B CA 1
ATOM 3027 C C . PRO B 1 66 ? 19.797 8.555 -38.031 1 26.53 66 PRO B C 1
ATOM 3029 O O . PRO B 1 66 ? 20.234 9.414 -38.812 1 26.53 66 PRO B O 1
ATOM 3032 N N . LEU B 1 67 ? 18.922 9.281 -37.469 1 27.3 67 LEU B N 1
ATOM 3033 C CA . LEU B 1 67 ? 19.641 10.469 -37 1 27.3 67 LEU B CA 1
ATOM 3034 C C . LEU B 1 67 ? 21.125 10.18 -36.844 1 27.3 67 LEU B C 1
ATOM 3036 O O . LEU B 1 67 ? 21.516 9.188 -36.25 1 27.3 67 LEU B O 1
ATOM 3040 N N . ASN B 1 68 ? 21.812 10.539 -37.875 1 26.06 68 ASN B N 1
ATOM 3041 C CA . ASN B 1 68 ? 23.266 10.555 -37.875 1 26.06 68 ASN B CA 1
ATOM 3042 C C . ASN B 1 68 ? 23.828 10.688 -36.438 1 26.06 68 ASN B C 1
ATOM 3044 O O . ASN B 1 68 ? 23.359 11.523 -35.656 1 26.06 68 ASN B O 1
ATOM 3048 N N . LYS B 1 69 ? 24.359 9.609 -35.938 1 27.64 69 LYS B N 1
ATOM 3049 C CA . LYS B 1 69 ? 25.281 9.516 -34.812 1 27.64 69 LYS B CA 1
ATOM 3050 C C . LYS B 1 69 ? 26.203 10.734 -34.75 1 27.64 69 LYS B C 1
ATOM 3052 O O . LYS B 1 69 ? 27.281 10.672 -34.188 1 27.64 69 LYS B O 1
ATOM 3057 N N . GLU B 1 70 ? 26.156 11.617 -35.875 1 27.45 70 GLU B N 1
ATOM 3058 C CA . GLU B 1 70 ? 27.297 12.516 -35.812 1 27.45 70 GLU B CA 1
ATOM 3059 C C . GLU B 1 70 ? 27.688 12.844 -34.375 1 27.45 70 GLU B C 1
ATOM 3061 O O . GLU B 1 70 ? 26.891 12.641 -33.469 1 27.45 70 GLU B O 1
ATOM 3066 N N . THR B 1 71 ? 28.719 13.883 -34.344 1 26.38 71 THR B N 1
ATOM 3067 C CA . THR B 1 71 ? 29.703 14.359 -33.375 1 26.38 71 THR B CA 1
ATOM 3068 C C . THR B 1 71 ? 29 14.953 -32.156 1 26.38 71 THR B C 1
ATOM 3070 O O . THR B 1 71 ? 28.781 16.156 -32.094 1 26.38 71 THR B O 1
ATOM 3073 N N . THR B 1 72 ? 27.781 14.922 -32.156 1 26.14 72 THR B N 1
ATOM 3074 C CA . THR B 1 72 ? 27.578 15.781 -30.984 1 26.14 72 THR B CA 1
ATOM 3075 C C . THR B 1 72 ? 28.609 15.477 -29.906 1 26.14 72 THR B C 1
ATOM 3077 O O . THR B 1 72 ? 28.625 14.375 -29.359 1 26.14 72 THR B O 1
ATOM 3080 N N . SER B 1 73 ? 29.812 15.938 -30.047 1 28.98 73 SER B N 1
ATOM 3081 C CA . SER B 1 73 ? 31.078 15.977 -29.328 1 28.98 73 SER B CA 1
ATOM 3082 C C . SER B 1 73 ? 30.875 15.75 -27.844 1 28.98 73 SER B C 1
ATOM 3084 O O . SER B 1 73 ? 29.75 15.766 -27.344 1 28.98 73 SER B O 1
ATOM 3086 N N . GLU B 1 74 ? 32 16.328 -27.078 1 28.25 74 GLU B N 1
ATOM 3087 C CA . GLU B 1 74 ? 32.375 16.406 -25.672 1 28.25 74 GLU B CA 1
ATOM 3088 C C . GLU B 1 74 ? 31.25 17.016 -24.844 1 28.25 74 GLU B C 1
ATOM 3090 O O . GLU B 1 74 ? 31.188 18.234 -24.656 1 28.25 74 GLU B O 1
ATOM 3095 N N . ALA B 1 75 ? 30.188 17.109 -25.234 1 29.55 75 ALA B N 1
ATOM 3096 C CA . ALA B 1 75 ? 29.375 17.859 -24.281 1 29.55 75 ALA B CA 1
ATOM 3097 C C . ALA B 1 75 ? 29.969 17.781 -22.875 1 29.55 75 ALA B C 1
ATOM 3099 O O . ALA B 1 75 ? 30.031 16.703 -22.281 1 29.55 75 ALA B O 1
ATOM 3100 N N . ARG B 1 76 ? 30.703 18.531 -22.375 1 29.3 76 ARG B N 1
ATOM 3101 C CA . ARG B 1 76 ? 31.531 18.828 -21.203 1 29.3 76 ARG B CA 1
ATOM 3102 C C . ARG B 1 76 ? 30.812 18.469 -19.922 1 29.3 76 ARG B C 1
ATOM 3104 O O . ARG B 1 76 ? 29.578 18.359 -19.891 1 29.3 76 ARG B O 1
ATOM 3111 N N . GLY B 1 77 ? 31.344 18.547 -18.672 1 34.72 77 GLY B N 1
ATOM 3112 C CA . GLY B 1 77 ? 31.266 18.141 -17.281 1 34.72 77 GLY B CA 1
ATOM 3113 C C . GLY B 1 77 ? 29.953 18.547 -16.609 1 34.72 77 GLY B C 1
ATOM 3114 O O . GLY B 1 77 ? 29.906 18.719 -15.391 1 34.72 77 GLY B O 1
ATOM 3115 N N . TYR B 1 78 ? 28.984 19.141 -17.281 1 39.56 78 TYR B N 1
ATOM 3116 C CA . TYR B 1 78 ? 28.016 19.578 -16.281 1 39.56 78 TYR B CA 1
ATOM 3117 C C . TYR B 1 78 ? 27.359 18.391 -15.586 1 39.56 78 TYR B C 1
ATOM 3119 O O . TYR B 1 78 ? 26.953 17.422 -16.234 1 39.56 78 TYR B O 1
ATOM 3127 N N . PRO B 1 79 ? 27.531 18.078 -14.516 1 50.66 79 PRO B N 1
ATOM 3128 C CA . PRO B 1 79 ? 27 16.969 -13.711 1 50.66 79 PRO B CA 1
ATOM 3129 C C . PRO B 1 79 ? 25.5 16.781 -13.883 1 50.66 79 PRO B C 1
ATOM 3131 O O . PRO B 1 79 ? 24.75 17.75 -13.953 1 50.66 79 PRO B O 1
ATOM 3134 N N . GLN B 1 80 ? 24.875 15.898 -14.719 1 66.5 80 GLN B N 1
ATOM 3135 C CA . GLN B 1 80 ? 23.469 15.516 -14.883 1 66.5 80 GLN B CA 1
ATOM 3136 C C . GLN B 1 80 ? 22.719 15.602 -13.562 1 66.5 80 GLN B C 1
ATOM 3138 O O . GLN B 1 80 ? 23.078 14.938 -12.594 1 66.5 80 GLN B O 1
ATOM 3143 N N . VAL B 1 81 ? 21.922 16.672 -13.477 1 81.94 81 VAL B N 1
ATOM 3144 C CA . VAL B 1 81 ? 21.125 16.969 -12.289 1 81.94 81 VAL B CA 1
ATOM 3145 C C . VAL B 1 81 ? 20 15.938 -12.156 1 81.94 81 VAL B C 1
ATOM 3147 O O . VAL B 1 81 ? 19.297 15.641 -13.125 1 81.94 81 VAL B O 1
ATOM 3150 N N . ARG B 1 82 ? 19.922 15.195 -11.078 1 87.25 82 ARG B N 1
ATOM 3151 C CA . ARG B 1 82 ? 18.875 14.219 -10.773 1 87.25 82 ARG B CA 1
ATOM 3152 C C . ARG B 1 82 ? 17.656 14.891 -10.148 1 87.25 82 ARG B C 1
ATOM 3154 O O . ARG B 1 82 ? 17.766 15.539 -9.109 1 87.25 82 ARG B O 1
ATOM 3161 N N . GLN B 1 83 ? 16.531 14.742 -10.859 1 84.94 83 GLN B N 1
ATOM 3162 C CA . GLN B 1 83 ? 15.281 15.227 -10.289 1 84.94 83 GLN B CA 1
ATOM 3163 C C . GLN B 1 83 ? 14.781 14.297 -9.18 1 84.94 83 GLN B C 1
ATOM 3165 O O . GLN B 1 83 ? 14.68 13.086 -9.375 1 84.94 83 GLN B O 1
ATOM 3170 N N . LEU B 1 84 ? 14.477 14.906 -7.965 1 91.19 84 LEU B N 1
ATOM 3171 C CA . LEU B 1 84 ? 14.008 14.148 -6.809 1 91.19 84 LEU B CA 1
ATOM 3172 C C . LEU B 1 84 ? 12.57 14.523 -6.461 1 91.19 84 LEU B C 1
ATOM 3174 O O . LEU B 1 84 ? 12.203 15.703 -6.512 1 91.19 84 LEU B O 1
ATOM 3178 N N . ILE B 1 85 ? 11.75 13.562 -6.246 1 91.12 85 ILE B N 1
ATOM 3179 C CA . ILE B 1 85 ? 10.398 13.82 -5.77 1 91.12 85 ILE B CA 1
ATOM 3180 C C . ILE B 1 85 ? 10.328 13.57 -4.262 1 91.12 85 ILE B C 1
ATOM 3182 O O . ILE B 1 85 ? 10.602 12.461 -3.801 1 91.12 85 ILE B O 1
ATOM 3186 N N . ILE B 1 86 ? 10.008 14.641 -3.506 1 95 86 ILE B N 1
ATOM 3187 C CA . ILE B 1 86 ? 9.789 14.586 -2.066 1 95 86 ILE B CA 1
ATOM 3188 C C . ILE B 1 86 ? 8.289 14.648 -1.769 1 95 86 ILE B C 1
ATOM 3190 O O . ILE B 1 86 ? 7.633 15.648 -2.07 1 95 86 ILE B O 1
ATOM 3194 N N . SER B 1 87 ? 7.777 13.594 -1.143 1 94.69 87 SER B N 1
ATOM 3195 C CA . SER B 1 87 ? 6.34 13.5 -0.932 1 94.69 87 SER B CA 1
ATOM 3196 C C . SER B 1 87 ? 5.98 13.68 0.54 1 94.69 87 SER B C 1
ATOM 3198 O O . SER B 1 87 ? 6.684 13.18 1.42 1 94.69 87 SER B O 1
ATOM 3200 N N . GLY B 1 88 ? 4.898 14.383 0.807 1 93.75 88 GLY B N 1
ATOM 3201 C CA . GLY B 1 88 ? 4.391 14.664 2.141 1 93.75 88 GLY B CA 1
ATOM 3202 C C . GLY B 1 88 ? 3.799 16.047 2.27 1 93.75 88 GLY B C 1
ATOM 3203 O O . GLY B 1 88 ? 3.992 16.906 1.396 1 93.75 88 GLY B O 1
ATOM 3204 N N . GLN B 1 89 ? 3.17 16.312 3.346 1 89.88 89 GLN B N 1
ATOM 3205 C CA . GLN B 1 89 ? 2.391 17.547 3.398 1 89.88 89 GLN B CA 1
ATOM 3206 C C . GLN B 1 89 ? 2.975 18.516 4.418 1 89.88 89 GLN B C 1
ATOM 3208 O O . GLN B 1 89 ? 2.545 19.672 4.5 1 89.88 89 GLN B O 1
ATOM 3213 N N . ASP B 1 90 ? 3.953 18.156 5.199 1 94.88 90 ASP B N 1
ATOM 3214 C CA . ASP B 1 90 ? 4.496 19.031 6.23 1 94.88 90 ASP B CA 1
ATOM 3215 C C . ASP B 1 90 ? 5.461 20.047 5.629 1 94.88 90 ASP B C 1
ATOM 3217 O O . ASP B 1 90 ? 6.273 19.719 4.77 1 94.88 90 ASP B O 1
ATOM 3221 N N . ILE B 1 91 ? 5.453 21.234 6.105 1 93.31 91 ILE B N 1
ATOM 3222 C CA . ILE B 1 91 ? 6.242 22.344 5.586 1 93.31 91 ILE B CA 1
ATOM 3223 C C . ILE B 1 91 ? 7.73 22.062 5.805 1 93.31 91 ILE B C 1
ATOM 3225 O O . ILE B 1 91 ? 8.578 22.625 5.105 1 93.31 91 ILE B O 1
ATOM 3229 N N . SER B 1 92 ? 8.062 21.281 6.785 1 97.56 92 SER B N 1
ATOM 3230 C CA . SER B 1 92 ? 9.453 20.922 7.035 1 97.56 92 SER B CA 1
ATOM 3231 C C . SER B 1 92 ? 10.094 20.297 5.797 1 97.56 92 SER B C 1
ATOM 3233 O O . SER B 1 92 ? 11.312 20.406 5.605 1 97.56 92 SER B O 1
ATOM 3235 N N . LEU B 1 93 ? 9.336 19.703 4.934 1 97.5 93 LEU B N 1
ATOM 3236 C CA . LEU B 1 93 ? 9.844 19.062 3.723 1 97.5 93 LEU B CA 1
ATOM 3237 C C . LEU B 1 93 ? 10.242 20.109 2.686 1 97.5 93 LEU B C 1
ATOM 3239 O O . LEU B 1 93 ? 11.141 19.891 1.872 1 97.5 93 LEU B O 1
ATOM 3243 N N . ASP B 1 94 ? 9.594 21.234 2.715 1 94.38 94 ASP B N 1
ATOM 3244 C CA . ASP B 1 94 ? 10.016 22.344 1.868 1 94.38 94 ASP B CA 1
ATOM 3245 C C . ASP B 1 94 ? 11.391 22.859 2.277 1 94.38 94 ASP B C 1
ATOM 3247 O O . ASP B 1 94 ? 12.219 23.188 1.421 1 94.38 94 ASP B O 1
ATOM 3251 N N . ILE B 1 95 ? 11.539 22.953 3.516 1 97 95 ILE B N 1
ATOM 3252 C CA . ILE B 1 95 ? 12.828 23.375 4.039 1 97 95 ILE B CA 1
ATOM 3253 C C . ILE B 1 95 ? 13.906 22.375 3.643 1 97 95 ILE B C 1
ATOM 3255 O O . ILE B 1 95 ? 14.984 22.766 3.18 1 97 95 ILE B O 1
ATOM 3259 N N . LEU B 1 96 ? 13.602 21.078 3.805 1 97.94 96 LEU B N 1
ATOM 3260 C CA . LEU B 1 96 ? 14.531 20.031 3.389 1 97.94 96 LEU B CA 1
ATOM 3261 C C . LEU B 1 96 ? 14.867 20.172 1.906 1 97.94 96 LEU B C 1
ATOM 3263 O O . LEU B 1 96 ? 16.031 20.047 1.516 1 97.94 96 LEU B O 1
ATOM 3267 N N . ALA B 1 97 ? 13.883 20.391 1.114 1 95.56 97 ALA B N 1
ATOM 3268 C CA . ALA B 1 97 ? 14.078 20.547 -0.325 1 95.56 97 ALA B CA 1
ATOM 3269 C C . ALA B 1 97 ? 15.039 21.688 -0.628 1 95.56 97 ALA B C 1
ATOM 3271 O O . ALA B 1 97 ? 15.922 21.547 -1.478 1 95.56 97 ALA B O 1
ATOM 3272 N N . ASN B 1 98 ? 14.898 22.781 0.074 1 95 98 ASN B N 1
ATOM 3273 C CA . ASN B 1 98 ? 15.773 23.938 -0.103 1 95 98 ASN B CA 1
ATOM 3274 C C . ASN B 1 98 ? 17.219 23.594 0.244 1 95 98 ASN B C 1
ATOM 3276 O O . ASN B 1 98 ? 18.141 23.969 -0.488 1 95 98 ASN B O 1
ATOM 3280 N N . TYR B 1 99 ? 17.391 22.922 1.281 1 97 99 TYR B N 1
ATOM 3281 C CA . TYR B 1 99 ? 18.734 22.547 1.709 1 97 99 TYR B CA 1
ATOM 3282 C C . TYR B 1 99 ? 19.375 21.578 0.72 1 97 99 TYR B C 1
ATOM 3284 O O . TYR B 1 99 ? 20.562 21.688 0.423 1 97 99 TYR B O 1
ATOM 3292 N N . LEU B 1 100 ? 18.641 20.625 0.226 1 95.75 100 LEU B N 1
ATOM 3293 C CA . LEU B 1 100 ? 19.141 19.672 -0.755 1 95.75 100 LEU B CA 1
ATOM 3294 C C . LEU B 1 100 ? 19.594 20.391 -2.027 1 95.75 100 LEU B C 1
ATOM 3296 O O . LEU B 1 100 ? 20.641 20.062 -2.596 1 95.75 100 LEU B O 1
ATOM 3300 N N . GLU B 1 101 ? 18.812 21.297 -2.404 1 91.44 101 GLU B N 1
ATOM 3301 C CA . GLU B 1 101 ? 19.109 22.062 -3.613 1 91.44 101 GLU B CA 1
ATOM 3302 C C . GLU B 1 101 ? 20.391 22.875 -3.439 1 91.44 101 GLU B C 1
ATOM 3304 O O . GLU B 1 101 ? 21.188 23 -4.371 1 91.44 101 GLU B O 1
ATOM 3309 N N . LYS B 1 102 ? 20.594 23.406 -2.328 1 92.44 102 LYS B N 1
ATOM 3310 C CA . LYS B 1 102 ? 21.75 24.25 -2.037 1 92.44 102 LYS B CA 1
ATOM 3311 C C . LYS B 1 102 ? 23 23.406 -1.85 1 92.44 102 LYS B C 1
ATOM 3313 O O . LYS B 1 102 ? 24.109 23.844 -2.197 1 92.44 102 LYS B O 1
ATOM 3318 N N . SER B 1 103 ? 22.891 22.297 -1.271 1 89.75 103 SER B N 1
ATOM 3319 C CA . SER B 1 103 ? 24.031 21.453 -0.89 1 89.75 103 SER B CA 1
ATOM 3320 C C . SER B 1 103 ? 24.656 20.781 -2.107 1 89.75 103 SER B C 1
ATOM 3322 O O . SER B 1 103 ? 25.844 20.484 -2.105 1 89.75 103 SER B O 1
ATOM 3324 N N . SER B 1 104 ? 23.797 20.422 -3.043 1 80.31 104 SER B N 1
ATOM 3325 C CA . SER B 1 104 ? 24.312 19.734 -4.219 1 80.31 104 SER B CA 1
ATOM 3326 C C . SER B 1 104 ? 23.656 20.234 -5.496 1 80.31 104 SER B C 1
ATOM 3328 O O . SER B 1 104 ? 22.422 20.359 -5.566 1 80.31 104 SER B O 1
ATOM 3330 N N . LYS B 1 105 ? 24.5 20.531 -6.422 1 82.62 105 LYS B N 1
ATOM 3331 C CA . LYS B 1 105 ? 23.969 20.906 -7.727 1 82.62 105 LYS B CA 1
ATOM 3332 C C . LYS B 1 105 ? 23.516 19.688 -8.508 1 82.62 105 LYS B C 1
ATOM 3334 O O . LYS B 1 105 ? 22.938 19.812 -9.602 1 82.62 105 LYS B O 1
ATOM 3339 N N . ARG B 1 106 ? 23.625 18.625 -7.816 1 87.81 106 ARG B N 1
ATOM 3340 C CA . ARG B 1 106 ? 23.297 17.375 -8.5 1 87.81 106 ARG B CA 1
ATOM 3341 C C . ARG B 1 106 ? 21.828 17.016 -8.297 1 87.81 106 ARG B C 1
ATOM 3343 O O . ARG B 1 106 ? 21.281 16.172 -9.008 1 87.81 106 ARG B O 1
ATOM 3350 N N . PHE B 1 107 ? 21.219 17.609 -7.297 1 90.44 107 PHE B N 1
ATOM 3351 C CA . PHE B 1 107 ? 19.828 17.266 -6.992 1 90.44 107 PHE B CA 1
ATOM 3352 C C . PHE B 1 107 ? 18.906 18.453 -7.199 1 90.44 107 PHE B C 1
ATOM 3354 O O . PHE B 1 107 ? 19.234 19.578 -6.801 1 90.44 107 PHE B O 1
ATOM 3361 N N . ARG B 1 108 ? 17.812 18.156 -7.832 1 88.25 108 ARG B N 1
ATOM 3362 C CA . ARG B 1 108 ? 16.719 19.109 -7.977 1 88.25 108 ARG B CA 1
ATOM 3363 C C . ARG B 1 108 ? 15.422 18.562 -7.383 1 88.25 108 ARG B C 1
ATOM 3365 O O . ARG B 1 108 ? 14.703 17.797 -8.039 1 88.25 108 ARG B O 1
ATOM 3372 N N . PRO B 1 109 ? 15.102 19.031 -6.176 1 90.88 109 PRO B N 1
ATOM 3373 C CA . PRO B 1 109 ? 13.93 18.469 -5.488 1 90.88 109 PRO B CA 1
ATOM 3374 C C . PRO B 1 109 ? 12.617 19.078 -5.973 1 90.88 109 PRO B C 1
ATOM 3376 O O . PRO B 1 109 ? 12.539 20.281 -6.215 1 90.88 109 PRO B O 1
ATOM 3379 N N . LEU B 1 110 ? 11.641 18.234 -6.23 1 85.25 110 LEU B N 1
ATOM 3380 C CA . LEU B 1 110 ? 10.25 18.578 -6.465 1 85.25 110 LEU B CA 1
ATOM 3381 C C . LEU B 1 110 ? 9.359 18.062 -5.336 1 85.25 110 LEU B C 1
ATOM 3383 O O . LEU B 1 110 ? 9.648 17.016 -4.746 1 85.25 110 LEU B O 1
ATOM 3387 N N . ARG B 1 111 ? 8.281 18.859 -5.059 1 88.5 111 ARG B N 1
ATOM 3388 C CA . ARG B 1 111 ? 7.406 18.5 -3.945 1 88.5 111 ARG B CA 1
ATOM 3389 C C . ARG B 1 111 ? 6.113 17.875 -4.445 1 88.5 111 ARG B C 1
ATOM 3391 O O . ARG B 1 111 ? 5.527 18.328 -5.426 1 88.5 111 ARG B O 1
ATOM 3398 N N . SER B 1 112 ? 5.727 16.75 -3.848 1 85.69 112 SER B N 1
ATOM 3399 C CA . SER B 1 112 ? 4.418 16.141 -4.016 1 85.69 112 SER B CA 1
ATOM 3400 C C . SER B 1 112 ? 3.631 16.141 -2.711 1 85.69 112 SER B C 1
ATOM 3402 O O . SER B 1 112 ? 4.02 15.484 -1.744 1 85.69 112 SER B O 1
ATOM 3404 N N . TYR B 1 113 ? 2.514 16.844 -2.686 1 86.12 113 TYR B N 1
ATOM 3405 C CA . TYR B 1 113 ? 1.753 17.031 -1.456 1 86.12 113 TYR B CA 1
ATOM 3406 C C . TYR B 1 113 ? 0.649 15.992 -1.322 1 86.12 113 TYR B C 1
ATOM 3408 O O . TYR B 1 113 ? -0.508 16.266 -1.653 1 86.12 113 TYR B O 1
ATOM 3416 N N . VAL B 1 114 ? 0.975 14.844 -0.837 1 86.38 114 VAL B N 1
ATOM 3417 C CA . VAL B 1 114 ? 0.014 13.758 -0.673 1 86.38 114 VAL B CA 1
ATOM 3418 C C . VAL B 1 114 ? 0.166 13.141 0.714 1 86.38 114 VAL B C 1
ATOM 3420 O O . VAL B 1 114 ? 1.143 13.414 1.418 1 86.38 114 VAL B O 1
ATOM 3423 N N . GLY B 1 115 ? -0.836 12.328 1.155 1 91.38 115 GLY B N 1
ATOM 3424 C CA . GLY B 1 115 ? -0.843 11.695 2.467 1 91.38 115 GLY B CA 1
ATOM 3425 C C . GLY B 1 115 ? 0.211 10.617 2.617 1 91.38 115 GLY B C 1
ATOM 3426 O O . GLY B 1 115 ? 0.813 10.188 1.63 1 91.38 115 GLY B O 1
ATOM 3427 N N . SER B 1 116 ? 0.399 10.18 3.801 1 97 116 SER B N 1
ATOM 3428 C CA . SER B 1 116 ? 1.474 9.266 4.164 1 97 116 SER B CA 1
ATOM 3429 C C . SER B 1 116 ? 1.354 7.945 3.412 1 97 116 SER B C 1
ATOM 3431 O O . SER B 1 116 ? 2.33 7.461 2.838 1 97 116 SER B O 1
ATOM 3433 N N . LEU B 1 117 ? 0.178 7.363 3.453 1 97.25 117 LEU B N 1
ATOM 3434 C CA . LEU B 1 117 ? -0.002 6.07 2.801 1 97.25 117 LEU B CA 1
ATOM 3435 C C . LEU B 1 117 ? 0.201 6.191 1.294 1 97.25 117 LEU B C 1
ATOM 3437 O O . LEU B 1 117 ? 0.874 5.355 0.686 1 97.25 117 LEU B O 1
ATOM 3441 N N . GLU B 1 118 ? -0.35 7.234 0.724 1 93.06 118 GLU B N 1
ATOM 3442 C CA . GLU B 1 118 ? -0.157 7.488 -0.701 1 93.06 118 GLU B CA 1
ATOM 3443 C C . GLU B 1 118 ? 1.317 7.711 -1.026 1 93.06 118 GLU B C 1
ATOM 3445 O O . GLU B 1 118 ? 1.789 7.32 -2.096 1 93.06 118 GLU B O 1
ATOM 3450 N N . SER B 1 119 ? 1.956 8.375 -0.17 1 95.31 119 SER B N 1
ATOM 3451 C CA . SER B 1 119 ? 3.387 8.594 -0.352 1 95.31 119 SER B CA 1
ATOM 3452 C C . SER B 1 119 ? 4.148 7.273 -0.408 1 95.31 119 SER B C 1
ATOM 3454 O O . SER B 1 119 ? 4.992 7.078 -1.283 1 95.31 119 SER B O 1
ATOM 3456 N N . LEU B 1 120 ? 3.855 6.383 0.474 1 97.81 120 LEU B N 1
ATOM 3457 C CA . LEU B 1 120 ? 4.508 5.078 0.491 1 97.81 120 LEU B CA 1
ATOM 3458 C C . LEU B 1 120 ? 4.188 4.293 -0.777 1 97.81 120 LEU B C 1
ATOM 3460 O O . LEU B 1 120 ? 5.07 3.672 -1.367 1 97.81 120 LEU B O 1
ATOM 3464 N N . ILE B 1 121 ? 2.941 4.344 -1.157 1 95.25 121 ILE B N 1
ATOM 3465 C CA . ILE B 1 121 ? 2.514 3.662 -2.375 1 95.25 121 ILE B CA 1
ATOM 3466 C C . ILE B 1 121 ? 3.246 4.25 -3.58 1 95.25 121 ILE B C 1
ATOM 3468 O O . ILE B 1 121 ? 3.709 3.516 -4.453 1 95.25 121 ILE B O 1
ATOM 3472 N N . SER B 1 122 ? 3.355 5.586 -3.584 1 91.5 122 SER B N 1
ATOM 3473 C CA . SER B 1 122 ? 4.07 6.266 -4.656 1 91.5 122 SER B CA 1
ATOM 3474 C C . SER B 1 122 ? 5.523 5.809 -4.73 1 91.5 122 SER B C 1
ATOM 3476 O O . SER B 1 122 ? 6.062 5.605 -5.82 1 91.5 122 SER B O 1
ATOM 3478 N N . MET B 1 123 ? 6.137 5.613 -3.629 1 95.81 123 MET B N 1
ATOM 3479 C CA . MET B 1 123 ? 7.512 5.125 -3.594 1 95.81 123 MET B CA 1
ATOM 3480 C C . MET B 1 123 ? 7.594 3.682 -4.086 1 95.81 123 MET B C 1
ATOM 3482 O O . MET B 1 123 ? 8.461 3.342 -4.887 1 95.81 123 MET B O 1
ATOM 3486 N N . TYR B 1 124 ? 6.668 2.865 -3.639 1 96.25 124 TYR B N 1
ATOM 3487 C CA . TYR B 1 124 ? 6.59 1.482 -4.098 1 96.25 124 TYR B CA 1
ATOM 3488 C C . TYR B 1 124 ? 6.527 1.414 -5.617 1 96.25 124 TYR B C 1
ATOM 3490 O O . TYR B 1 124 ? 7.172 0.559 -6.234 1 96.25 124 TYR B O 1
ATOM 3498 N N . GLN B 1 125 ? 5.793 2.373 -6.109 1 88.5 125 GLN B N 1
ATOM 3499 C CA . GLN B 1 125 ? 5.574 2.381 -7.555 1 88.5 125 GLN B CA 1
ATOM 3500 C C . GLN B 1 125 ? 6.723 3.082 -8.281 1 88.5 125 GLN B C 1
ATOM 3502 O O . GLN B 1 125 ? 6.73 3.156 -9.508 1 88.5 125 GLN B O 1
ATOM 3507 N N . GLY B 1 126 ? 7.633 3.641 -7.566 1 89.31 126 GLY B N 1
ATOM 3508 C CA . GLY B 1 126 ? 8.812 4.238 -8.164 1 89.31 126 GLY B CA 1
ATOM 3509 C C . GLY B 1 126 ? 8.641 5.711 -8.484 1 89.31 126 GLY B C 1
ATOM 3510 O O . GLY B 1 126 ? 9.445 6.293 -9.219 1 89.31 126 GLY B O 1
ATOM 3511 N N . TYR B 1 127 ? 7.648 6.352 -7.879 1 85.88 127 TYR B N 1
ATOM 3512 C CA . TYR B 1 127 ? 7.309 7.715 -8.266 1 85.88 127 TYR B CA 1
ATOM 3513 C C . TYR B 1 127 ? 7.852 8.719 -7.262 1 85.88 127 TYR B C 1
ATOM 3515 O O . TYR B 1 127 ? 7.801 9.93 -7.492 1 85.88 127 TYR B O 1
ATOM 3523 N N . SER B 1 128 ? 8.359 8.258 -6.16 1 92.62 128 SER B N 1
ATOM 3524 C CA . SER B 1 128 ? 8.875 9.164 -5.137 1 92.62 128 SER B CA 1
ATOM 3525 C C . SER B 1 128 ? 10.227 8.695 -4.613 1 92.62 128 SER B C 1
ATOM 3527 O O . SER B 1 128 ? 10.453 7.496 -4.457 1 92.62 128 SER B O 1
ATOM 3529 N N . ASP B 1 129 ? 11.047 9.656 -4.309 1 96.12 129 ASP B N 1
ATOM 3530 C CA . ASP B 1 129 ? 12.406 9.359 -3.875 1 96.12 129 ASP B CA 1
ATOM 3531 C C . ASP B 1 129 ? 12.539 9.477 -2.357 1 96.12 129 ASP B C 1
ATOM 3533 O O . ASP B 1 129 ? 13.219 8.672 -1.724 1 96.12 129 ASP B O 1
ATOM 3537 N N . ILE B 1 130 ? 11.953 10.531 -1.836 1 98.38 130 ILE B N 1
ATOM 3538 C CA . ILE B 1 130 ? 11.867 10.758 -0.396 1 98.38 130 ILE B CA 1
ATOM 3539 C C . ILE B 1 130 ? 10.406 10.844 0.026 1 98.38 130 ILE B C 1
ATOM 3541 O O . ILE B 1 130 ? 9.648 11.664 -0.505 1 98.38 130 ILE B O 1
ATOM 3545 N N . VAL B 1 131 ? 10.078 10 0.994 1 98 131 VAL B N 1
ATOM 3546 C CA . VAL B 1 131 ? 8.688 9.984 1.432 1 98 131 VAL B CA 1
ATOM 3547 C C . VAL B 1 131 ? 8.617 10.234 2.936 1 98 131 VAL B C 1
ATOM 3549 O O . VAL B 1 131 ? 9.453 9.742 3.695 1 98 131 VAL B O 1
ATOM 3552 N N . SER B 1 132 ? 7.637 11.055 3.314 1 98.25 132 SER B N 1
ATOM 3553 C CA . SER B 1 132 ? 7.371 11.211 4.738 1 98.25 132 SER B CA 1
ATOM 3554 C C . SER B 1 132 ? 6.18 10.367 5.176 1 98.25 132 SER B C 1
ATOM 3556 O O . SER B 1 132 ? 5.262 10.125 4.391 1 98.25 132 SER B O 1
ATOM 3558 N N . THR B 1 133 ? 6.27 9.883 6.363 1 98.19 133 THR B N 1
ATOM 3559 C CA . THR B 1 133 ? 5.172 9.07 6.875 1 98.19 133 THR B CA 1
ATOM 3560 C C . THR B 1 133 ? 4.977 9.305 8.367 1 98.19 133 THR B C 1
ATOM 3562 O O . THR B 1 133 ? 5.934 9.609 9.086 1 98.19 133 THR B O 1
ATOM 3565 N N . HIS B 1 134 ? 3.818 9.305 8.844 1 98.56 134 HIS B N 1
ATOM 3566 C CA . HIS B 1 134 ? 3.412 9.32 10.242 1 98.56 134 HIS B CA 1
ATOM 3567 C C . HIS B 1 134 ? 2.172 8.461 10.469 1 98.56 134 HIS B C 1
ATOM 3569 O O . HIS B 1 134 ? 1.134 8.961 10.906 1 98.56 134 HIS B O 1
ATOM 3575 N N . LEU B 1 135 ? 2.268 7.223 10.227 1 98.69 135 LEU B N 1
ATOM 3576 C CA . LEU B 1 135 ? 1.204 6.23 10.344 1 98.69 135 LEU B CA 1
ATOM 3577 C C . LEU B 1 135 ? 1.352 5.426 11.633 1 98.69 135 LEU B C 1
ATOM 3579 O O . LEU B 1 135 ? 2.338 4.707 11.805 1 98.69 135 LEU B O 1
ATOM 3583 N N . ILE B 1 136 ? 0.373 5.488 12.445 1 98.25 136 ILE B N 1
ATOM 3584 C CA . ILE B 1 136 ? 0.449 4.801 13.727 1 98.25 136 ILE B CA 1
ATOM 3585 C C . ILE B 1 136 ? -0.252 3.447 13.633 1 98.25 136 ILE B C 1
ATOM 3587 O O . ILE B 1 136 ? -1.302 3.328 13 1 98.25 136 ILE B O 1
ATOM 3591 N N . GLU B 1 137 ? 0.326 2.467 14.195 1 95.69 137 GLU B N 1
ATOM 3592 C CA . GLU B 1 137 ? -0.351 1.192 14.422 1 95.69 137 GLU B CA 1
ATOM 3593 C C . GLU B 1 137 ? -1.021 1.161 15.789 1 95.69 137 GLU B C 1
ATOM 3595 O O . GLU B 1 137 ? -0.355 1.314 16.812 1 95.69 137 GLU B O 1
ATOM 3600 N N . GLY B 1 138 ? -2.254 0.864 15.859 1 90.25 138 GLY B N 1
ATOM 3601 C CA . GLY B 1 138 ? -3.059 0.998 17.062 1 90.25 138 GLY B CA 1
ATOM 3602 C C . GLY B 1 138 ? -2.648 0.038 18.156 1 90.25 138 GLY B C 1
ATOM 3603 O O . GLY B 1 138 ? -2.49 0.441 19.312 1 90.25 138 GLY B O 1
ATOM 3604 N N . ILE B 1 139 ? -2.408 -1.156 17.812 1 84.94 139 ILE B N 1
ATOM 3605 C CA . ILE B 1 139 ? -2.182 -2.203 18.812 1 84.94 139 ILE B CA 1
ATOM 3606 C C . ILE B 1 139 ? -0.827 -1.995 19.484 1 84.94 139 ILE B C 1
ATOM 3608 O O . ILE B 1 139 ? -0.727 -2.014 20.703 1 84.94 139 ILE B O 1
ATOM 3612 N N . SER B 1 140 ? 0.211 -1.682 18.75 1 90.12 140 SER B N 1
ATOM 3613 C CA . SER B 1 140 ? 1.562 -1.58 19.281 1 90.12 140 SER B CA 1
ATOM 3614 C C . SER B 1 140 ? 1.896 -0.144 19.672 1 90.12 140 SER B C 1
ATOM 3616 O O . SER B 1 140 ? 2.775 0.089 20.5 1 90.12 140 SER B O 1
ATOM 3618 N N . GLY B 1 141 ? 1.191 0.79 19 1 93.44 141 GLY B N 1
ATOM 3619 C CA . GLY B 1 141 ? 1.524 2.191 19.203 1 93.44 141 GLY B CA 1
ATOM 3620 C C . GLY B 1 141 ? 2.758 2.631 18.438 1 93.44 141 GLY B C 1
ATOM 3621 O O . GLY B 1 141 ? 3.186 3.781 18.547 1 93.44 141 GLY B O 1
ATOM 3622 N N . GLU B 1 142 ? 3.297 1.706 17.688 1 96.25 142 GLU B N 1
ATOM 3623 C CA . GLU B 1 142 ? 4.492 2.018 16.922 1 96.25 142 GLU B CA 1
ATOM 3624 C C . GLU B 1 142 ? 4.145 2.803 15.656 1 96.25 142 GLU B C 1
ATOM 3626 O O . GLU B 1 142 ? 3.172 2.48 14.969 1 96.25 142 GLU B O 1
ATOM 3631 N N . TYR B 1 143 ? 4.93 3.84 15.406 1 98.19 143 TYR B N 1
ATOM 3632 C CA . TYR B 1 143 ? 4.707 4.637 14.203 1 98.19 143 TYR B CA 1
ATOM 3633 C C . TYR B 1 143 ? 5.523 4.098 13.031 1 98.19 143 TYR B C 1
ATOM 3635 O O . TYR B 1 143 ? 6.676 3.693 13.203 1 98.19 143 TYR B O 1
ATOM 3643 N N . ASN B 1 144 ? 4.945 4.113 11.867 1 98.62 144 ASN B N 1
ATOM 3644 C CA . ASN B 1 144 ? 5.539 4.133 10.531 1 98.62 144 ASN B CA 1
ATOM 3645 C C . ASN B 1 144 ? 6.039 2.754 10.117 1 98.62 144 ASN B C 1
ATOM 3647 O O . ASN B 1 144 ? 5.543 2.174 9.148 1 98.62 144 ASN B O 1
ATOM 3651 N N . VAL B 1 145 ? 6.918 2.094 10.914 1 98 145 VAL B N 1
ATOM 3652 C CA . VAL B 1 145 ? 7.629 0.899 10.477 1 98 145 VAL B CA 1
ATOM 3653 C C . VAL B 1 145 ? 6.633 -0.219 10.18 1 98 145 VAL B C 1
ATOM 3655 O O . VAL B 1 145 ? 6.766 -0.933 9.18 1 98 145 VAL B O 1
ATOM 3658 N N . PRO B 1 146 ? 5.566 -0.384 11 1 97.25 146 PRO B N 1
ATOM 3659 C CA . PRO B 1 146 ? 4.598 -1.445 10.711 1 97.25 146 PRO B CA 1
ATOM 3660 C C . PRO B 1 146 ? 3.951 -1.293 9.336 1 97.25 146 PRO B C 1
ATOM 3662 O O . PRO B 1 146 ? 3.58 -2.289 8.711 1 97.25 146 PRO B O 1
ATOM 3665 N N . TYR B 1 147 ? 3.797 -0.09 8.836 1 98.44 147 TYR B N 1
ATOM 3666 C CA . TYR B 1 147 ? 3.23 0.167 7.52 1 98.44 147 TYR B CA 1
ATOM 3667 C C . TYR B 1 147 ? 4.297 0.054 6.434 1 98.44 147 TYR B C 1
ATOM 3669 O O . TYR B 1 147 ? 4.07 -0.576 5.398 1 98.44 147 TYR B O 1
ATOM 3677 N N . ILE B 1 148 ? 5.453 0.622 6.684 1 98.56 148 ILE B N 1
ATOM 3678 C CA . ILE B 1 148 ? 6.547 0.66 5.719 1 98.56 148 ILE B CA 1
ATOM 3679 C C . ILE B 1 148 ? 6.965 -0.764 5.359 1 98.56 148 ILE B C 1
ATOM 3681 O O . ILE B 1 148 ? 7.129 -1.091 4.184 1 98.56 148 ILE B O 1
ATOM 3685 N N . SER B 1 149 ? 7.055 -1.617 6.359 1 97.25 149 SER B N 1
ATOM 3686 C CA . SER B 1 149 ? 7.574 -2.967 6.168 1 97.25 149 SER B CA 1
ATOM 3687 C C . SER B 1 149 ? 6.621 -3.814 5.332 1 97.25 149 SER B C 1
ATOM 3689 O O . SER B 1 149 ? 7.023 -4.82 4.746 1 97.25 149 SER B O 1
ATOM 3691 N N . LYS B 1 150 ? 5.344 -3.436 5.293 1 97.88 150 LYS B N 1
ATOM 3692 C CA . LYS B 1 150 ? 4.383 -4.172 4.477 1 97.88 150 LYS B CA 1
ATOM 3693 C C . LYS B 1 150 ? 4.348 -3.635 3.049 1 97.88 150 LYS B C 1
ATOM 3695 O O . LYS B 1 150 ? 4.414 -4.406 2.088 1 97.88 150 LYS B O 1
ATOM 3700 N N . ILE B 1 151 ? 4.375 -2.379 2.926 1 98.12 151 ILE B N 1
ATOM 3701 C CA . ILE B 1 151 ? 4.219 -1.768 1.609 1 98.12 151 ILE B CA 1
ATOM 3702 C C . ILE B 1 151 ? 5.523 -1.889 0.825 1 98.12 151 ILE B C 1
ATOM 3704 O O . ILE B 1 151 ? 5.504 -2.107 -0.388 1 98.12 151 ILE B O 1
ATOM 3708 N N . LEU B 1 152 ? 6.617 -1.8 1.532 1 98.12 152 LEU B N 1
ATOM 3709 C CA . LEU B 1 152 ? 7.922 -1.87 0.884 1 98.12 152 LEU B CA 1
ATOM 3710 C C . LEU B 1 152 ? 8.617 -3.188 1.207 1 98.12 152 LEU B C 1
ATOM 3712 O O . LEU B 1 152 ? 9.844 -3.232 1.337 1 98.12 152 LEU B O 1
ATOM 3716 N N . VAL B 1 153 ? 7.887 -4.246 1.333 1 96.94 153 VAL B N 1
ATOM 3717 C CA . VAL B 1 153 ? 8.328 -5.547 1.827 1 96.94 153 VAL B CA 1
ATOM 3718 C C . VAL B 1 153 ? 9.461 -6.078 0.95 1 96.94 153 VAL B C 1
ATOM 3720 O O . VAL B 1 153 ? 10.344 -6.789 1.432 1 96.94 153 VAL B O 1
ATOM 3723 N N . ASN B 1 154 ? 9.523 -5.746 -0.329 1 97.06 154 ASN B N 1
ATOM 3724 C CA . ASN B 1 154 ? 10.508 -6.301 -1.248 1 97.06 154 ASN B CA 1
ATOM 3725 C C . ASN B 1 154 ? 11.648 -5.324 -1.511 1 97.06 154 ASN B C 1
ATOM 3727 O O . ASN B 1 154 ? 12.43 -5.508 -2.445 1 97.06 154 ASN B O 1
ATOM 3731 N N . PHE B 1 155 ? 11.742 -4.277 -0.71 1 97.06 155 PHE B N 1
ATOM 3732 C CA . PHE B 1 155 ? 12.75 -3.244 -0.911 1 97.06 155 PHE B CA 1
ATOM 3733 C C . PHE B 1 155 ? 13.656 -3.123 0.312 1 97.06 155 PHE B C 1
ATOM 3735 O O . PHE B 1 155 ? 13.273 -3.516 1.415 1 97.06 155 PHE B O 1
ATOM 3742 N N . GLN B 1 156 ? 14.836 -2.676 0.037 1 96.56 156 GLN B N 1
ATOM 3743 C CA . GLN B 1 156 ? 15.688 -2.178 1.113 1 96.56 156 GLN B CA 1
ATOM 3744 C C . GLN B 1 156 ? 15.484 -0.68 1.324 1 96.56 156 GLN B C 1
ATOM 3746 O O . GLN B 1 156 ? 15.336 0.074 0.361 1 96.56 156 GLN B O 1
ATOM 3751 N N . TYR B 1 157 ? 15.422 -0.241 2.57 1 98.25 157 TYR B N 1
ATOM 3752 C CA . TYR B 1 157 ? 15.125 1.162 2.836 1 98.25 157 TYR B CA 1
ATOM 3753 C C . TYR B 1 157 ? 15.719 1.604 4.168 1 98.25 157 TYR B C 1
ATOM 3755 O O . TYR B 1 157 ? 16.156 0.771 4.969 1 98.25 157 TYR B O 1
ATOM 3763 N N . ILE B 1 158 ? 15.805 2.859 4.32 1 98.75 158 ILE B N 1
ATOM 3764 C CA . ILE B 1 158 ? 16.219 3.496 5.566 1 98.75 158 ILE B CA 1
ATOM 3765 C C . ILE B 1 158 ? 15.109 4.43 6.059 1 98.75 158 ILE B C 1
ATOM 3767 O O . ILE B 1 158 ? 14.461 5.113 5.262 1 98.75 158 ILE B O 1
ATOM 3771 N N . VAL B 1 159 ? 14.82 4.355 7.336 1 98.88 159 VAL B N 1
ATOM 3772 C CA . VAL B 1 159 ? 13.852 5.223 7.992 1 98.88 159 VAL B CA 1
ATOM 3773 C C . VAL B 1 159 ? 14.562 6.188 8.93 1 98.88 159 VAL B C 1
ATOM 3775 O O . VAL B 1 159 ? 15.289 5.758 9.836 1 98.88 159 VAL B O 1
ATOM 3778 N N . ILE B 1 160 ? 14.312 7.504 8.703 1 98.94 160 ILE B N 1
ATOM 3779 C CA . ILE B 1 160 ? 15.016 8.531 9.461 1 98.94 160 ILE B CA 1
ATOM 3780 C C . ILE B 1 160 ? 14.016 9.453 10.148 1 98.94 160 ILE B C 1
ATOM 3782 O O . ILE B 1 160 ? 13.062 9.93 9.523 1 98.94 160 ILE B O 1
ATOM 3786 N N . ARG B 1 161 ? 14.211 9.68 11.445 1 98.88 161 ARG B N 1
ATOM 3787 C CA . ARG B 1 161 ? 13.352 10.617 12.164 1 98.88 161 ARG B CA 1
ATOM 3788 C C . ARG B 1 161 ? 13.562 12.039 11.664 1 98.88 161 ARG B C 1
ATOM 3790 O O . ARG B 1 161 ? 14.68 12.555 11.68 1 98.88 161 ARG B O 1
ATOM 3797 N N . LEU B 1 162 ? 12.547 12.641 11.172 1 98.81 162 LEU B N 1
ATOM 3798 C CA . LEU B 1 162 ? 12.609 14.047 10.797 1 98.81 162 LEU B CA 1
ATOM 3799 C C . LEU B 1 162 ? 12.234 14.945 11.969 1 98.81 162 LEU B C 1
ATOM 3801 O O . LEU B 1 162 ? 12.977 15.859 12.32 1 98.81 162 LEU B O 1
ATOM 3805 N N . LEU B 1 163 ? 11.086 14.656 12.578 1 98.75 163 LEU B N 1
ATOM 3806 C CA . LEU B 1 163 ? 10.586 15.43 13.711 1 98.75 163 LEU B CA 1
ATOM 3807 C C . LEU B 1 163 ? 9.477 14.68 14.43 1 98.75 163 LEU B C 1
ATOM 3809 O O . LEU B 1 163 ? 9.031 13.625 13.969 1 98.75 163 LEU B O 1
ATOM 3813 N N . ALA B 1 164 ? 9.109 15.125 15.586 1 98.5 164 ALA B N 1
ATOM 3814 C CA . ALA B 1 164 ? 7.867 14.75 16.25 1 98.5 164 ALA B CA 1
ATOM 3815 C C . ALA B 1 164 ? 6.996 15.969 16.516 1 98.5 164 ALA B C 1
ATOM 3817 O O . ALA B 1 164 ? 7.5 17.094 16.609 1 98.5 164 ALA B O 1
ATOM 3818 N N . ARG B 1 165 ? 5.754 15.719 16.484 1 98.25 165 ARG B N 1
ATOM 3819 C CA . ARG B 1 165 ? 4.828 16.828 16.703 1 98.25 165 ARG B CA 1
ATOM 3820 C C . ARG B 1 165 ? 3.527 16.328 17.328 1 98.25 165 ARG B C 1
ATOM 3822 O O . ARG B 1 165 ? 3.217 15.141 17.281 1 98.25 165 ARG B O 1
ATOM 3829 N N . LYS B 1 166 ? 2.793 17.219 17.922 1 97.88 166 LYS B N 1
ATOM 3830 C CA . LYS B 1 166 ? 1.553 16.859 18.594 1 97.88 166 LYS B CA 1
ATOM 3831 C C . LYS B 1 166 ? 0.398 16.734 17.609 1 97.88 166 LYS B C 1
ATOM 3833 O O . LYS B 1 166 ? 0.235 17.594 16.734 1 97.88 166 LYS B O 1
ATOM 3838 N N . ALA B 1 167 ? -0.327 15.672 17.719 1 98 167 ALA B N 1
ATOM 3839 C CA . ALA B 1 167 ? -1.587 15.477 17 1 98 167 ALA B CA 1
ATOM 3840 C C . ALA B 1 167 ? -2.738 15.242 17.984 1 98 167 ALA B C 1
ATOM 3842 O O . ALA B 1 167 ? -2.533 14.727 19.078 1 98 167 ALA B O 1
ATOM 3843 N N . GLY B 1 168 ? -3.863 15.742 17.594 1 98.31 168 GLY B N 1
ATOM 3844 C CA . GLY B 1 168 ? -5.008 15.617 18.484 1 98.31 168 GLY B CA 1
ATOM 3845 C C . GLY B 1 168 ? -6.289 16.172 17.891 1 98.31 168 GLY B C 1
ATOM 3846 O O . GLY B 1 168 ? -6.449 16.203 16.672 1 98.31 168 GLY B O 1
ATOM 3847 N N . PHE B 1 169 ? -7.203 16.609 18.828 1 98.75 169 PHE B N 1
ATOM 3848 C CA . PHE B 1 169 ? -8.523 17.062 18.406 1 98.75 169 PHE B CA 1
ATOM 3849 C C . PHE B 1 169 ? -8.531 18.562 18.172 1 98.75 169 PHE B C 1
ATOM 3851 O O . PHE B 1 169 ? -7.957 19.328 18.953 1 98.75 169 PHE B O 1
ATOM 3858 N N . TYR B 1 170 ? -9.078 18.953 17.047 1 98.75 170 TYR B N 1
ATOM 3859 C CA . TYR B 1 170 ? -9.617 20.297 16.922 1 98.75 170 TYR B CA 1
ATOM 3860 C C . TYR B 1 170 ? -11.047 20.375 17.453 1 98.75 170 TYR B C 1
ATOM 3862 O O . TYR B 1 170 ? -11.906 19.578 17.062 1 98.75 170 TYR B O 1
ATOM 3870 N N . VAL B 1 171 ? -11.297 21.297 18.359 1 98.62 171 VAL B N 1
ATOM 3871 C CA . VAL B 1 171 ? -12.648 21.531 18.859 1 98.62 171 VAL B CA 1
ATOM 3872 C C . VAL B 1 171 ? -12.977 23.016 18.797 1 98.62 171 VAL B C 1
ATOM 3874 O O . VAL B 1 171 ? -12.078 23.859 18.625 1 98.62 171 VAL B O 1
ATOM 3877 N N . GLN B 1 172 ? -14.242 23.297 18.828 1 97.69 172 GLN B N 1
ATOM 3878 C CA . GLN B 1 172 ? -14.617 24.703 18.891 1 97.69 172 GLN B CA 1
ATOM 3879 C C . GLN B 1 172 ? -14.016 25.391 20.109 1 97.69 172 GLN B C 1
ATOM 3881 O O . GLN B 1 172 ? -13.82 24.75 21.141 1 97.69 172 GLN B O 1
ATOM 3886 N N . LYS B 1 173 ? -13.812 26.703 19.906 1 97.62 173 LYS B N 1
ATOM 3887 C CA . LYS B 1 173 ? -13.234 27.484 21 1 97.62 173 LYS B CA 1
ATOM 3888 C C . LYS B 1 173 ? -14.031 27.297 22.297 1 97.62 173 LYS B C 1
ATOM 3890 O O . LYS B 1 173 ? -15.258 27.375 22.297 1 97.62 173 LYS B O 1
ATOM 3895 N N . GLY B 1 174 ? -13.32 26.953 23.344 1 97.5 174 GLY B N 1
ATOM 3896 C CA . GLY B 1 174 ? -13.945 26.734 24.641 1 97.5 174 GLY B CA 1
ATOM 3897 C C . GLY B 1 174 ? -14.398 25.297 24.844 1 97.5 174 GLY B C 1
ATOM 3898 O O . GLY B 1 174 ? -14.797 24.906 25.938 1 97.5 174 GLY B O 1
ATOM 3899 N N . ASN B 1 175 ? -14.523 24.5 23.766 1 98.31 175 ASN B N 1
ATOM 3900 C CA . ASN B 1 175 ? -14.898 23.094 23.797 1 98.31 175 ASN B CA 1
ATOM 3901 C C . ASN B 1 175 ? -16.281 22.891 24.438 1 98.31 175 ASN B C 1
ATOM 3903 O O . ASN B 1 175 ? -16.422 22.172 25.422 1 98.31 175 ASN B O 1
ATOM 3907 N N . PRO B 1 176 ? -17.219 23.484 23.859 1 97.75 176 PRO B N 1
ATOM 3908 C CA . PRO B 1 176 ? -18.562 23.5 24.469 1 97.75 176 PRO B CA 1
ATOM 3909 C C . PRO B 1 176 ? -19.109 22.094 24.719 1 97.75 176 PRO B C 1
ATOM 3911 O O . PRO B 1 176 ? -19.938 21.891 25.609 1 97.75 176 PRO B O 1
ATOM 3914 N N . LEU B 1 177 ? -18.641 21.109 23.984 1 98.19 177 LEU B N 1
ATOM 3915 C CA . LEU B 1 177 ? -19.156 19.75 24.125 1 98.19 177 LEU B CA 1
ATOM 3916 C C . LEU B 1 177 ? -18.25 18.906 25.016 1 98.19 177 LEU B C 1
ATOM 3918 O O . LEU B 1 177 ? -18.453 17.703 25.141 1 98.19 177 LEU B O 1
ATOM 3922 N N . ASN B 1 178 ? -17.172 19.453 25.547 1 98.25 178 ASN B N 1
ATOM 3923 C CA . ASN B 1 178 ? -16.266 18.812 26.484 1 98.25 178 ASN B CA 1
ATOM 3924 C C . ASN B 1 178 ? -15.695 17.516 25.922 1 98.25 178 ASN B C 1
ATOM 3926 O O . ASN B 1 178 ? -15.773 16.469 26.562 1 98.25 178 ASN B O 1
ATOM 3930 N N . ILE B 1 179 ? -15.266 17.578 24.703 1 98.38 179 ILE B N 1
ATOM 3931 C CA . ILE B 1 179 ? -14.648 16.453 24.031 1 98.38 179 ILE B CA 1
ATOM 3932 C C . ILE B 1 179 ? -13.203 16.297 24.5 1 98.38 179 ILE B C 1
ATOM 3934 O O . ILE B 1 179 ? -12.414 17.25 24.438 1 98.38 179 ILE B O 1
ATOM 3938 N N . LYS B 1 180 ? -12.812 15.055 24.984 1 96.94 180 LYS B N 1
ATOM 3939 C CA . LYS B 1 180 ? -11.477 14.898 25.562 1 96.94 180 LYS B CA 1
ATOM 3940 C C . LYS B 1 180 ? -10.844 13.586 25.109 1 96.94 180 LYS B C 1
ATOM 3942 O O . LYS B 1 180 ? -9.617 13.484 25 1 96.94 180 LYS B O 1
ATOM 3947 N N . HIS B 1 181 ? -11.695 12.539 24.875 1 96.56 181 HIS B N 1
ATOM 3948 C CA . HIS B 1 181 ? -11.195 11.203 24.578 1 96.56 181 HIS B CA 1
ATOM 3949 C C . HIS B 1 181 ? -11.844 10.641 23.328 1 96.56 181 HIS B C 1
ATOM 3951 O O . HIS B 1 181 ? -12.867 11.148 22.859 1 96.56 181 HIS B O 1
ATOM 3957 N N . TRP B 1 182 ? -11.203 9.641 22.828 1 97.19 182 TRP B N 1
ATOM 3958 C CA . TRP B 1 182 ? -11.711 8.992 21.625 1 97.19 182 TRP B CA 1
ATOM 3959 C C . TRP B 1 182 ? -13.125 8.469 21.844 1 97.19 182 TRP B C 1
ATOM 3961 O O . TRP B 1 182 ? -13.961 8.531 20.938 1 97.19 182 TRP B O 1
ATOM 3971 N N . GLU B 1 183 ? -13.438 8.023 23.031 1 96.88 183 GLU B N 1
ATOM 3972 C CA . GLU B 1 183 ? -14.742 7.445 23.344 1 96.88 183 GLU B CA 1
ATOM 3973 C C . GLU B 1 183 ? -15.852 8.484 23.234 1 96.88 183 GLU B C 1
ATOM 3975 O O . GLU B 1 183 ? -17.016 8.133 23.016 1 96.88 183 GLU B O 1
ATOM 3980 N N . ASP B 1 184 ? -15.492 9.734 23.359 1 97.69 184 ASP B N 1
ATOM 3981 C CA . ASP B 1 184 ? -16.484 10.805 23.25 1 97.69 184 ASP B CA 1
ATOM 3982 C C . ASP B 1 184 ? -17.078 10.852 21.844 1 97.69 184 ASP B C 1
ATOM 3984 O O . ASP B 1 184 ? -18.188 11.352 21.656 1 97.69 184 ASP B O 1
ATOM 3988 N N . LEU B 1 185 ? -16.406 10.32 20.859 1 97.75 185 LEU B N 1
ATOM 3989 C CA . LEU B 1 185 ? -16.859 10.383 19.469 1 97.75 185 LEU B CA 1
ATOM 3990 C C . LEU B 1 185 ? -18.094 9.516 19.266 1 97.75 185 LEU B C 1
ATOM 3992 O O . LEU B 1 185 ? -18.781 9.641 18.234 1 97.75 185 LEU B O 1
ATOM 3996 N N . ARG B 1 186 ? -18.422 8.68 20.234 1 96.06 186 ARG B N 1
ATOM 3997 C CA . ARG B 1 186 ? -19.594 7.816 20.156 1 96.06 186 ARG B CA 1
ATOM 3998 C C . ARG B 1 186 ? -20.875 8.602 20.422 1 96.06 186 ARG B C 1
ATOM 4000 O O . ARG B 1 186 ? -21.969 8.125 20.156 1 96.06 186 ARG B O 1
ATOM 4007 N N . ARG B 1 187 ? -20.688 9.648 21.109 1 96.94 187 ARG B N 1
ATOM 4008 C CA . ARG B 1 187 ? -21.844 10.445 21.484 1 96.94 187 ARG B CA 1
ATOM 4009 C C . ARG B 1 187 ? -22.625 10.891 20.25 1 96.94 187 ARG B C 1
ATOM 4011 O O . ARG B 1 187 ? -22.031 11.32 19.25 1 96.94 187 ARG B O 1
ATOM 4018 N N . LYS B 1 188 ? -23.891 10.93 20.328 1 95.69 188 LYS B N 1
ATOM 4019 C CA . LYS B 1 188 ? -24.766 11.242 19.203 1 95.69 188 LYS B CA 1
ATOM 4020 C C . LYS B 1 188 ? -24.797 12.742 18.922 1 95.69 188 LYS B C 1
ATOM 4022 O O . LYS B 1 188 ? -25.125 13.164 17.812 1 95.69 188 LYS B O 1
ATOM 4027 N N . ASP B 1 189 ? -24.438 13.539 19.875 1 97.19 189 ASP B N 1
ATOM 4028 C CA . ASP B 1 189 ? -24.484 14.992 19.719 1 97.19 189 ASP B CA 1
ATOM 4029 C C . ASP B 1 189 ? -23.188 15.516 19.109 1 97.19 189 ASP B C 1
ATOM 4031 O O . ASP B 1 189 ? -23.047 16.719 18.875 1 97.19 189 ASP B O 1
ATOM 4035 N N . ILE B 1 190 ? -22.297 14.617 18.844 1 98.19 190 ILE B N 1
ATOM 4036 C CA . ILE B 1 190 ? -21 15.008 18.297 1 98.19 190 ILE B CA 1
ATOM 4037 C C . ILE B 1 190 ? -20.922 14.609 16.828 1 98.19 190 ILE B C 1
ATOM 4039 O O . ILE B 1 190 ? -21.25 13.477 16.469 1 98.19 190 ILE B O 1
ATOM 4043 N N . LYS B 1 191 ? -20.469 15.508 16 1 98.31 191 LYS B N 1
ATOM 4044 C CA . LYS B 1 191 ? -20.219 15.281 14.586 1 98.31 191 LYS B CA 1
ATOM 4045 C C . LYS B 1 191 ? -18.766 15.547 14.227 1 98.31 191 LYS B C 1
ATOM 4047 O O . LYS B 1 191 ? -18.203 16.562 14.617 1 98.31 191 LYS B O 1
ATOM 4052 N N . ILE B 1 192 ? -18.25 14.625 13.375 1 98.62 192 ILE B N 1
ATOM 4053 C CA . ILE B 1 192 ? -16.828 14.789 13.109 1 98.62 192 ILE B CA 1
ATOM 4054 C C . ILE B 1 192 ? -16.625 15.219 11.656 1 98.62 192 ILE B C 1
ATOM 4056 O O . ILE B 1 192 ? -17.547 15.148 10.844 1 98.62 192 ILE B O 1
ATOM 4060 N N . VAL B 1 193 ? -15.461 15.758 11.352 1 98.62 193 VAL B N 1
ATOM 4061 C CA . VAL B 1 193 ? -14.898 15.938 10.016 1 98.62 193 VAL B CA 1
ATOM 4062 C C . VAL B 1 193 ? -13.531 15.258 9.938 1 98.62 193 VAL B C 1
ATOM 4064 O O . VAL B 1 193 ? -12.766 15.281 10.898 1 98.62 193 VAL B O 1
ATOM 4067 N N . ASN B 1 194 ? -13.297 14.633 8.797 1 97.81 194 ASN B N 1
ATOM 4068 C CA . ASN B 1 194 ? -12.078 13.836 8.672 1 97.81 194 ASN B CA 1
ATOM 4069 C C . ASN B 1 194 ? -11.156 14.383 7.586 1 97.81 194 ASN B C 1
ATOM 4071 O O . ASN B 1 194 ? -11.609 15.062 6.668 1 97.81 194 ASN B O 1
ATOM 4075 N N . ARG B 1 195 ? -9.844 14.109 7.773 1 96.69 195 ARG B N 1
ATOM 4076 C CA . ARG B 1 195 ? -8.898 14.141 6.66 1 96.69 195 ARG B CA 1
ATOM 4077 C C . ARG B 1 195 ? -9.164 13 5.688 1 96.69 195 ARG B C 1
ATOM 4079 O O . ARG B 1 195 ? -9.938 12.094 5.988 1 96.69 195 ARG B O 1
ATOM 4086 N N . GLU B 1 196 ? -8.547 13.125 4.535 1 94 196 GLU B N 1
ATOM 4087 C CA . GLU B 1 196 ? -8.719 12.109 3.5 1 94 196 GLU B CA 1
ATOM 4088 C C . GLU B 1 196 ? -8.117 10.773 3.936 1 94 196 GLU B C 1
ATOM 4090 O O . GLU B 1 196 ? -7.164 10.734 4.711 1 94 196 GLU B O 1
ATOM 4095 N N . LYS B 1 197 ? -8.719 9.656 3.412 1 95.69 197 LYS B N 1
ATOM 4096 C CA . LYS B 1 197 ? -8.172 8.328 3.654 1 95.69 197 LYS B CA 1
ATOM 4097 C C . LYS B 1 197 ? -6.707 8.242 3.232 1 95.69 197 LYS B C 1
ATOM 4099 O O . LYS B 1 197 ? -6.324 8.789 2.195 1 95.69 197 LYS B O 1
ATOM 4104 N N . GLY B 1 198 ? -5.91 7.605 4.086 1 95.88 198 GLY B N 1
ATOM 4105 C CA . GLY B 1 198 ? -4.488 7.48 3.809 1 95.88 198 GLY B CA 1
ATOM 4106 C C . GLY B 1 198 ? -3.646 8.523 4.52 1 95.88 198 GLY B C 1
ATOM 4107 O O . GLY B 1 198 ? -2.428 8.375 4.637 1 95.88 198 GLY B O 1
ATOM 4108 N N . SER B 1 199 ? -4.254 9.641 4.934 1 96.88 199 SER B N 1
ATOM 4109 C CA . SER B 1 199 ? -3.51 10.625 5.711 1 96.88 199 SER B CA 1
ATOM 4110 C C . SER B 1 199 ? -3.184 10.094 7.102 1 96.88 199 SER B C 1
ATOM 4112 O O . SER B 1 199 ? -3.891 9.234 7.629 1 96.88 199 SER B O 1
ATOM 4114 N N . GLY B 1 200 ? -2.152 10.602 7.66 1 97.75 200 GLY B N 1
ATOM 4115 C CA . GLY B 1 200 ? -1.784 10.203 9.008 1 97.75 200 GLY B CA 1
ATOM 4116 C C . GLY B 1 200 ? -2.873 10.469 10.031 1 97.75 200 GLY B C 1
ATOM 4117 O O . GLY B 1 200 ? -3.117 9.656 10.914 1 97.75 200 GLY B O 1
ATOM 4118 N N . ALA B 1 201 ? -3.496 11.609 9.875 1 97.94 201 ALA B N 1
ATOM 4119 C CA . ALA B 1 201 ? -4.559 11.984 10.805 1 97.94 201 ALA B CA 1
ATOM 4120 C C . ALA B 1 201 ? -5.738 11.023 10.703 1 97.94 201 ALA B C 1
ATOM 4122 O O . ALA B 1 201 ? -6.332 10.648 11.719 1 97.94 201 ALA B O 1
ATOM 4123 N N . ARG B 1 202 ? -6.098 10.648 9.516 1 98.25 202 ARG B N 1
ATOM 4124 C CA . ARG B 1 202 ? -7.188 9.695 9.32 1 98.25 202 ARG B CA 1
ATOM 4125 C C . ARG B 1 202 ? -6.824 8.32 9.883 1 98.25 202 ARG B C 1
ATOM 4127 O O . ARG B 1 202 ? -7.66 7.66 10.5 1 98.25 202 ARG B O 1
ATOM 4134 N N . VAL B 1 203 ? -5.621 7.906 9.633 1 98.5 203 VAL B N 1
ATOM 4135 C CA . VAL B 1 203 ? -5.145 6.629 10.156 1 98.5 203 VAL B CA 1
ATOM 4136 C C . VAL B 1 203 ? -5.16 6.66 11.688 1 98.5 203 VAL B C 1
ATOM 4138 O O . VAL B 1 203 ? -5.578 5.691 12.328 1 98.5 203 VAL B O 1
ATOM 4141 N N . LEU B 1 204 ? -4.68 7.785 12.266 1 98.38 204 LEU B N 1
ATOM 4142 C CA . LEU B 1 204 ? -4.73 7.938 13.711 1 98.38 204 LEU B CA 1
ATOM 4143 C C . LEU B 1 204 ? -6.156 7.754 14.227 1 98.38 204 LEU B C 1
ATOM 4145 O O . LEU B 1 204 ? -6.375 7.035 15.211 1 98.38 204 LEU B O 1
ATOM 4149 N N . LEU B 1 205 ? -7.105 8.375 13.57 1 98.25 205 LEU B N 1
ATOM 4150 C CA . LEU B 1 205 ? -8.5 8.258 13.969 1 98.25 205 LEU B CA 1
ATOM 4151 C C . LEU B 1 205 ? -8.969 6.809 13.898 1 98.25 205 LEU B C 1
ATOM 4153 O O . LEU B 1 205 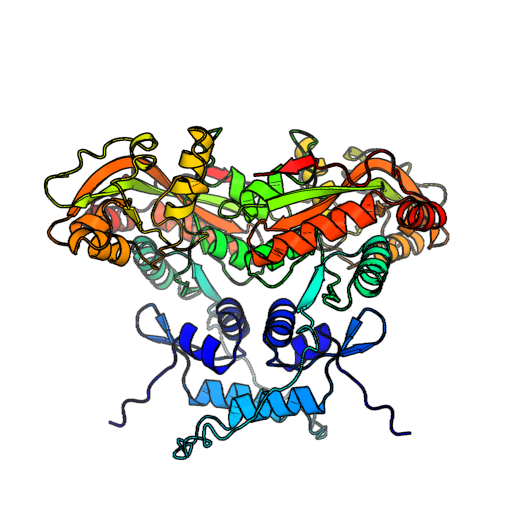? -9.438 6.25 14.891 1 98.25 205 LEU B O 1
ATOM 4157 N N . ASP B 1 206 ? -8.797 6.148 12.773 1 97.88 206 ASP B N 1
ATOM 4158 C CA . ASP B 1 206 ? -9.352 4.82 12.555 1 97.88 206 ASP B CA 1
ATOM 4159 C C . ASP B 1 206 ? -8.664 3.779 13.43 1 97.88 206 ASP B C 1
ATOM 4161 O O . ASP B 1 206 ? -9.305 2.852 13.93 1 97.88 206 ASP B O 1
ATOM 4165 N N . GLU B 1 207 ? -7.352 3.912 13.57 1 97.69 207 GLU B N 1
ATOM 4166 C CA . GLU B 1 207 ? -6.641 3.023 14.484 1 97.69 207 GLU B CA 1
ATOM 4167 C C . GLU B 1 207 ? -7.121 3.201 15.922 1 97.69 207 GLU B C 1
ATOM 4169 O O . GLU B 1 207 ? -7.234 2.229 16.672 1 97.69 207 GLU B O 1
ATOM 4174 N N . SER B 1 208 ? -7.387 4.41 16.297 1 97.31 208 SER B N 1
ATOM 4175 C CA . SER B 1 208 ? -7.875 4.68 17.641 1 97.31 208 SER B CA 1
ATOM 4176 C C . SER B 1 208 ? -9.289 4.133 17.844 1 97.31 208 SER B C 1
ATOM 4178 O O . SER B 1 208 ? -9.602 3.576 18.891 1 97.31 208 SER B O 1
ATOM 4180 N N . LEU B 1 209 ? -10.148 4.32 16.844 1 96.94 209 LEU B N 1
ATOM 4181 C CA . LEU B 1 209 ? -11.492 3.76 16.922 1 96.94 209 LEU B CA 1
ATOM 4182 C C . LEU B 1 209 ? -11.438 2.248 17.125 1 96.94 209 LEU B C 1
ATOM 4184 O O . LEU B 1 209 ? -12.148 1.706 17.969 1 96.94 209 LEU B O 1
ATOM 4188 N N . ARG B 1 210 ? -10.57 1.606 16.375 1 94.81 210 ARG B N 1
ATOM 4189 C CA . ARG B 1 210 ? -10.422 0.159 16.484 1 94.81 210 ARG B CA 1
ATOM 4190 C C . ARG B 1 210 ? -9.891 -0.231 17.875 1 94.81 210 ARG B C 1
ATOM 4192 O O . ARG B 1 210 ? -10.414 -1.155 18.5 1 94.81 210 ARG B O 1
ATOM 4199 N N . LYS B 1 211 ? -8.883 0.445 18.297 1 94 211 LYS B N 1
ATOM 4200 C CA . LYS B 1 211 ? -8.266 0.174 19.594 1 94 211 LYS B CA 1
ATOM 4201 C C . LYS B 1 211 ? -9.289 0.268 20.719 1 94 211 LYS B C 1
ATOM 4203 O O . LYS B 1 211 ? -9.242 -0.509 21.672 1 94 211 LYS B O 1
ATOM 4208 N N . HIS B 1 212 ? -10.219 1.187 20.578 1 94.75 212 HIS B N 1
ATOM 4209 C CA . HIS B 1 212 ? -11.219 1.422 21.625 1 94.75 212 HIS B CA 1
ATOM 4210 C C . HIS B 1 212 ? -12.531 0.713 21.297 1 94.75 212 HIS B C 1
ATOM 4212 O O . HIS B 1 212 ? -13.547 0.955 21.953 1 94.75 212 HIS B O 1
ATOM 4218 N N . ARG B 1 213 ? -12.523 -0.083 20.234 1 93.38 213 ARG B N 1
ATOM 4219 C CA . ARG B 1 213 ? -13.656 -0.915 19.828 1 93.38 213 ARG B CA 1
ATOM 4220 C C . ARG B 1 213 ? -14.891 -0.064 19.547 1 93.38 213 ARG B C 1
ATOM 4222 O O . ARG B 1 213 ? -15.992 -0.393 19.984 1 93.38 213 ARG B O 1
ATOM 4229 N N . ILE B 1 214 ? -14.711 1.024 18.891 1 95.88 214 ILE B N 1
ATOM 4230 C CA . ILE B 1 214 ? -15.789 1.907 18.469 1 95.88 214 ILE B CA 1
ATOM 4231 C C . ILE B 1 214 ? -16.109 1.653 17 1 95.88 214 ILE B C 1
ATOM 4233 O O . ILE B 1 214 ? -15.305 1.967 16.109 1 95.88 214 ILE B O 1
ATOM 4237 N N . PRO B 1 215 ? -17.281 1.179 16.703 1 94.19 215 PRO B N 1
ATOM 4238 C CA . PRO B 1 215 ? -17.641 0.962 15.305 1 94.19 215 PRO B CA 1
ATOM 4239 C C . PRO B 1 215 ? -17.797 2.268 14.523 1 94.19 215 PRO B C 1
ATOM 4241 O O . PRO B 1 215 ? -18.328 3.246 15.055 1 94.19 215 PRO B O 1
ATOM 4244 N N . VAL B 1 216 ? -17.391 2.246 13.336 1 94.94 216 VAL B N 1
ATOM 4245 C CA . VAL B 1 216 ? -17.438 3.443 12.5 1 94.94 216 VAL B CA 1
ATOM 4246 C C . VAL B 1 216 ? -18.891 3.859 12.297 1 94.94 216 VAL B C 1
ATOM 4248 O O . VAL B 1 216 ? -19.188 5.043 12.117 1 94.94 216 VAL B O 1
ATOM 4251 N N . SER B 1 217 ? -19.797 2.889 12.336 1 92.56 217 SER B N 1
ATOM 4252 C CA . SER B 1 217 ? -21.219 3.145 12.133 1 92.56 217 SER B CA 1
ATOM 4253 C C . SER B 1 217 ? -21.781 4.02 13.242 1 92.56 217 SER B C 1
ATOM 4255 O O . SER B 1 217 ? -22.859 4.617 13.078 1 92.56 217 SER B O 1
ATOM 4257 N N . GLU B 1 218 ? -21.094 4.195 14.336 1 95.19 218 GLU B N 1
ATOM 4258 C CA . GLU B 1 218 ? -21.547 4.988 15.469 1 95.19 218 GLU B CA 1
ATOM 4259 C C . GLU B 1 218 ? -21 6.41 15.414 1 95.19 218 GLU B C 1
ATOM 4261 O O . GLU B 1 218 ? -21.344 7.246 16.25 1 95.19 218 GLU B O 1
ATOM 4266 N N . ILE B 1 219 ? -20.25 6.664 14.414 1 97.31 219 ILE B N 1
ATOM 4267 C CA . ILE B 1 219 ? -19.578 7.961 14.328 1 97.31 219 ILE B CA 1
ATOM 4268 C C . ILE B 1 219 ? -20.359 8.867 13.367 1 97.31 219 ILE B C 1
ATOM 4270 O O . ILE B 1 219 ? -20.375 8.633 12.164 1 97.31 219 ILE B O 1
ATOM 4274 N N . ASN B 1 220 ? -20.922 9.906 13.938 1 97.12 220 ASN B N 1
ATOM 4275 C CA . ASN B 1 220 ? -21.594 10.898 13.102 1 97.12 220 ASN B CA 1
ATOM 4276 C C . ASN B 1 220 ? -20.594 11.742 12.312 1 97.12 220 ASN B C 1
ATOM 4278 O O . ASN B 1 220 ? -19.672 12.305 12.891 1 97.12 220 ASN B O 1
ATOM 4282 N N . GLY B 1 221 ? -20.766 11.758 10.992 1 97.31 221 GLY B N 1
ATOM 4283 C CA . GLY B 1 221 ? -19.891 12.562 10.164 1 97.31 221 GLY B CA 1
ATOM 4284 C C . GLY B 1 221 ? -18.656 11.805 9.688 1 97.31 221 GLY B C 1
ATOM 4285 O O . GLY B 1 221 ? -17.719 12.406 9.156 1 97.31 221 GLY B O 1
ATOM 4286 N N . TYR B 1 222 ? -18.656 10.516 9.797 1 97.12 222 TYR B N 1
ATOM 4287 C CA . TYR B 1 222 ? -17.5 9.688 9.484 1 97.12 222 TYR B CA 1
ATOM 4288 C C . TYR B 1 222 ? -17.062 9.875 8.031 1 97.12 222 TYR B C 1
ATOM 4290 O O . TYR B 1 222 ? -15.883 9.82 7.711 1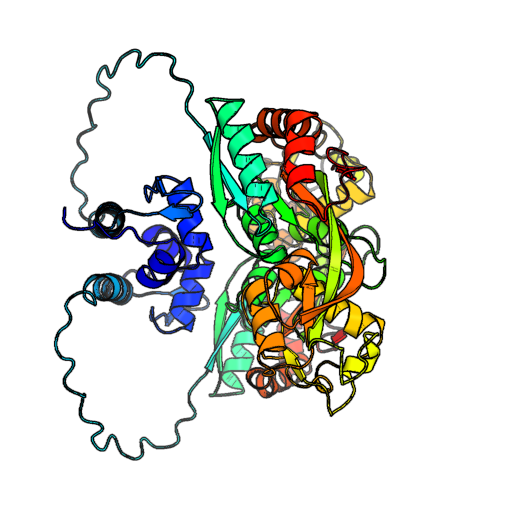 97.12 222 TYR B O 1
ATOM 4298 N N . ASP B 1 223 ? -17.969 10.195 7.188 1 94.94 223 ASP B N 1
ATOM 4299 C CA . ASP B 1 223 ? -17.672 10.258 5.762 1 94.94 223 ASP B CA 1
ATOM 4300 C C . ASP B 1 223 ? -17.422 11.695 5.316 1 94.94 223 ASP B C 1
ATOM 4302 O O . ASP B 1 223 ? -17.172 11.945 4.137 1 94.94 223 ASP B O 1
ATOM 4306 N N . HIS B 1 224 ? -17.531 12.656 6.207 1 97.06 224 HIS B N 1
ATOM 4307 C CA . HIS B 1 224 ? -17.203 14.039 5.91 1 97.06 224 HIS B CA 1
ATOM 4308 C C . HIS B 1 224 ? -15.688 14.242 5.812 1 97.06 224 HIS B C 1
ATOM 4310 O O . HIS B 1 224 ? -14.977 14.141 6.816 1 97.06 224 HIS B O 1
ATOM 4316 N N . GLU B 1 225 ? -15.242 14.523 4.613 1 96.81 225 GLU B N 1
ATOM 4317 C CA . GLU B 1 225 ? -13.805 14.547 4.379 1 96.81 225 GLU B CA 1
ATOM 4318 C C . GLU B 1 225 ? -13.359 15.891 3.809 1 96.81 225 GLU B C 1
ATOM 4320 O O . GLU B 1 225 ? -14.047 16.484 2.971 1 96.81 225 GLU B O 1
ATOM 4325 N N . VAL B 1 226 ? -12.219 16.359 4.285 1 94.31 226 VAL B N 1
ATOM 4326 C CA . VAL B 1 226 ? -11.523 17.5 3.705 1 94.31 226 VAL B CA 1
ATOM 4327 C C . VAL B 1 226 ? -10.039 17.156 3.523 1 94.31 226 VAL B C 1
ATOM 4329 O O . VAL B 1 226 ? -9.586 16.094 3.934 1 94.31 226 VAL B O 1
ATOM 4332 N N . THR B 1 227 ? -9.156 17.984 2.961 1 89.31 227 THR B N 1
ATOM 4333 C CA . THR B 1 227 ? -7.93 17.484 2.357 1 89.31 227 THR B CA 1
ATOM 4334 C C . THR B 1 227 ? -6.703 18.016 3.084 1 89.31 227 THR B C 1
ATOM 4336 O O . THR B 1 227 ? -5.566 17.719 2.717 1 89.31 227 THR B O 1
ATOM 4339 N N . ASN B 1 228 ? -6.82 18.875 4.098 1 90.12 228 ASN B N 1
ATOM 4340 C CA . ASN B 1 228 ? -5.656 19.344 4.848 1 90.12 228 ASN B CA 1
ATOM 4341 C C . ASN B 1 228 ? -6.027 19.734 6.273 1 90.12 228 ASN B C 1
ATOM 4343 O O . ASN B 1 228 ? -7.211 19.812 6.613 1 90.12 228 ASN B O 1
ATOM 4347 N N . HIS B 1 229 ? -5.051 19.922 7.043 1 94.31 229 HIS B N 1
ATOM 4348 C CA . HIS B 1 229 ? -5.254 20.203 8.461 1 94.31 229 HIS B CA 1
ATOM 4349 C C . HIS B 1 229 ? -6.012 21.516 8.664 1 94.31 229 HIS B C 1
ATOM 4351 O O . HIS B 1 229 ? -6.914 21.594 9.508 1 94.31 229 HIS B O 1
ATOM 4357 N N . VAL B 1 230 ? -5.664 22.5 7.934 1 94 230 VAL B N 1
ATOM 4358 C CA . VAL B 1 230 ? -6.281 23.812 8.078 1 94 230 VAL B CA 1
ATOM 4359 C C . VAL B 1 230 ? -7.766 23.719 7.719 1 94 230 VAL B C 1
ATOM 4361 O O . VAL B 1 230 ? -8.609 24.328 8.383 1 94 230 VAL B O 1
ATOM 4364 N N . SER B 1 231 ? -8.047 22.938 6.688 1 95.44 231 SER B N 1
ATOM 4365 C CA . SER B 1 231 ? -9.438 22.75 6.301 1 95.44 231 SER B CA 1
ATOM 4366 C C . SER B 1 231 ? -10.227 22.062 7.41 1 95.44 231 SER B C 1
ATOM 4368 O O . SER B 1 231 ? -11.375 22.438 7.68 1 95.44 231 SER B O 1
ATOM 4370 N N . VAL B 1 232 ? -9.68 21.109 8.047 1 97.81 232 VAL B N 1
ATOM 4371 C CA . VAL B 1 232 ? -10.336 20.453 9.164 1 97.81 232 VAL B CA 1
ATOM 4372 C C . VAL B 1 232 ? -10.609 21.453 10.273 1 97.81 232 VAL B C 1
ATOM 4374 O O . VAL B 1 232 ? -11.734 21.562 10.773 1 97.81 232 VAL B O 1
ATOM 4377 N N . ALA B 1 233 ? -9.602 22.203 10.625 1 97.88 233 ALA B N 1
ATOM 4378 C CA . ALA B 1 233 ? -9.734 23.219 11.672 1 97.88 233 ALA B CA 1
ATOM 4379 C C . ALA B 1 233 ? -10.805 24.234 11.305 1 97.88 233 ALA B C 1
ATOM 4381 O O . ALA B 1 233 ? -11.602 24.641 12.156 1 97.88 233 ALA B O 1
ATOM 4382 N N . SER B 1 234 ? -10.812 24.625 10.086 1 97.69 234 SER B N 1
ATOM 4383 C CA . SER B 1 234 ? -11.758 25.625 9.609 1 97.69 234 SER B CA 1
ATOM 4384 C C . SER B 1 234 ? -13.195 25.125 9.711 1 97.69 234 SER B C 1
ATOM 4386 O O . SER B 1 234 ? -14.094 25.859 10.117 1 97.69 234 SER B O 1
ATOM 4388 N N . VAL B 1 235 ? -13.414 23.891 9.32 1 98.06 235 VAL B N 1
ATOM 4389 C CA . VAL B 1 235 ? -14.742 23.281 9.383 1 98.06 235 VAL B CA 1
ATOM 4390 C C . VAL B 1 235 ? -15.234 23.266 10.836 1 98.06 235 VAL B C 1
ATOM 4392 O O . VAL B 1 235 ? -16.391 23.547 11.102 1 98.06 235 VAL B O 1
ATOM 4395 N N . VAL B 1 236 ? -14.367 23 11.758 1 98.5 236 VAL B N 1
ATOM 4396 C CA . VAL B 1 236 ? -14.695 22.969 13.18 1 98.5 236 VAL B CA 1
ATOM 4397 C C . VAL B 1 236 ? -14.969 24.375 13.68 1 98.5 236 VAL B C 1
ATOM 4399 O O . VAL B 1 236 ? -15.945 24.609 14.391 1 98.5 236 VAL B O 1
ATOM 4402 N N . ALA B 1 237 ? -14.156 25.281 13.273 1 97.62 237 ALA B N 1
ATOM 4403 C CA . ALA B 1 237 ? -14.297 26.672 13.68 1 97.62 237 ALA B CA 1
ATOM 4404 C C . ALA B 1 237 ? -15.648 27.234 13.258 1 97.62 237 ALA B C 1
ATOM 4406 O O . ALA B 1 237 ? -16.266 28.016 13.992 1 97.62 237 ALA B O 1
ATOM 4407 N N . LYS B 1 238 ? -16.078 26.812 12.086 1 97.31 238 LYS B N 1
ATOM 4408 C CA . LYS B 1 238 ? -17.328 27.312 11.516 1 97.31 238 LYS B CA 1
ATOM 4409 C C . LYS B 1 238 ? -18.531 26.625 12.141 1 97.31 238 LYS B C 1
ATOM 4411 O O . LYS B 1 238 ? -19.672 27 11.891 1 97.31 238 LYS B O 1
ATOM 4416 N N . GLY B 1 239 ? -18.266 25.562 12.867 1 97 239 GLY B N 1
ATOM 4417 C CA . GLY B 1 239 ? -19.359 24.844 13.523 1 97 239 GLY B CA 1
ATOM 4418 C C . GLY B 1 239 ? -20 23.812 12.633 1 97 239 GLY B C 1
ATOM 4419 O O . GLY B 1 239 ? -21.047 23.266 12.969 1 97 239 GLY B O 1
ATOM 4420 N N . GLU B 1 240 ? -19.422 23.516 11.484 1 97.81 240 GLU B N 1
ATOM 4421 C CA . GLU B 1 240 ? -19.938 22.5 10.578 1 97.81 240 GLU B CA 1
ATOM 4422 C C . GLU B 1 240 ? -19.672 21.094 11.125 1 97.81 240 GLU B C 1
ATOM 4424 O O . GLU B 1 240 ? -20.344 20.141 10.742 1 97.81 240 GLU B O 1
ATOM 4429 N N . ALA B 1 241 ? -18.719 20.984 11.922 1 98.62 241 ALA B N 1
ATOM 4430 C CA . ALA B 1 241 ? -18.391 19.797 12.711 1 98.62 241 ALA B CA 1
ATOM 4431 C C . ALA B 1 241 ? -17.938 20.188 14.117 1 98.62 241 ALA B C 1
ATOM 4433 O O . ALA B 1 241 ? -17.547 21.328 14.359 1 98.62 241 ALA B O 1
ATOM 4434 N N . ASP B 1 242 ? -17.953 19.25 14.953 1 98.56 242 ASP B N 1
ATOM 4435 C CA . ASP B 1 242 ? -17.656 19.531 16.344 1 98.56 242 ASP B CA 1
ATOM 4436 C C . ASP B 1 242 ? -16.203 19.172 16.672 1 98.56 242 ASP B C 1
ATOM 4438 O O . ASP B 1 242 ? -15.641 19.688 17.641 1 98.56 242 ASP B O 1
ATOM 4442 N N . VAL B 1 243 ? -15.742 18.266 15.898 1 98.69 243 VAL B N 1
ATOM 4443 C CA . VAL B 1 243 ? -14.391 17.812 16.203 1 98.69 243 VAL B CA 1
ATOM 4444 C C . VAL B 1 243 ? -13.734 17.266 14.93 1 98.69 243 VAL B C 1
ATOM 4446 O O . VAL B 1 243 ? -14.422 16.75 14.039 1 98.69 243 VAL B O 1
ATOM 4449 N N . GLY B 1 244 ? -12.445 17.391 14.75 1 98.56 244 GLY B N 1
ATOM 4450 C CA . GLY B 1 244 ? -11.578 16.781 13.758 1 98.56 244 GLY B CA 1
ATOM 4451 C C . GLY B 1 244 ? -10.188 16.484 14.289 1 98.56 244 GLY B C 1
ATOM 4452 O O . GLY B 1 244 ? -9.82 16.922 15.375 1 98.56 244 GLY B O 1
ATOM 4453 N N . VAL B 1 245 ? -9.453 15.68 13.578 1 98.56 245 VAL B N 1
ATOM 4454 C CA . VAL B 1 245 ? -8.109 15.297 14.008 1 98.56 245 VAL B CA 1
ATOM 4455 C C . VAL B 1 245 ? -7.074 16.016 13.148 1 98.56 245 VAL B C 1
ATOM 4457 O O . VAL B 1 245 ? -7.219 16.109 11.93 1 98.56 245 VAL B O 1
ATOM 4460 N N . GLY B 1 246 ? -6.082 16.531 13.742 1 97.62 246 GLY B N 1
ATOM 4461 C CA . GLY B 1 246 ? -4.988 17.203 13.047 1 97.62 246 GLY B CA 1
ATOM 4462 C C . GLY B 1 246 ? -3.811 17.516 13.945 1 97.62 246 GLY B C 1
ATOM 4463 O O . GLY B 1 246 ? -3.729 17.016 15.07 1 97.62 246 GLY B O 1
ATOM 4464 N N . ILE B 1 247 ? -2.93 18.297 13.477 1 97.38 247 ILE B N 1
ATOM 4465 C CA . ILE B 1 247 ? -1.73 18.656 14.227 1 97.38 247 ILE B CA 1
ATOM 4466 C C . ILE B 1 247 ? -1.908 20.031 14.867 1 97.38 247 ILE B C 1
ATOM 4468 O O . ILE B 1 247 ? -2.709 20.844 14.391 1 97.38 247 ILE B O 1
ATOM 4472 N N . GLU B 1 248 ? -1.151 20.312 15.852 1 96.5 248 GLU B N 1
ATOM 4473 C CA . GLU B 1 248 ? -1.271 21.531 16.641 1 96.5 248 GLU B CA 1
ATOM 4474 C C . GLU B 1 248 ? -1.119 22.766 15.758 1 96.5 248 GLU B C 1
ATOM 4476 O O . GLU B 1 248 ? -1.882 23.734 15.891 1 96.5 248 GLU B O 1
ATOM 4481 N N . ARG B 1 249 ? -0.236 22.766 14.859 1 91.75 249 ARG B N 1
ATOM 4482 C CA . ARG B 1 249 ? 0.023 23.922 13.992 1 91.75 249 ARG B CA 1
ATOM 4483 C C . ARG B 1 249 ? -1.213 24.266 13.172 1 91.75 249 ARG B C 1
ATOM 4485 O O . ARG B 1 249 ? -1.471 25.453 12.906 1 91.75 249 ARG B O 1
ATOM 4492 N N . GLY B 1 250 ? -1.9 23.266 12.695 1 90.25 250 GLY B N 1
ATOM 4493 C CA . GLY B 1 250 ? -3.123 23.5 11.945 1 90.25 250 GLY B CA 1
ATOM 4494 C C . GLY B 1 250 ? -4.16 24.281 12.727 1 90.25 250 GLY B C 1
ATOM 4495 O O . GLY B 1 250 ? -4.844 25.156 12.172 1 90.25 250 GLY B O 1
ATOM 4496 N N . ALA B 1 251 ? -4.234 24.016 13.969 1 92.75 251 ALA B N 1
ATOM 4497 C CA . ALA B 1 251 ? -5.176 24.703 14.844 1 92.75 251 ALA B CA 1
ATOM 4498 C C . ALA B 1 251 ? -4.75 26.156 15.07 1 92.75 251 ALA B C 1
ATOM 4500 O O . ALA B 1 251 ? -5.59 27.062 15.133 1 92.75 251 ALA B O 1
ATOM 4501 N N . ASN B 1 252 ? -3.473 26.359 15.18 1 92.19 252 ASN B N 1
ATOM 4502 C CA . ASN B 1 252 ? -2.938 27.672 15.484 1 92.19 252 ASN B CA 1
ATOM 4503 C C . ASN B 1 252 ? -3.189 28.656 14.344 1 92.19 252 ASN B C 1
ATOM 4505 O O . ASN B 1 252 ? -3.164 29.875 14.539 1 92.19 252 ASN B O 1
ATOM 4509 N N . LEU B 1 253 ? -3.482 28.156 13.211 1 90.75 253 LEU B N 1
ATOM 4510 C CA . LEU B 1 253 ? -3.639 29 12.023 1 90.75 253 LEU B CA 1
ATOM 4511 C C . LEU B 1 253 ? -5.094 29.406 11.836 1 90.75 253 LEU B C 1
ATOM 4513 O O . LEU B 1 253 ? -5.414 30.188 10.938 1 90.75 253 LEU B O 1
ATOM 4517 N N . VAL B 1 254 ? -5.926 28.859 12.625 1 94.06 254 VAL B N 1
ATOM 4518 C CA . VAL B 1 254 ? -7.352 29.125 12.461 1 94.06 254 VAL B CA 1
ATOM 4519 C C . VAL B 1 254 ? -7.93 29.688 13.75 1 94.06 254 VAL B C 1
ATOM 4521 O O . VAL B 1 254 ? -7.656 29.188 14.844 1 94.06 254 VAL B O 1
ATOM 4524 N N . LYS B 1 255 ? -8.734 30.703 13.602 1 93.81 255 LYS B N 1
ATOM 4525 C CA . LYS B 1 255 ? -9.375 31.312 14.766 1 93.81 255 LYS B CA 1
ATOM 4526 C C . LYS B 1 255 ? -10.555 30.469 15.25 1 93.81 255 LYS B C 1
ATOM 4528 O O . LYS B 1 255 ? -11.148 29.719 14.469 1 93.81 255 LYS B O 1
ATOM 4533 N N . ASN B 1 256 ? -10.797 30.531 16.547 1 95.81 256 ASN B N 1
ATOM 4534 C CA . ASN B 1 256 ? -11.977 29.953 17.188 1 95.81 256 ASN B CA 1
ATOM 4535 C C . ASN B 1 256 ? -11.883 28.422 17.25 1 95.81 256 ASN B C 1
ATOM 4537 O O . ASN B 1 256 ? -12.898 27.734 17.141 1 95.81 256 ASN B O 1
ATOM 4541 N N . VAL B 1 257 ? -10.758 27.922 17.188 1 97.56 257 VAL B N 1
ATOM 4542 C CA . VAL B 1 257 ? -10.516 26.484 17.344 1 97.56 257 VAL B CA 1
ATOM 4543 C C . VAL B 1 257 ? -9.57 26.25 18.516 1 97.56 257 VAL B C 1
ATOM 4545 O O . VAL B 1 257 ? -8.602 26.984 18.703 1 97.56 257 VAL B O 1
ATOM 4548 N N . ASP B 1 258 ? -9.859 25.359 19.391 1 98.12 258 ASP B N 1
ATOM 4549 C CA . ASP B 1 258 ? -8.945 24.891 20.422 1 98.12 258 ASP B CA 1
ATOM 4550 C C . ASP B 1 258 ? -8.359 23.531 20.062 1 98.12 258 ASP B C 1
ATOM 4552 O O . ASP B 1 258 ? -8.977 22.75 19.328 1 98.12 258 ASP B O 1
ATOM 4556 N N . PHE B 1 259 ? -7.191 23.312 20.531 1 98.19 259 PHE B N 1
ATOM 4557 C CA . PHE B 1 259 ? -6.453 22.078 20.25 1 98.19 259 PHE B CA 1
ATOM 4558 C C . PHE B 1 259 ? -6.297 21.234 21.5 1 98.19 259 PHE B C 1
ATOM 4560 O O . PHE B 1 259 ? -5.871 21.734 22.547 1 98.19 259 PHE B O 1
ATOM 4567 N N . ILE B 1 260 ? -6.688 19.938 21.453 1 98.44 260 ILE B N 1
ATOM 4568 C CA . ILE B 1 260 ? -6.504 18.953 22.516 1 98.44 260 ILE B CA 1
ATOM 4569 C C . ILE B 1 260 ? -5.453 17.938 22.109 1 98.44 260 ILE B C 1
ATOM 4571 O O . ILE B 1 260 ? -5.723 17.062 21.281 1 98.44 260 ILE B O 1
ATOM 4575 N N . PRO B 1 261 ? -4.273 18.016 22.672 1 97.69 261 PRO B N 1
ATOM 4576 C CA . PRO B 1 261 ? -3.227 17.062 22.281 1 97.69 261 PRO B CA 1
ATOM 4577 C C . PRO B 1 261 ? -3.545 15.641 22.719 1 97.69 261 PRO B C 1
ATOM 4579 O O . PRO B 1 261 ? -3.955 15.414 23.859 1 97.69 261 PRO B O 1
ATOM 4582 N N . LEU B 1 262 ? -3.361 14.695 21.844 1 97.12 262 LEU B N 1
ATOM 4583 C CA . LEU B 1 262 ? -3.664 13.297 22.156 1 97.12 262 LEU B CA 1
ATOM 4584 C C . LEU B 1 262 ? -2.418 12.43 22.031 1 97.12 262 LEU B C 1
ATOM 4586 O O . LEU B 1 262 ? -2.24 11.477 22.797 1 97.12 262 LEU B O 1
ATOM 4590 N N . VAL B 1 263 ? -1.596 12.664 21.047 1 96.94 263 VAL B N 1
ATOM 4591 C CA . VAL B 1 263 ? -0.421 11.828 20.812 1 96.94 263 VAL B CA 1
ATOM 4592 C C . VAL B 1 263 ? 0.752 12.703 20.375 1 96.94 263 VAL B C 1
ATOM 4594 O O . VAL B 1 263 ? 0.559 13.836 19.938 1 96.94 263 VAL B O 1
ATOM 4597 N N . ASN B 1 264 ? 1.917 12.219 20.609 1 97.44 264 ASN B N 1
ATOM 4598 C CA . ASN B 1 264 ? 3.135 12.75 20 1 97.44 264 ASN B CA 1
ATOM 4599 C C . ASN B 1 264 ? 3.537 11.945 18.766 1 97.44 264 ASN B C 1
ATOM 4601 O O . ASN B 1 264 ? 4.137 10.875 18.875 1 97.44 264 ASN B O 1
ATOM 4605 N N . GLU B 1 265 ? 3.213 12.461 17.656 1 97.88 265 GLU B N 1
ATOM 4606 C CA . GLU B 1 265 ? 3.359 11.734 16.406 1 97.88 265 GLU B CA 1
ATOM 4607 C C . GLU B 1 265 ? 4.809 11.734 15.93 1 97.88 265 GLU B C 1
ATOM 4609 O O . GLU B 1 265 ? 5.488 12.766 16 1 97.88 265 GLU B O 1
ATOM 4614 N N . LYS B 1 266 ? 5.289 10.594 15.5 1 98.56 266 LYS B N 1
ATOM 4615 C CA . LYS B 1 266 ? 6.609 10.477 14.883 1 98.56 266 LYS B CA 1
ATOM 4616 C C . LYS B 1 266 ? 6.523 10.648 13.367 1 98.56 266 LYS B C 1
ATOM 4618 O O . LYS B 1 266 ? 5.77 9.938 12.695 1 98.56 266 LYS B O 1
ATOM 4623 N N . TYR B 1 267 ? 7.199 11.609 12.906 1 98.56 267 TYR B N 1
ATOM 4624 C CA . TYR B 1 267 ? 7.242 11.953 11.492 1 98.56 267 TYR B CA 1
ATOM 4625 C C . TYR B 1 267 ? 8.586 11.578 10.875 1 98.56 267 TYR B C 1
ATOM 4627 O O . TYR B 1 267 ? 9.602 12.227 11.141 1 98.56 267 TYR B O 1
ATOM 4635 N N . ASP B 1 268 ? 8.586 10.555 10.023 1 98.88 268 ASP B N 1
ATOM 4636 C CA . ASP B 1 268 ? 9.836 9.977 9.539 1 98.88 268 ASP B CA 1
ATOM 4637 C C . ASP B 1 268 ? 9.953 10.117 8.023 1 98.88 268 ASP B C 1
ATOM 4639 O O . ASP B 1 268 ? 8.945 10.273 7.328 1 98.88 268 ASP B O 1
ATOM 4643 N N . LEU B 1 269 ? 11.172 10.094 7.59 1 98.94 269 LEU B N 1
ATOM 4644 C CA . LEU B 1 269 ? 11.484 9.992 6.168 1 98.94 269 LEU B CA 1
ATOM 4645 C C . LEU B 1 269 ? 11.867 8.562 5.797 1 98.94 269 LEU B C 1
ATOM 4647 O O . LEU B 1 269 ? 12.555 7.879 6.559 1 98.94 269 LEU B O 1
ATOM 4651 N N . VAL B 1 270 ? 11.438 8.133 4.613 1 98.94 270 VAL B N 1
ATOM 4652 C CA . VAL B 1 270 ? 11.82 6.836 4.059 1 98.94 270 VAL B CA 1
ATOM 4653 C C . VAL B 1 270 ? 12.539 7.039 2.725 1 98.94 270 VAL B C 1
ATOM 4655 O O . VAL B 1 270 ? 12.078 7.805 1.873 1 98.94 270 VAL B O 1
ATOM 4658 N N . ILE B 1 271 ? 13.672 6.453 2.541 1 98.88 271 ILE B N 1
ATOM 4659 C CA . ILE B 1 271 ? 14.43 6.449 1.297 1 98.88 271 ILE B CA 1
ATOM 4660 C C . ILE B 1 271 ? 14.875 5.027 0.966 1 98.88 271 ILE B C 1
ATOM 4662 O O . ILE B 1 271 ? 15.344 4.297 1.843 1 98.88 271 ILE B O 1
ATOM 4666 N N . LEU B 1 272 ? 14.727 4.609 -0.255 1 98.5 272 LEU B N 1
ATOM 4667 C CA . LEU B 1 272 ? 15.164 3.281 -0.667 1 98.5 272 LEU B CA 1
ATOM 4668 C C . LEU B 1 272 ? 16.688 3.195 -0.68 1 98.5 272 LEU B C 1
ATOM 4670 O O . LEU B 1 272 ? 17.359 4.141 -1.096 1 98.5 272 LEU B O 1
ATOM 4674 N N . LYS B 1 273 ? 17.172 2.09 -0.236 1 97.38 273 LYS B N 1
ATOM 4675 C CA . LYS B 1 273 ? 18.609 1.844 -0.249 1 97.38 273 LYS B CA 1
ATOM 4676 C C . LYS B 1 273 ? 19.031 1.13 -1.529 1 97.38 273 LYS B C 1
ATOM 4678 O O . LYS B 1 273 ? 18.984 -0.1 -1.605 1 97.38 273 LYS B O 1
ATOM 4683 N N . ASN B 1 274 ? 19.391 1.819 -2.463 1 94.19 274 ASN B N 1
ATOM 4684 C CA . ASN B 1 274 ? 19.984 1.339 -3.703 1 94.19 274 ASN B CA 1
ATOM 4685 C C . ASN B 1 274 ? 21.172 2.188 -4.117 1 94.19 274 ASN B C 1
ATOM 4687 O O . ASN B 1 274 ? 21.516 3.17 -3.447 1 94.19 274 ASN B O 1
ATOM 4691 N N . ASP B 1 275 ? 21.844 1.82 -5.117 1 92.56 275 ASP B N 1
ATOM 4692 C CA . ASP B 1 275 ? 23.078 2.488 -5.508 1 92.56 275 ASP B CA 1
ATOM 4693 C C . ASP B 1 275 ? 22.828 3.953 -5.859 1 92.56 275 ASP B C 1
ATOM 4695 O O . ASP B 1 275 ? 23.609 4.832 -5.492 1 92.56 275 ASP B O 1
ATOM 4699 N N . GLU B 1 276 ? 21.734 4.18 -6.48 1 92.19 276 GLU B N 1
ATOM 4700 C CA . GLU B 1 276 ? 21.406 5.527 -6.938 1 92.19 276 GLU B CA 1
ATOM 4701 C C . GLU B 1 276 ? 21.156 6.465 -5.758 1 92.19 276 GLU B C 1
ATOM 4703 O O . GLU B 1 276 ? 21.375 7.672 -5.859 1 92.19 276 GLU B O 1
ATOM 4708 N N . ASN B 1 277 ? 20.75 5.902 -4.609 1 97.12 277 ASN B N 1
ATOM 4709 C CA . ASN B 1 277 ? 20.312 6.73 -3.49 1 97.12 277 ASN B CA 1
ATOM 4710 C C . ASN B 1 277 ? 21.391 6.828 -2.412 1 97.12 277 ASN B C 1
ATOM 4712 O O . ASN B 1 277 ? 21.172 7.453 -1.37 1 97.12 277 ASN B O 1
ATOM 4716 N N . ARG B 1 278 ? 22.547 6.254 -2.641 1 96.31 278 ARG B N 1
ATOM 4717 C CA . ARG B 1 278 ? 23.594 6.277 -1.619 1 96.31 278 ARG B CA 1
ATOM 4718 C C . ARG B 1 278 ? 23.984 7.711 -1.27 1 96.31 278 ARG B C 1
ATOM 4720 O O . ARG B 1 278 ? 24.016 8.078 -0.094 1 96.31 278 ARG B O 1
ATOM 4727 N N . GLU B 1 279 ? 24.219 8.453 -2.307 1 95.69 279 GLU B N 1
ATOM 4728 C CA . GLU B 1 279 ? 24.578 9.852 -2.094 1 95.69 279 GLU B CA 1
ATOM 4729 C C . GLU B 1 279 ? 23.422 10.641 -1.485 1 95.69 279 GLU B C 1
ATOM 4731 O O . GLU B 1 279 ? 23.641 11.484 -0.608 1 95.69 279 GLU B O 1
ATOM 4736 N N . LEU B 1 280 ? 22.266 10.391 -1.986 1 97.38 280 LEU B N 1
ATOM 4737 C CA . LEU B 1 280 ? 21.078 11.07 -1.479 1 97.38 280 LEU B CA 1
ATOM 4738 C C . LEU B 1 280 ? 20.906 10.836 0.018 1 97.38 280 LEU B C 1
ATOM 4740 O O . LEU B 1 280 ? 20.688 11.781 0.779 1 97.38 280 LEU B O 1
ATOM 4744 N N . ILE B 1 281 ? 21.062 9.609 0.454 1 98.44 281 ILE B N 1
ATOM 4745 C CA . ILE B 1 281 ? 20.906 9.227 1.853 1 98.44 281 ILE B CA 1
ATOM 4746 C C . ILE B 1 281 ? 21.938 9.953 2.707 1 98.44 281 ILE B C 1
ATOM 4748 O O . ILE B 1 281 ? 21.609 10.516 3.752 1 98.44 281 ILE B O 1
ATOM 4752 N N . SER B 1 282 ? 23.125 9.961 2.248 1 97.56 282 SER B N 1
ATOM 4753 C CA . SER B 1 282 ? 24.203 10.633 2.973 1 97.56 282 SER B CA 1
ATOM 4754 C C . SER B 1 282 ? 23.906 12.125 3.125 1 97.56 282 SER B C 1
ATOM 4756 O O . SER B 1 282 ? 24.078 12.688 4.211 1 97.56 282 SER B O 1
ATOM 4758 N N . GLN B 1 283 ? 23.453 12.734 2.074 1 97.5 283 GLN B N 1
ATOM 4759 C CA . GLN B 1 283 ? 23.172 14.164 2.092 1 97.5 283 GLN B CA 1
ATOM 4760 C C . GLN B 1 283 ? 22 14.477 3.02 1 97.5 283 GLN B C 1
ATOM 4762 O O . GLN B 1 283 ? 22.031 15.453 3.771 1 97.5 283 GLN B O 1
ATOM 4767 N N . VAL B 1 284 ? 21 13.695 2.949 1 98.62 284 VAL B N 1
ATOM 4768 C CA . VAL B 1 284 ? 19.844 13.906 3.797 1 98.62 284 VAL B CA 1
ATOM 4769 C C . VAL B 1 284 ? 20.234 13.805 5.266 1 98.62 284 VAL B C 1
ATOM 4771 O O . VAL B 1 284 ? 19.875 14.656 6.078 1 98.62 284 VAL B O 1
ATOM 4774 N N . LEU B 1 285 ? 21.031 12.797 5.562 1 98.69 285 LEU B N 1
ATOM 4775 C CA . LEU B 1 285 ? 21.484 12.617 6.938 1 98.69 285 LEU B CA 1
ATOM 4776 C C . LEU B 1 285 ? 22.328 13.812 7.395 1 98.69 285 LEU B C 1
ATOM 4778 O O . LEU B 1 285 ? 22.156 14.305 8.516 1 98.69 285 LEU B O 1
ATOM 4782 N N . GLN B 1 286 ? 23.156 14.25 6.559 1 98.31 286 GLN B N 1
ATOM 4783 C CA . GLN B 1 286 ? 23.984 15.406 6.891 1 98.31 286 GLN B CA 1
ATOM 4784 C C . GLN B 1 286 ? 23.125 16.641 7.148 1 98.31 286 GLN B C 1
ATOM 4786 O O . GLN B 1 286 ? 23.359 17.359 8.125 1 98.31 286 GLN B O 1
ATOM 4791 N N . ILE B 1 287 ? 22.172 16.859 6.312 1 98.44 287 ILE B N 1
ATOM 4792 C CA . ILE B 1 287 ? 21.297 18.016 6.438 1 98.44 287 ILE B CA 1
ATOM 4793 C C . ILE B 1 287 ? 20.5 17.938 7.734 1 98.44 287 ILE B C 1
ATOM 4795 O O . ILE B 1 287 ? 20.484 18.875 8.523 1 98.44 287 ILE B O 1
ATOM 4799 N N . LEU B 1 288 ? 19.891 16.766 7.996 1 98.81 288 LEU B N 1
ATOM 4800 C CA . LEU B 1 288 ? 19.016 16.609 9.164 1 98.81 288 LEU B CA 1
ATOM 4801 C C . LEU B 1 288 ? 19.812 16.781 10.453 1 98.81 288 LEU B C 1
ATOM 4803 O O . LEU B 1 288 ? 19.266 17.266 11.453 1 98.81 288 LEU B O 1
ATOM 4807 N N . ARG B 1 289 ? 21.062 16.469 10.406 1 98.5 289 ARG B N 1
ATOM 4808 C CA . ARG B 1 289 ? 21.875 16.5 11.609 1 98.5 289 ARG B CA 1
ATOM 4809 C C . ARG B 1 289 ? 22.562 17.859 11.758 1 98.5 289 ARG B C 1
ATOM 4811 O O . ARG B 1 289 ? 23.234 18.109 12.766 1 98.5 289 ARG B O 1
ATOM 4818 N N . SER B 1 290 ? 22.422 18.734 10.844 1 98.19 290 SER B N 1
ATOM 4819 C CA . SER B 1 290 ? 23.062 20.047 10.883 1 98.19 290 SER B CA 1
ATOM 4820 C C . SER B 1 290 ? 22.344 21 11.828 1 98.19 290 SER B C 1
ATOM 4822 O O . SER B 1 290 ? 21.109 20.938 11.945 1 98.19 290 SER B O 1
ATOM 4824 N N . ASP B 1 291 ? 23.047 21.891 12.414 1 97.75 291 ASP B N 1
ATOM 4825 C CA . ASP B 1 291 ? 22.484 22.891 13.312 1 97.75 291 ASP B CA 1
ATOM 4826 C C . ASP B 1 291 ? 21.609 23.891 12.547 1 97.75 291 ASP B C 1
ATOM 4828 O O . ASP B 1 291 ? 20.578 24.344 13.055 1 97.75 291 ASP B O 1
ATOM 4832 N N . ASP B 1 292 ? 22.016 24.219 11.344 1 97.75 292 ASP B N 1
ATOM 4833 C CA . ASP B 1 292 ? 21.281 25.172 10.539 1 97.75 292 ASP B CA 1
ATOM 4834 C C . ASP B 1 292 ? 19.875 24.672 10.234 1 97.75 292 ASP B C 1
ATOM 4836 O O . ASP B 1 292 ? 18.891 25.406 10.359 1 97.75 292 ASP B O 1
ATOM 4840 N N . PHE B 1 293 ? 19.812 23.469 9.828 1 98.31 293 PHE B N 1
ATOM 4841 C CA . PHE B 1 293 ? 18.516 22.891 9.508 1 98.31 293 PHE B CA 1
ATOM 4842 C C . PHE B 1 293 ? 17.625 22.828 10.742 1 98.31 293 PHE B C 1
ATOM 4844 O O . PHE B 1 293 ? 16.469 23.234 10.688 1 98.31 293 PHE B O 1
ATOM 4851 N N . LYS B 1 294 ? 18.125 22.344 11.844 1 98.25 294 LYS B N 1
ATOM 4852 C CA . LYS B 1 294 ? 17.375 22.234 13.094 1 98.25 294 LYS B CA 1
ATOM 4853 C C . LYS B 1 294 ? 16.906 23.609 13.57 1 98.25 294 LYS B C 1
ATOM 4855 O O . LYS B 1 294 ? 15.789 23.75 14.07 1 98.25 294 LYS B O 1
ATOM 4860 N N . SER B 1 295 ? 17.766 24.531 13.414 1 97.94 295 SER B N 1
ATOM 4861 C CA . SER B 1 295 ? 17.406 25.906 13.805 1 97.94 295 SER B CA 1
ATOM 4862 C C . SER B 1 295 ? 16.234 26.422 12.984 1 97.94 295 SER B C 1
ATOM 4864 O O . SER B 1 295 ? 15.336 27.062 13.523 1 97.94 295 SER B O 1
ATOM 4866 N N . ASP B 1 296 ? 16.281 26.141 11.688 1 97.5 296 ASP B N 1
ATOM 4867 C CA . ASP B 1 296 ? 15.18 26.562 10.82 1 97.5 296 ASP B CA 1
ATOM 4868 C C . ASP B 1 296 ? 13.875 25.891 11.227 1 97.5 296 ASP B C 1
ATOM 4870 O O . ASP B 1 296 ? 12.812 26.516 11.227 1 97.5 296 ASP B O 1
ATOM 4874 N N . LEU B 1 297 ? 13.906 24.625 11.594 1 97.62 297 LEU B N 1
ATOM 4875 C CA . LEU B 1 297 ? 12.711 23.906 12.031 1 97.62 297 LEU B CA 1
ATOM 4876 C C . LEU B 1 297 ? 12.219 24.438 13.367 1 97.62 297 LEU B C 1
ATOM 4878 O O . LEU B 1 297 ? 11.016 24.562 13.586 1 97.62 297 LEU B O 1
ATOM 4882 N N . GLU B 1 298 ? 13.172 24.734 14.242 1 96.44 298 GLU B N 1
ATOM 4883 C CA . GLU B 1 298 ? 12.828 25.281 15.555 1 96.44 298 GLU B CA 1
ATOM 4884 C C . GLU B 1 298 ? 12.094 26.609 15.43 1 96.44 298 GLU B C 1
ATOM 4886 O O . GLU B 1 298 ? 11.188 26.906 16.219 1 96.44 298 GLU B O 1
ATOM 4891 N N . ALA B 1 299 ? 12.508 27.391 14.484 1 95.44 299 ALA B N 1
ATOM 4892 C CA . ALA B 1 299 ? 11.906 28.703 14.258 1 95.44 299 ALA B CA 1
ATOM 4893 C C . ALA B 1 299 ? 10.438 28.578 13.875 1 95.44 299 ALA B C 1
ATOM 4895 O O . ALA B 1 299 ? 9.648 29.484 14.125 1 95.44 299 ALA B O 1
ATOM 4896 N N . LEU B 1 300 ? 10.094 27.516 13.234 1 91.25 300 LEU B N 1
ATOM 4897 C CA . LEU B 1 300 ? 8.703 27.281 12.859 1 91.25 300 LEU B CA 1
ATOM 4898 C C . LEU B 1 300 ? 7.848 27 14.094 1 91.25 300 LEU B C 1
ATOM 4900 O O . LEU B 1 300 ? 6.664 27.344 14.125 1 91.25 300 LEU B O 1
ATOM 4904 N N . GLY B 1 301 ? 8.523 26.312 15.125 1 90.62 301 GLY B N 1
ATOM 4905 C CA . GLY B 1 301 ? 7.82 25.969 16.359 1 90.62 301 GLY B CA 1
ATOM 4906 C C . GLY B 1 301 ? 6.977 24.719 16.234 1 90.62 301 GLY B C 1
ATOM 4907 O O . GLY B 1 301 ? 6.684 24.266 15.125 1 90.62 301 GLY B O 1
ATOM 4908 N N . GLY B 1 302 ? 6.641 24.109 17.375 1 92.38 302 GLY B N 1
ATOM 4909 C CA . GLY B 1 302 ? 5.691 23.016 17.453 1 92.38 302 GLY B CA 1
ATOM 4910 C C . GLY B 1 302 ? 6.32 21.656 17.172 1 92.38 302 GLY B C 1
ATOM 4911 O O . GLY B 1 302 ? 5.617 20.656 17.062 1 92.38 302 GLY B O 1
ATOM 4912 N N . TYR B 1 303 ? 7.621 21.656 16.984 1 97.19 303 TYR B N 1
ATOM 4913 C CA . TYR B 1 303 ? 8.297 20.391 16.656 1 97.19 303 TYR B CA 1
ATOM 4914 C C . TYR B 1 303 ? 9.18 19.938 17.812 1 97.19 303 TYR B C 1
ATOM 4916 O O . TYR B 1 303 ? 9.758 20.766 18.531 1 97.19 303 TYR B O 1
ATOM 4924 N N . ASP B 1 304 ? 9.164 18.719 18.094 1 98.06 304 ASP B N 1
ATOM 4925 C CA . ASP B 1 304 ? 10.211 18.062 18.875 1 98.06 304 ASP B CA 1
ATOM 4926 C C . ASP B 1 304 ? 11.336 17.562 17.969 1 98.06 304 ASP B C 1
ATOM 4928 O O . ASP B 1 304 ? 11.141 16.641 17.188 1 98.06 304 ASP B O 1
ATOM 4932 N N . LEU B 1 305 ? 12.484 18.141 18.109 1 98.44 305 LEU B N 1
ATOM 4933 C CA . LEU B 1 305 ? 13.586 17.875 17.203 1 98.44 305 LEU B CA 1
ATOM 4934 C C . LEU B 1 305 ? 14.68 17.062 17.891 1 98.44 305 LEU B C 1
ATOM 4936 O O . LEU B 1 305 ? 15.781 16.922 17.359 1 98.44 305 LEU B O 1
ATOM 4940 N N . SER B 1 306 ? 14.422 16.453 19.047 1 97.88 306 SER B N 1
ATOM 4941 C CA . SER B 1 306 ? 15.414 15.781 19.875 1 97.88 306 SER B CA 1
ATOM 4942 C C . SER B 1 306 ? 16 14.57 19.156 1 97.88 306 SER B C 1
ATOM 4944 O O . SER B 1 306 ? 17.125 14.156 19.438 1 97.88 306 SER B O 1
ATOM 4946 N N . GLN B 1 307 ? 15.258 13.992 18.219 1 98.38 307 GLN B N 1
ATOM 4947 C CA . GLN B 1 307 ? 15.734 12.789 17.531 1 98.38 307 GLN B CA 1
ATOM 4948 C C . GLN B 1 307 ? 15.906 13.039 16.031 1 98.38 307 GLN B C 1
ATOM 4950 O O . GLN B 1 307 ? 15.992 12.086 15.25 1 98.38 307 GLN B O 1
ATOM 4955 N N . THR B 1 308 ? 15.898 14.289 15.609 1 98.81 308 THR B N 1
ATOM 4956 C CA . THR B 1 308 ? 16.031 14.625 14.195 1 98.81 308 THR B CA 1
ATOM 4957 C C . THR B 1 308 ? 17.328 14.07 13.633 1 98.81 308 THR B C 1
ATOM 4959 O O . THR B 1 308 ? 18.406 14.273 14.203 1 98.81 308 THR B O 1
ATOM 4962 N N . GLY B 1 309 ? 17.266 13.305 12.578 1 98.69 309 GLY B N 1
ATOM 4963 C CA . GLY B 1 309 ? 18.453 12.766 11.922 1 98.69 309 GLY B CA 1
ATOM 4964 C C . GLY B 1 309 ? 18.812 11.367 12.398 1 98.69 309 GLY B C 1
ATOM 4965 O O . GLY B 1 309 ? 19.703 10.727 11.844 1 98.69 309 GLY B O 1
ATOM 4966 N N . GLN B 1 310 ? 18.109 10.859 13.352 1 98.56 310 GLN B N 1
ATOM 4967 C CA . GLN B 1 310 ? 18.359 9.516 13.852 1 98.56 310 GLN B CA 1
ATOM 4968 C C . GLN B 1 310 ? 17.797 8.461 12.906 1 98.56 310 GLN B C 1
ATOM 4970 O O . GLN B 1 310 ? 16.672 8.602 12.406 1 98.56 310 GLN B O 1
ATOM 4975 N N . VAL B 1 311 ? 18.594 7.449 12.664 1 98.69 311 VAL B N 1
ATOM 4976 C CA . VAL B 1 311 ? 18.109 6.305 11.906 1 98.69 311 VAL B CA 1
ATOM 4977 C C . VAL B 1 311 ? 17.25 5.418 12.805 1 98.69 311 VAL B C 1
ATOM 4979 O O . VAL B 1 311 ? 17.75 4.816 13.758 1 98.69 311 VAL B O 1
ATOM 4982 N N . VAL B 1 312 ? 15.984 5.328 12.508 1 97.88 312 VAL B N 1
ATOM 4983 C CA . VAL B 1 312 ? 15 4.621 13.32 1 97.88 312 VAL B CA 1
ATOM 4984 C C . VAL B 1 312 ? 14.961 3.148 12.922 1 97.88 312 VAL B C 1
ATOM 4986 O O . VAL B 1 312 ? 14.664 2.281 13.742 1 97.88 312 VAL B O 1
ATOM 4989 N N . TYR B 1 313 ? 15.141 2.867 11.695 1 97.5 313 TYR B N 1
ATOM 4990 C CA . TYR B 1 313 ? 15.086 1.522 11.133 1 97.5 313 TYR B CA 1
ATOM 4991 C C . TYR B 1 313 ? 15.836 1.451 9.805 1 97.5 313 TYR B C 1
ATOM 4993 O O . TYR B 1 313 ? 15.852 2.418 9.039 1 97.5 313 TYR B O 1
ATOM 5001 N N . GLU B 1 314 ? 16.438 0.384 9.594 1 95.81 314 GLU B N 1
ATOM 5002 C CA . GLU B 1 314 ? 17.172 0.165 8.352 1 95.81 314 GLU B CA 1
ATOM 5003 C C . GLU B 1 314 ? 17.203 -1.316 7.988 1 95.81 314 GLU B C 1
ATOM 5005 O O . GLU B 1 314 ? 17.406 -2.168 8.852 1 95.81 314 GLU B O 1
ATOM 5010 N N . THR B 1 315 ? 16.891 -1.628 6.711 1 92.69 315 THR B N 1
ATOM 5011 C CA . THR B 1 315 ? 16.984 -3.004 6.23 1 92.69 315 THR B CA 1
ATOM 5012 C C . THR B 1 315 ? 18.391 -3.318 5.742 1 92.69 315 THR B C 1
ATOM 5014 O O . THR B 1 315 ? 19.109 -2.422 5.305 1 92.69 315 THR B O 1
#

Nearest PDB structures (foldseek):
  3gzg-assembly3_C  TM=6.951E-01  e=3.439E-08  Xanthomonas citri
  8zj9-assembly1_A  TM=6.725E-01  e=2.253E-08  Acinetobacter baumannii
  2h5y-assembly2_B  TM=6.884E-01  e=3.654E-08  Xanthomonas citri pv. citri str. 306
  6g4r-assembly1_E  TM=4.977E-01  e=4.683E-09  Corynebacterium glutamicum
  4x6g-assembly2_H  TM=5.051E-01  e=4.653E-08  Pseudomonas aeruginosa PAO1

Sequence (630 aa):
MEKSHSYTTEEVANILKVSKLTVYDLVKKGLLPAYRVGRQMRIDPSDLEAYIKRAKGKLQPTASQPLNKETTSEARGYPQVRQLIISGQDISLDILANYLEKSSKRFRPLRSYVGSLESLISMYQGYSDIVSTHLIEGISGEYNVPYISKILVNFQYIVIRLLARKAGFYVQKGNPLNIKHWEDLRRKDIKIVNREKGSGARVLLDESLRKHRIPVSEINGYDHEVTNHVSVASVVAKGEADVGVGIERGANLVKNVDFIPLVNEKYDLVILKNDENRELISQVLQILRSDDFKSDLEALGGYDLSQTGQVVYETMEKSHSYTTEEVANILKVSKLTVYDLVKKGLLPAYRVGRQMRIDPSDLEAYIKRAKGKLQPTASQPLNKETTSEARGYPQVRQLIISGQDISLDILANYLEKSSKRFRPLRSYVGSLESLISMYQGYSDIVSTHLIEGISGEYNVPYISKILVNFQYIVIRLLARKAGFYVQKGNPLNIKHWEDLRRKDIKIVNREKGSGARVLLDESLRKHRIPVSEINGYDHEVTNHVSVASVVAKGEADVGVGIERGANLVKNVDFIPLVNEKYDLVILKNDENRELISQVLQILRSDDFKSDLEALGGYDLSQTGQVVYET

pLDDT: mean 85.98, std 19.65, range [24.73, 98.94]

Radius of gyration: 26.22 Å; Cα contacts (8 Å, |Δi|>4): 1208; chains: 2; bounding box: 72×74×69 Å

Organism: Parageobacillus thermoglucosidasius (NCBI:txid1426)

Solvent-accessible surface area (backbone atoms only — not comparable to full-atom values): 33443 Å² total; per-residue (Å²): 128,84,79,78,70,55,34,41,50,63,53,44,10,59,60,69,61,38,48,54,62,40,44,46,41,30,34,73,71,58,61,31,60,60,45,71,57,83,67,39,53,26,28,43,54,64,40,51,48,47,37,53,43,53,58,59,55,76,71,67,75,72,78,69,65,71,70,72,80,63,73,77,64,78,76,70,85,70,70,79,60,43,78,35,34,38,26,30,73,58,69,68,55,57,54,50,39,51,50,47,38,71,74,30,82,41,39,44,63,40,51,39,78,42,36,22,50,53,22,52,50,34,34,66,71,66,54,38,52,35,26,32,34,38,38,49,39,50,92,80,63,48,55,33,54,78,50,49,55,54,70,42,51,79,55,44,35,40,32,30,31,56,33,26,34,45,28,25,38,30,25,29,55,87,36,87,80,70,76,86,54,80,73,50,48,55,38,85,91,38,32,36,37,32,44,39,81,44,20,31,48,31,36,44,49,45,28,46,30,56,69,69,69,47,61,68,90,51,34,43,40,68,82,38,66,40,86,44,45,48,53,38,30,45,39,16,39,72,62,79,17,50,30,24,52,31,42,58,68,30,30,72,74,35,73,53,36,35,73,46,80,71,45,78,41,52,35,28,36,39,35,58,62,46,81,86,32,50,64,55,52,53,50,50,43,52,48,46,59,31,67,67,51,49,49,56,52,55,71,70,50,77,59,46,59,92,54,31,41,38,75,76,45,69,105,127,85,78,79,69,57,32,41,50,62,52,43,10,60,59,68,62,39,47,54,62,39,45,47,38,29,34,72,70,59,61,31,58,61,46,71,59,82,65,38,52,27,28,45,55,66,40,52,48,46,36,52,44,52,59,59,55,77,69,68,76,73,78,69,64,70,70,73,79,64,73,80,63,79,78,69,84,72,70,78,58,43,79,36,33,38,25,33,73,58,67,68,54,56,54,49,37,52,51,48,38,70,74,29,81,43,40,45,63,40,51,38,80,42,36,23,49,53,21,52,51,33,34,65,72,67,54,36,52,36,26,33,34,40,37,48,38,51,90,81,63,46,52,32,56,78,48,49,55,55,70,40,50,79,55,45,35,39,32,30,30,56,35,28,33,43,28,25,37,30,24,29,55,87,36,88,80,68,73,85,52,77,74,51,46,54,38,86,91,38,32,34,36,30,45,39,80,44,20,30,49,31,36,43,49,44,28,48,30,55,70,69,69,47,60,68,91,51,34,42,41,69,81,38,65,41,85,43,44,51,53,40,29,45,40,15,37,72,60,79,17,48,31,22,52,31,41,55,69,30,31,74,75,36,75,54,35,33,72,46,81,71,46,78,41,52,35,28,37,39,37,58,62,47,81,86,33,51,63,55,52,53,51,50,42,52,46,45,59,31,66,68,50,47,50,58,50,56,72,71,51,78,58,46,59,91,55,32,42,38,77,76,45,70,106